Protein 4G1O (pdb70)

Structure (mmCIF, N/CA/C/O backbone):
data_4G1O
#
_entry.id   4G1O
#
_cell.length_a   163.311
_cell.length_b   46.987
_cell.length_c   117.410
_cell.angle_alpha   90.00
_cell.angle_beta   132.05
_cell.angle_gamma   90.00
#
_symmetry.space_group_name_H-M   'C 1 2 1'
#
loop_
_entity.id
_entity.type
_entity.pdbx_description
1 polymer 'Matrix protein'
2 water water
#
loop_
_atom_site.group_PDB
_atom_site.id
_atom_site.type_symbol
_atom_site.label_atom_id
_atom_site.label_alt_id
_atom_site.label_comp_id
_atom_site.label_asym_id
_atom_site.label_entity_id
_atom_site.label_seq_id
_atom_site.pdbx_PDB_ins_code
_atom_site.Cartn_x
_atom_site.Cartn_y
_atom_site.Cartn_z
_atom_site.occupancy
_atom_site.B_iso_or_equiv
_atom_site.auth_seq_id
_atom_site.auth_comp_id
_atom_site.auth_asym_id
_atom_site.auth_atom_id
_atom_site.pdbx_PDB_model_num
ATOM 1 N N . SER A 1 13 ? -29.517 45.299 25.643 1.00 111.96 13 SER A N 1
ATOM 2 C CA . SER A 1 13 ? -29.157 46.146 24.511 1.00 127.09 13 SER A CA 1
ATOM 3 C C . SER A 1 13 ? -30.047 45.822 23.338 1.00 131.15 13 SER A C 1
ATOM 4 O O . SER A 1 13 ? -30.334 44.652 23.086 1.00 113.14 13 SER A O 1
ATOM 7 N N . ALA A 1 14 ? -30.469 46.848 22.604 1.00 126.95 14 ALA A N 1
ATOM 8 C CA . ALA A 1 14 ? -31.455 46.629 21.567 1.00 119.55 14 ALA A CA 1
ATOM 9 C C . ALA A 1 14 ? -30.763 46.143 20.319 1.00 121.56 14 ALA A C 1
ATOM 10 O O . ALA A 1 14 ? -30.230 46.907 19.519 1.00 104.63 14 ALA A O 1
ATOM 12 N N . LEU A 1 15 ? -30.785 44.820 20.263 1.00 127.30 15 LEU A N 1
ATOM 13 C CA . LEU A 1 15 ? -30.167 43.948 19.311 1.00 130.57 15 LEU A CA 1
ATOM 14 C C . LEU A 1 15 ? -31.095 42.759 19.404 1.00 132.55 15 LEU A C 1
ATOM 15 O O . LEU A 1 15 ? -32.133 42.836 20.027 1.00 134.74 15 LEU A O 1
ATOM 20 N N . PRO A 1 16 ? -30.738 41.665 18.765 1.00 137.07 16 PRO A N 1
ATOM 21 C CA . PRO A 1 16 ? -31.592 40.490 18.747 1.00 134.25 16 PRO A CA 1
ATOM 22 C C . PRO A 1 16 ? -32.098 40.152 20.137 1.00 129.73 16 PRO A C 1
ATOM 23 O O . PRO A 1 16 ? -33.142 39.550 20.261 1.00 122.99 16 PRO A O 1
ATOM 27 N N . SER A 1 17 ? -31.359 40.471 21.178 1.00 117.70 17 SER A N 1
ATOM 28 C CA . SER A 1 17 ? -31.851 40.165 22.506 1.00 124.72 17 SER A CA 1
ATOM 29 C C . SER A 1 17 ? -31.590 38.731 22.813 1.00 121.60 17 SER A C 1
ATOM 30 O O . SER A 1 17 ? -31.675 38.286 23.943 1.00 115.78 17 SER A O 1
ATOM 33 N N . SER A 1 18 ? -31.220 38.008 21.778 1.00 128.03 18 SER A N 1
ATOM 34 C CA . SER A 1 18 ? -30.848 36.605 21.966 1.00 124.86 18 SER A CA 1
ATOM 35 C C . SER A 1 18 ? -29.356 36.668 22.278 1.00 120.74 18 SER A C 1
ATOM 36 O O . SER A 1 18 ? -28.834 35.810 22.980 1.00 92.67 18 SER A O 1
ATOM 39 N N . ASN A 1 19 ? -28.689 37.695 21.752 1.00 118.29 19 ASN A N 1
ATOM 40 C CA . ASN A 1 19 ? -27.243 37.923 21.918 1.00 121.22 19 ASN A CA 1
ATOM 41 C C . ASN A 1 19 ? -26.637 37.540 23.269 1.00 109.99 19 ASN A C 1
ATOM 42 O O . ASN A 1 19 ? -25.470 37.123 23.328 1.00 90.34 19 ASN A O 1
ATOM 47 N N . LEU A 1 20 ? -27.426 37.695 24.337 1.00 100.28 20 LEU A N 1
ATOM 48 C CA . LEU A 1 20 ? -27.028 37.279 25.684 1.00 97.59 20 LEU A CA 1
ATOM 49 C C . LEU A 1 20 ? -26.901 35.745 25.804 1.00 91.51 20 LEU A C 1
ATOM 50 O O . LEU A 1 20 ? -26.273 35.236 26.735 1.00 84.93 20 LEU A O 1
ATOM 55 N N . LEU A 1 21 ? -27.459 35.011 24.843 1.00 68.73 21 LEU A N 1
ATOM 56 C CA . LEU A 1 21 ? -27.394 33.547 24.865 1.00 85.73 21 LEU A CA 1
ATOM 57 C C . LEU A 1 21 ? -26.002 33.034 24.514 1.00 81.09 21 LEU A C 1
ATOM 58 O O . LEU A 1 21 ? -25.704 31.848 24.656 1.00 65.63 21 LEU A O 1
ATOM 63 N N . ALA A 1 22 ? -25.148 33.951 24.073 1.00 82.98 22 ALA A N 1
ATOM 64 C CA . ALA A 1 22 ? -23.772 33.635 23.776 1.00 77.07 22 ALA A CA 1
ATOM 65 C C . ALA A 1 22 ? -22.911 33.727 25.040 1.00 89.66 22 ALA A C 1
ATOM 66 O O . ALA A 1 22 ? -21.718 33.435 24.987 1.00 92.28 22 ALA A O 1
ATOM 68 N N . PHE A 1 23 ? -23.523 34.101 26.172 1.00 83.36 23 PHE A N 1
ATOM 69 C CA . PHE A 1 23 ? -22.815 34.263 27.450 1.00 90.22 23 PHE A CA 1
ATOM 70 C C . PHE A 1 23 ? -22.095 32.988 27.903 1.00 88.84 23 PHE A C 1
ATOM 71 O O . PHE A 1 23 ? -22.712 31.930 27.971 1.00 92.03 23 PHE A O 1
ATOM 79 N N . PRO A 1 24 ? -20.805 33.093 28.281 1.00 90.47 24 PRO A N 1
ATOM 80 C CA . PRO A 1 24 ? -20.032 34.317 28.480 1.00 97.26 24 PRO A CA 1
ATOM 81 C C . PRO A 1 24 ? -19.169 34.793 27.292 1.00 104.42 24 PRO A C 1
ATOM 82 O O . PRO A 1 24 ? -18.055 35.273 27.502 1.00 123.13 24 PRO A O 1
ATOM 86 N N . ILE A 1 25 ? -19.683 34.677 26.068 1.00 93.18 25 ILE A N 1
ATOM 87 C CA . ILE A 1 25 ? -19.007 35.220 24.881 1.00 103.41 25 ILE A CA 1
ATOM 88 C C . ILE A 1 25 ? -19.877 36.348 24.289 1.00 105.71 25 ILE A C 1
ATOM 89 O O . ILE A 1 25 ? -20.473 36.215 23.206 1.00 79.35 25 ILE A O 1
ATOM 94 N N . VAL A 1 26 ? -19.952 37.459 25.016 1.00 109.80 26 VAL A N 1
ATOM 95 C CA . VAL A 1 26 ? -20.853 38.555 24.655 1.00 107.96 26 VAL A CA 1
ATOM 96 C C . VAL A 1 26 ? -20.127 39.872 24.395 1.00 107.22 26 VAL A C 1
ATOM 97 O O . VAL A 1 26 ? -19.258 40.264 25.174 1.00 108.25 26 VAL A O 1
ATOM 101 N N . LEU A 1 27 ? -20.478 40.550 23.302 1.00 95.60 27 LEU A N 1
ATOM 102 C CA . LEU A 1 27 ? -20.074 41.942 23.113 1.00 99.00 27 LEU A CA 1
ATOM 103 C C . LEU A 1 27 ? -20.890 42.745 24.109 1.00 102.84 27 LEU A C 1
ATOM 104 O O . LEU A 1 27 ? -21.978 43.229 23.780 1.00 118.86 27 LEU A O 1
ATOM 109 N N . GLN A 1 28 ? -20.383 42.847 25.339 1.00 99.64 28 GLN A N 1
ATOM 110 C CA . GLN A 1 28 ? -21.100 43.560 26.412 1.00 124.35 28 GLN A CA 1
ATOM 111 C C . GLN A 1 28 ? -20.782 45.055 26.430 1.00 122.30 28 GLN A C 1
ATOM 112 O O . GLN A 1 28 ? -20.874 45.740 25.403 1.00 126.51 28 GLN A O 1
ATOM 118 N N . GLN A 1 36 ? -34.628 45.521 29.447 1.00 103.20 36 GLN A N 1
ATOM 119 C CA . GLN A 1 36 ? -34.221 44.614 30.507 1.00 127.07 36 GLN A CA 1
ATOM 120 C C . GLN A 1 36 ? -34.201 43.169 30.042 1.00 130.18 36 GLN A C 1
ATOM 121 O O . GLN A 1 36 ? -34.695 42.834 28.967 1.00 115.91 36 GLN A O 1
ATOM 127 N N . ILE A 1 37 ? -33.655 42.305 30.883 1.00 134.66 37 ILE A N 1
ATOM 128 C CA . ILE A 1 37 ? -33.602 40.902 30.576 1.00 123.58 37 ILE A CA 1
ATOM 129 C C . ILE A 1 37 ? -35.052 40.526 30.424 1.00 121.59 37 ILE A C 1
ATOM 130 O O . ILE A 1 37 ? -35.820 40.710 31.331 1.00 131.83 37 ILE A O 1
ATOM 135 N N . ALA A 1 38 ? -35.409 39.935 29.295 1.00 115.91 38 ALA A N 1
ATOM 136 C CA . ALA A 1 38 ? -36.731 40.065 28.734 1.00 109.30 38 ALA A CA 1
ATOM 137 C C . ALA A 1 38 ? -37.368 38.797 28.218 1.00 100.67 38 ALA A C 1
ATOM 138 O O . ALA A 1 38 ? -37.382 38.507 27.030 1.00 106.73 38 ALA A O 1
ATOM 140 N N . PRO A 1 39 ? -38.024 38.064 29.101 1.00 97.92 39 PRO A N 1
ATOM 141 C CA . PRO A 1 39 ? -38.367 36.740 28.633 1.00 93.07 39 PRO A CA 1
ATOM 142 C C . PRO A 1 39 ? -38.938 37.022 27.263 1.00 95.00 39 PRO A C 1
ATOM 143 O O . PRO A 1 39 ? -39.928 37.730 27.076 1.00 84.84 39 PRO A O 1
ATOM 147 N N . GLN A 1 40 ? -38.261 36.421 26.300 1.00 86.98 40 GLN A N 1
ATOM 148 C CA . GLN A 1 40 ? -38.632 36.398 24.897 1.00 92.52 40 GLN A CA 1
ATOM 149 C C . GLN A 1 40 ? -39.021 35.005 24.430 1.00 85.05 40 GLN A C 1
ATOM 150 O O . GLN A 1 40 ? -38.662 34.014 25.068 1.00 93.10 40 GLN A O 1
ATOM 156 N N . TYR A 1 41 ? -39.747 34.929 23.314 1.00 70.42 41 TYR A N 1
ATOM 157 C CA . TYR A 1 41 ? -40.155 33.632 22.750 1.00 73.57 41 TYR A CA 1
ATOM 158 C C . TYR A 1 41 ? -40.267 33.652 21.222 1.00 74.73 41 TYR A C 1
ATOM 159 O O . TYR A 1 41 ? -40.133 34.711 20.599 1.00 75.88 41 TYR A O 1
ATOM 168 N N . ARG A 1 42 ? -40.538 32.487 20.629 1.00 71.83 42 ARG A N 1
ATOM 169 C CA . ARG A 1 42 ? -40.636 32.354 19.171 1.00 73.19 42 ARG A CA 1
ATOM 170 C C . ARG A 1 42 ? -41.292 31.052 18.766 1.00 69.01 42 ARG A C 1
ATOM 171 O O . ARG A 1 42 ? -41.135 30.028 19.422 1.00 67.42 42 ARG A O 1
ATOM 179 N N . ILE A 1 43 ? -42.010 31.094 17.659 1.00 65.00 43 ILE A N 1
ATOM 180 C CA . ILE A 1 43 ? -42.728 29.931 17.192 1.00 68.83 43 ILE A CA 1
ATOM 181 C C . ILE A 1 43 ? -42.327 29.689 15.750 1.00 66.94 43 ILE A C 1
ATOM 182 O O . ILE A 1 43 ? -42.231 30.621 14.958 1.00 73.96 43 ILE A O 1
ATOM 187 N N . GLN A 1 44 ? -42.033 28.437 15.432 1.00 68.02 44 GLN A N 1
ATOM 188 C CA . GLN A 1 44 ? -41.763 28.028 14.066 1.00 68.54 44 GLN A CA 1
ATOM 189 C C .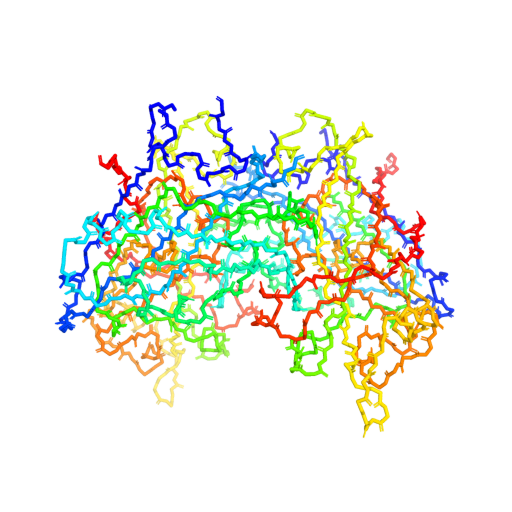 GLN A 1 44 ? -42.818 26.990 13.814 1.00 64.36 44 GLN A C 1
ATOM 190 O O . GLN A 1 44 ? -43.048 26.140 14.659 1.00 62.75 44 GLN A O 1
ATOM 196 N N . ARG A 1 45 ? -43.497 27.087 12.677 1.00 63.03 45 ARG A N 1
ATOM 197 C CA . ARG A 1 45 ? -44.478 26.070 12.295 1.00 70.39 45 ARG A CA 1
ATOM 198 C C . ARG A 1 45 ? -44.010 25.306 11.043 1.00 73.34 45 ARG A C 1
ATOM 199 O O . ARG A 1 45 ? -43.487 25.901 10.095 1.00 72.10 45 ARG A O 1
ATOM 207 N N . LEU A 1 46 ? -44.174 23.985 11.068 1.00 75.78 46 LEU A N 1
ATOM 208 C CA . LEU A 1 46 ? -43.679 23.094 10.016 1.00 66.46 46 LEU A CA 1
ATOM 209 C C . LEU A 1 46 ? -44.787 22.107 9.638 1.00 81.04 46 LEU A C 1
ATOM 210 O O . LEU A 1 46 ? -44.535 20.972 9.175 1.00 74.27 46 LEU A O 1
ATOM 215 N N . ASP A 1 47 ? -46.021 22.568 9.848 1.00 85.82 47 ASP A N 1
ATOM 216 C CA . ASP A 1 47 ? -47.224 21.807 9.544 1.00 84.62 47 ASP A CA 1
ATOM 217 C C . ASP A 1 47 ? -47.473 21.719 8.057 1.00 69.82 47 ASP A C 1
ATOM 218 O O . ASP A 1 47 ? -48.289 20.922 7.626 1.00 70.18 47 ASP A O 1
ATOM 223 N N . SER A 1 48 ? -46.784 22.542 7.274 1.00 69.60 48 SER A N 1
ATOM 224 C CA . SER A 1 48 ? -46.897 22.441 5.822 1.00 81.34 48 SER A CA 1
ATOM 225 C C . SER A 1 48 ? -45.622 21.838 5.191 1.00 75.50 48 SER A C 1
ATOM 226 O O . SER A 1 48 ? -45.536 21.702 3.973 1.00 78.47 48 SER A O 1
ATOM 229 N N . TRP A 1 49 ? -44.650 21.467 6.029 1.00 71.67 49 TRP A N 1
ATOM 230 C CA . TRP A 1 49 ? -43.407 20.788 5.593 1.00 73.43 49 TRP A CA 1
ATOM 231 C C . TRP A 1 49 ? -43.692 19.442 4.944 1.00 65.80 49 TRP A C 1
ATOM 232 O O . TRP A 1 49 ? -43.067 19.063 3.966 1.00 58.46 49 TRP A O 1
ATOM 243 N N . THR A 1 50 ? -44.685 18.734 5.467 1.00 67.16 50 THR A N 1
ATOM 244 C CA . THR A 1 50 ? -44.926 17.334 5.136 1.00 70.04 50 THR A CA 1
ATOM 245 C C . THR A 1 50 ? -46.435 17.050 5.053 1.00 71.19 50 THR A C 1
ATOM 246 O O . THR A 1 50 ? -47.246 17.901 5.412 1.00 79.83 50 THR A O 1
ATOM 250 N N . ASP A 1 51 ? -46.804 15.851 4.594 1.00 69.68 51 ASP A N 1
ATOM 251 C CA . ASP A 1 51 ? -48.187 15.364 4.653 1.00 77.40 51 ASP A CA 1
ATOM 252 C C . ASP A 1 51 ? -48.714 15.030 6.037 1.00 76.75 51 ASP A C 1
ATOM 253 O O . ASP A 1 51 ? -49.922 15.135 6.300 1.00 75.69 51 ASP A O 1
ATOM 258 N N . SER A 1 52 ? -47.841 14.572 6.921 1.00 67.67 52 SER A N 1
ATOM 259 C CA . SER A 1 52 ? -48.296 13.804 8.067 1.00 76.55 52 SER A CA 1
ATOM 260 C C . SER A 1 52 ? -49.299 14.582 8.903 1.00 82.86 52 SER A C 1
ATOM 261 O O . SER A 1 52 ? -49.121 15.774 9.156 1.00 102.37 52 SER A O 1
ATOM 264 N N . LYS A 1 53 ? -50.315 13.911 9.428 1.00 88.65 53 LYS A N 1
ATOM 265 C CA . LYS A 1 53 ? -51.230 14.631 10.296 1.00 89.99 53 LYS A CA 1
ATOM 266 C C . LYS A 1 53 ? -50.380 15.166 11.442 1.00 89.96 53 LYS A C 1
ATOM 267 O O . LYS A 1 53 ? -49.555 14.445 12.003 1.00 86.62 53 LYS A O 1
ATOM 273 N N . GLU A 1 54 ? -50.578 16.436 11.780 1.00 106.89 54 GLU A N 1
ATOM 274 C CA . GLU A 1 54 ? -49.740 17.105 12.770 1.00 101.73 54 GLU A CA 1
ATOM 275 C C . GLU A 1 54 ? -49.918 16.505 14.156 1.00 80.77 54 GLU A C 1
ATOM 276 O O . GLU A 1 54 ? -51.029 16.135 14.537 1.00 73.65 54 GLU A O 1
ATOM 282 N N . ASP A 1 55 ? -48.830 16.409 14.915 1.00 82.77 55 ASP A N 1
ATOM 283 C CA . ASP A 1 55 ? -48.938 15.888 16.267 1.00 90.04 55 ASP A CA 1
ATOM 284 C C . ASP A 1 55 ? -48.424 16.805 17.384 1.00 99.41 55 ASP A C 1
ATOM 285 O O . ASP A 1 55 ? -48.982 16.751 18.480 1.00 110.09 55 ASP A O 1
ATOM 290 N N . SER A 1 56 ? -47.332 17.527 17.218 1.00 82.79 56 SER A N 1
ATOM 291 C CA . SER A 1 56 ? -46.945 18.277 18.372 1.00 73.26 56 SER A CA 1
ATOM 292 C C . SER A 1 56 ? -46.224 19.573 18.316 1.00 69.43 56 SER A C 1
ATOM 293 O O . SER A 1 56 ? -45.836 20.060 17.293 1.00 71.13 56 SER A O 1
ATOM 296 N N . VAL A 1 57 ? -46.020 20.107 19.491 1.00 67.99 57 VAL A N 1
ATOM 297 C CA . VAL A 1 57 ? -45.179 21.228 19.657 1.00 68.27 57 VAL A CA 1
ATOM 298 C C . VAL A 1 57 ? -43.976 20.696 20.389 1.00 71.07 57 VAL A C 1
ATOM 299 O O . VAL A 1 57 ? -44.096 20.230 21.505 1.00 67.02 57 VAL A O 1
ATOM 303 N N . PHE A 1 58 ? -42.817 20.787 19.764 1.00 65.80 58 PHE A N 1
ATOM 304 C CA . PHE A 1 58 ? -41.573 20.485 20.404 1.00 57.80 58 PHE A CA 1
ATOM 305 C C . PHE A 1 58 ? -41.157 21.732 21.119 1.00 55.65 58 PHE A C 1
ATOM 306 O O . PHE A 1 58 ? -41.379 22.806 20.629 1.00 64.66 58 PHE A O 1
ATOM 314 N N . ILE A 1 59 ? -40.564 21.589 22.288 1.00 48.74 59 ILE A N 1
ATOM 315 C CA . ILE A 1 59 ? -40.135 22.750 23.090 1.00 58.63 59 ILE A CA 1
ATOM 316 C C . ILE A 1 59 ? -38.622 22.748 23.315 1.00 58.86 59 ILE A C 1
ATOM 317 O O . ILE A 1 59 ? -38.064 21.756 23.825 1.00 52.87 59 ILE A O 1
ATOM 322 N N . THR A 1 60 ? -37.987 23.878 22.983 1.00 54.01 60 THR A N 1
ATOM 323 C CA . THR A 1 60 ? -36.564 24.096 23.231 1.00 51.63 60 THR A CA 1
ATOM 324 C C . THR A 1 60 ? -36.373 25.351 24.061 1.00 54.21 60 THR A C 1
ATOM 325 O O . THR A 1 60 ? -36.744 26.430 23.637 1.00 57.15 60 THR A O 1
ATOM 329 N N . THR A 1 61 ? -35.791 25.220 25.243 1.00 54.35 61 THR A N 1
ATOM 330 C CA . THR A 1 61 ? -35.638 26.378 26.120 1.00 53.59 61 THR A CA 1
ATOM 331 C C . THR A 1 61 ? -34.183 26.780 26.173 1.00 52.71 61 THR A C 1
ATOM 332 O O . THR A 1 61 ? -33.302 25.930 26.096 1.00 62.33 61 THR A O 1
ATOM 336 N N . TYR A 1 62 ? -33.941 28.082 26.291 1.00 53.33 62 TYR A N 1
ATOM 337 C CA . TYR A 1 62 ? -32.592 28.646 26.452 1.00 57.06 62 TYR A CA 1
ATOM 338 C C . TYR A 1 62 ? -32.612 29.573 27.656 1.00 63.41 62 TYR A C 1
ATOM 339 O O . TYR A 1 62 ? -33.613 30.238 27.920 1.00 65.80 62 TYR A O 1
ATOM 348 N N . GLY A 1 63 ? -31.502 29.655 28.377 1.00 58.77 63 GLY A N 1
ATOM 349 C CA . GLY A 1 63 ? -31.471 30.523 29.532 1.00 53.85 63 GLY A CA 1
ATOM 350 C C . GLY A 1 63 ? -30.085 30.600 30.043 1.00 56.77 63 GLY A C 1
ATOM 351 O O . GLY A 1 63 ? -29.150 30.594 29.270 1.00 65.88 63 GLY A O 1
ATOM 352 N N . PHE A 1 64 ? -29.952 30.672 31.354 1.00 64.58 64 PHE A N 1
ATOM 353 C CA . PHE A 1 64 ? -28.654 30.898 31.954 1.00 65.92 64 PHE A CA 1
ATOM 354 C C . PHE A 1 64 ? -28.559 30.096 33.211 1.00 68.94 64 PHE A C 1
ATOM 355 O O . PHE A 1 64 ? -29.571 29.787 33.823 1.00 70.67 64 PHE A O 1
ATOM 363 N N . ILE A 1 65 ? -27.333 29.762 33.583 1.00 70.86 65 ILE A N 1
ATOM 364 C CA . ILE A 1 65 ? -27.082 28.985 34.787 1.00 65.92 65 ILE A CA 1
ATOM 365 C C . ILE A 1 65 ? -26.441 29.851 35.857 1.00 64.35 65 ILE A C 1
ATOM 366 O O . ILE A 1 65 ? -25.442 30.524 35.605 1.00 65.08 65 ILE A O 1
ATOM 371 N N . PHE A 1 66 ? -27.032 29.818 37.048 1.00 61.82 66 PHE A N 1
ATOM 372 C CA . PHE A 1 66 ? -26.679 30.729 38.130 1.00 66.51 66 PHE A CA 1
ATOM 373 C C . PHE A 1 66 ? -26.061 29.993 39.293 1.00 63.40 66 PHE A C 1
ATOM 374 O O . PHE A 1 66 ? -26.586 28.973 39.752 1.00 74.99 66 PHE A O 1
ATOM 382 N N . GLN A 1 67 ? -24.951 30.514 39.790 1.00 61.98 67 GLN A N 1
ATOM 383 C CA . GLN A 1 67 ? -24.504 30.084 41.093 1.00 67.40 67 GLN A CA 1
ATOM 384 C C . GLN A 1 67 ? -25.315 30.874 42.091 1.00 65.46 67 GLN A C 1
ATOM 385 O O . GLN A 1 67 ? -25.585 32.072 41.900 1.00 65.50 67 GLN A O 1
ATOM 391 N N . VAL A 1 68 ? -25.730 30.191 43.146 1.00 70.31 68 VAL A N 1
ATOM 392 C CA . VAL A 1 68 ? -26.500 30.842 44.206 1.00 82.85 68 VAL A CA 1
ATOM 393 C C . VAL A 1 68 ? -25.687 30.865 45.518 1.00 87.70 68 VAL A C 1
ATOM 394 O O . VAL A 1 68 ? -25.549 29.839 46.194 1.00 78.78 68 VAL A O 1
ATOM 398 N N . GLY A 1 69 ? -25.137 32.040 45.844 1.00 99.54 69 GLY A N 1
ATOM 399 C CA . GLY A 1 69 ? -24.242 32.236 47.001 1.00 95.68 69 GLY A CA 1
ATOM 400 C C . GLY A 1 69 ? -23.420 33.522 46.921 1.00 100.76 69 GLY A C 1
ATOM 401 O O . GLY A 1 69 ? -22.374 33.665 47.569 1.00 97.10 69 GLY A O 1
ATOM 402 N N . HIS A 1 84 ? -27.561 35.290 43.109 1.00 72.77 84 HIS A N 1
ATOM 403 C CA . HIS A 1 84 ? -27.692 35.197 41.655 1.00 92.01 84 HIS A CA 1
ATOM 404 C C . HIS A 1 84 ? -26.421 35.631 40.960 1.00 92.21 84 HIS A C 1
ATOM 405 O O . HIS A 1 84 ? -26.272 36.804 40.619 1.00 115.99 84 HIS A O 1
ATOM 412 N N . GLU A 1 85 ? -25.491 34.690 40.761 1.00 89.75 85 GLU A N 1
ATOM 413 C CA . GLU A 1 85 ? -24.261 34.920 39.977 1.00 80.24 85 GLU A CA 1
ATOM 414 C C . GLU A 1 85 ? -24.248 34.160 38.633 1.00 75.70 85 GLU A C 1
ATOM 415 O O . GLU A 1 85 ? -24.221 32.920 38.598 1.00 67.53 85 GLU A O 1
ATOM 421 N N . LEU A 1 86 ? -24.273 34.915 37.533 1.00 68.20 86 LEU A N 1
ATOM 422 C CA . LEU A 1 86 ? -24.362 34.332 36.186 1.00 68.31 86 LEU A CA 1
ATOM 423 C C . LEU A 1 86 ? -23.051 33.687 35.772 1.00 70.67 86 LEU A C 1
ATOM 424 O O . LEU A 1 86 ? -22.005 34.327 35.789 1.00 72.15 86 LEU A O 1
ATOM 429 N N . LEU A 1 87 ? -23.123 32.418 35.387 1.00 81.98 87 LEU A N 1
ATOM 430 C CA . LEU A 1 87 ? -21.934 31.659 35.011 1.00 71.14 87 LEU A CA 1
ATOM 431 C C . LEU A 1 87 ? -21.858 31.473 33.499 1.00 66.74 87 LEU A C 1
ATOM 432 O O . LEU A 1 87 ? -20.840 31.804 32.871 1.00 69.81 87 LEU A O 1
ATOM 437 N N . SER A 1 88 ? -22.936 30.965 32.911 1.00 61.33 88 SER A N 1
ATOM 438 C CA . SER A 1 88 ? -22.975 30.730 31.474 1.00 57.41 88 SER A CA 1
ATOM 439 C C . SER A 1 88 ? -24.393 30.606 30.978 1.00 48.27 88 SER A C 1
ATOM 440 O O . SER A 1 88 ? -25.294 30.380 31.763 1.00 61.24 88 SER A O 1
ATOM 443 N N . ALA A 1 89 ? -24.594 30.732 29.669 1.00 46.41 89 ALA A N 1
ATOM 444 C CA . ALA A 1 89 ? -25.879 30.337 29.051 1.00 48.78 89 ALA A CA 1
ATOM 445 C C . ALA A 1 89 ? -25.960 28.821 28.872 1.00 47.86 89 ALA A C 1
ATOM 446 O O . ALA A 1 89 ? -24.937 28.123 28.931 1.00 48.64 89 ALA A O 1
ATOM 448 N N . ALA A 1 90 ? -27.168 28.316 28.634 1.00 42.11 90 ALA A N 1
ATOM 449 C CA . ALA A 1 90 ? -27.380 26.871 28.430 1.00 43.07 90 ALA A CA 1
ATOM 450 C C . ALA A 1 90 ? -28.598 26.698 27.589 1.00 46.81 90 ALA A C 1
ATOM 451 O O . ALA A 1 90 ? -29.328 27.659 27.384 1.00 55.98 90 ALA A O 1
ATOM 453 N N . MET A 1 91 ? -28.818 25.479 27.096 1.00 53.77 91 MET A N 1
ATOM 454 C CA . MET A 1 91 ? -30.059 25.151 26.405 1.00 52.32 91 MET A CA 1
ATOM 455 C C . MET A 1 91 ? -30.635 23.858 26.942 1.00 50.30 91 MET A C 1
ATOM 456 O O . MET A 1 91 ? -29.887 22.951 27.303 1.00 45.60 91 MET A O 1
ATOM 461 N N . LEU A 1 92 ? -31.961 23.758 26.970 1.00 51.21 92 LEU A N 1
ATOM 462 C CA . LEU A 1 92 ? -32.599 22.501 27.340 1.00 47.55 92 LEU A CA 1
ATOM 463 C C . LEU A 1 92 ? -33.853 22.176 26.508 1.00 53.22 92 LEU A C 1
ATOM 464 O O . LEU A 1 92 ? -34.822 22.962 26.426 1.00 57.11 92 LEU A O 1
ATOM 469 N N . CYS A 1 93 ? -33.799 21.010 25.876 1.00 46.69 93 CYS A N 1
ATOM 470 C CA . CYS A 1 93 ? -34.925 20.484 25.123 1.00 57.53 93 CYS A CA 1
ATOM 471 C C . CYS A 1 93 ? -35.807 19.678 26.059 1.00 65.88 93 CYS A C 1
ATOM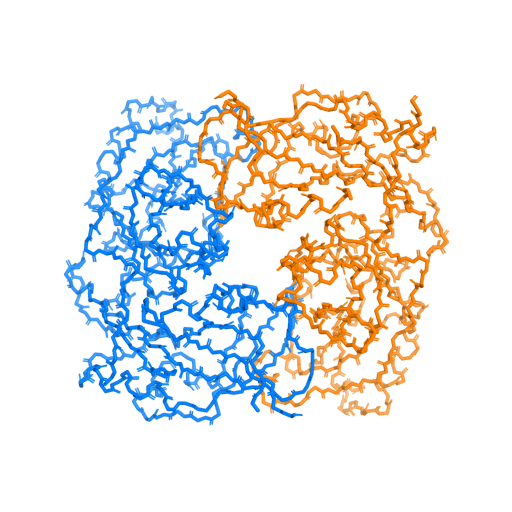 472 O O . CYS A 1 93 ? -35.309 18.782 26.739 1.00 54.72 93 CYS A O 1
ATOM 475 N N . LEU A 1 94 ? -37.102 20.011 26.091 1.00 61.52 94 LEU A N 1
ATOM 476 C CA . LEU A 1 94 ? -38.047 19.346 26.972 1.00 54.81 94 LEU A CA 1
ATOM 477 C C . LEU A 1 94 ? -38.706 18.178 26.298 1.00 54.81 94 LEU A C 1
ATOM 478 O O . LEU A 1 94 ? -39.375 17.390 26.959 1.00 58.83 94 LEU A O 1
ATOM 483 N N . GLY A 1 95 ? -38.530 18.051 24.990 1.00 53.47 95 GLY A N 1
ATOM 484 C CA . GLY A 1 95 ? -39.310 17.067 24.225 1.00 50.40 95 GLY A CA 1
ATOM 485 C C . GLY A 1 95 ? -40.545 17.736 23.621 1.00 62.95 95 GLY A C 1
ATOM 486 O O . GLY A 1 95 ? -40.484 18.904 23.228 1.00 60.83 95 GLY A O 1
ATOM 487 N N . SER A 1 96 ? -41.672 17.026 23.561 1.00 63.03 96 SER A N 1
ATOM 488 C CA . SER A 1 96 ? -42.845 17.594 22.890 1.00 62.32 96 SER A CA 1
ATOM 489 C C . SER A 1 96 ? -44.147 17.407 23.648 1.00 70.97 96 SER A C 1
ATOM 490 O O . SER A 1 96 ? -44.260 16.507 24.476 1.00 66.65 96 SER A O 1
ATOM 493 N N . VAL A 1 97 ? -45.115 18.272 23.393 1.00 71.10 97 VAL A N 1
ATOM 494 C CA . VAL A 1 97 ? -46.454 18.126 23.941 1.00 73.68 97 VAL A CA 1
ATOM 495 C C . VAL A 1 97 ? -47.508 18.350 22.873 1.00 87.59 97 VAL A C 1
ATOM 496 O O . VAL A 1 97 ? -47.267 19.003 21.879 1.00 86.74 97 VAL A O 1
ATOM 500 N N . PRO A 1 98 ? -48.689 17.817 23.118 1.00 87.79 98 PRO A N 1
ATOM 501 C CA . PRO A 1 98 ? -49.777 17.803 22.164 1.00 86.34 98 PRO A CA 1
ATOM 502 C C . PRO A 1 98 ? -50.249 19.181 21.812 1.00 95.92 98 PRO A C 1
ATOM 503 O O . PRO A 1 98 ? -50.135 20.109 22.575 1.00 89.10 98 PRO A O 1
ATOM 507 N N . ASN A 1 99 ? -50.751 19.304 20.608 1.00 87.85 99 ASN A N 1
ATOM 508 C CA . ASN A 1 99 ? -51.067 20.594 20.052 1.00 99.80 99 ASN A CA 1
ATOM 509 C C . ASN A 1 99 ? -52.474 21.093 20.440 1.00 104.02 99 ASN A C 1
ATOM 510 O O . ASN A 1 99 ? -53.427 20.779 19.737 1.00 97.21 99 ASN A O 1
ATOM 515 N N . VAL A 1 100 ? -52.621 21.862 21.531 1.00 96.11 100 VAL A N 1
ATOM 516 C CA . VAL A 1 100 ? -53.927 22.414 21.791 1.00 93.85 100 VAL A CA 1
ATOM 517 C C . VAL A 1 100 ? -53.595 23.694 22.555 1.00 90.45 100 VAL A C 1
ATOM 518 O O . VAL A 1 100 ? -52.439 23.917 22.932 1.00 100.13 100 VAL A O 1
ATOM 522 N N . GLY A 1 101 ? -54.588 24.545 22.768 1.00 88.53 101 GLY A N 1
ATOM 523 C CA . GLY A 1 101 ? -54.393 25.753 23.544 1.00 87.38 101 GLY A CA 1
ATOM 524 C C . GLY A 1 101 ? -53.636 26.850 22.827 1.00 89.82 101 GLY A C 1
ATOM 525 O O . GLY A 1 101 ? -53.161 26.685 21.703 1.00 95.26 101 GLY A O 1
ATOM 526 N N . ASP A 1 102 ? -53.546 27.982 23.508 1.00 100.76 102 ASP A N 1
ATOM 527 C CA . ASP A 1 102 ? -52.833 29.150 23.045 1.00 89.26 102 ASP A CA 1
ATOM 528 C C . ASP A 1 102 ? -51.348 28.875 23.170 1.00 88.95 102 ASP A C 1
ATOM 529 O O . ASP A 1 102 ? -50.774 29.110 24.224 1.00 83.79 102 ASP A O 1
ATOM 534 N N . LEU A 1 103 ? -50.710 28.380 22.112 1.00 93.82 103 LEU A N 1
ATOM 535 C CA . LEU A 1 103 ? -49.273 28.045 22.212 1.00 84.65 103 LEU A CA 1
ATOM 536 C C . LEU A 1 103 ? -48.416 29.224 22.715 1.00 84.28 103 LEU A C 1
ATOM 537 O O . LEU A 1 103 ? -47.305 29.016 23.186 1.00 91.92 103 LEU A O 1
ATOM 542 N N . VAL A 1 104 ? -48.951 30.445 22.665 1.00 71.49 104 VAL A N 1
ATOM 543 C CA . VAL A 1 104 ? -48.237 31.606 23.196 1.00 79.91 104 VAL A CA 1
ATOM 544 C C . VAL A 1 104 ? -48.260 31.620 24.725 1.00 93.81 104 VAL A C 1
ATOM 545 O O . VAL A 1 104 ? -47.390 32.227 25.365 1.00 101.50 104 VAL A O 1
ATOM 549 N N . GLU A 1 105 ? -49.255 30.948 25.304 1.00 97.69 105 GLU A N 1
ATOM 550 C CA . GLU A 1 105 ? -49.283 30.697 26.754 1.00 105.95 105 GLU A CA 1
ATOM 551 C C . GLU A 1 105 ? -48.524 29.420 27.159 1.00 101.87 105 GLU A C 1
ATOM 552 O O . GLU A 1 105 ? -47.812 29.426 28.169 1.00 107.74 105 GLU A O 1
ATOM 558 N N . LEU A 1 106 ? -48.672 28.340 26.377 1.00 85.57 106 LEU A N 1
ATOM 559 C CA . LEU A 1 106 ? -47.859 27.123 26.547 1.00 84.52 106 LEU A CA 1
ATOM 560 C C . LEU A 1 106 ? -46.392 27.504 26.586 1.00 75.69 106 LEU A C 1
ATOM 561 O O . LEU A 1 106 ? -45.575 26.786 27.154 1.00 74.10 106 LEU A O 1
ATOM 566 N N . ALA A 1 107 ? -46.081 28.644 25.970 1.00 67.15 107 ALA A N 1
ATOM 567 C CA . ALA A 1 107 ? -44.743 29.217 26.005 1.00 71.35 107 ALA A CA 1
ATOM 568 C C . ALA A 1 107 ? -44.481 30.007 27.290 1.00 78.87 107 ALA A C 1
ATOM 569 O O . ALA A 1 107 ? -43.454 29.805 27.948 1.00 76.82 107 ALA A O 1
ATOM 571 N N . ARG A 1 108 ? -45.399 30.911 27.640 1.00 87.38 108 ARG A N 1
ATOM 572 C CA . ARG A 1 108 ? -45.330 31.640 28.919 1.00 94.54 108 ARG A CA 1
ATOM 573 C C . ARG A 1 108 ? -45.157 30.648 30.077 1.00 83.93 108 ARG A C 1
ATOM 574 O O . ARG A 1 108 ? -44.421 30.916 31.035 1.00 75.57 108 ARG A O 1
ATOM 582 N N . ALA A 1 109 ? -45.829 29.500 29.961 1.00 84.67 109 ALA A N 1
ATOM 583 C CA . ALA A 1 109 ? -45.768 28.413 30.945 1.00 85.89 109 ALA A CA 1
ATOM 584 C C . ALA A 1 109 ? -44.350 27.873 31.141 1.00 85.22 109 ALA A C 1
ATOM 585 O O . ALA A 1 109 ? -43.930 27.515 32.267 1.00 75.30 109 ALA A O 1
ATOM 587 N N . CYS A 1 110 ? -43.621 27.814 30.029 1.00 84.19 110 CYS A N 1
ATOM 588 C CA . CYS A 1 110 ? -42.264 27.322 30.036 1.00 78.66 110 CYS A CA 1
ATOM 589 C C . CYS A 1 110 ? -41.346 28.222 30.871 1.00 80.07 110 CYS A C 1
ATOM 590 O O . CYS A 1 110 ? -40.440 27.736 31.568 1.00 75.62 110 CYS A O 1
ATOM 593 N N . LEU A 1 111 ? -41.620 29.522 30.832 1.00 75.65 111 LEU A N 1
ATOM 594 C CA . LEU A 1 111 ? -40.925 30.488 31.674 1.00 70.18 111 LEU A CA 1
ATOM 595 C C . LEU A 1 111 ? -41.014 30.198 33.170 1.00 70.24 111 LEU A C 1
ATOM 596 O O . LEU A 1 111 ? -40.173 30.653 33.938 1.00 72.79 111 LEU A O 1
ATOM 601 N N . THR A 1 112 ? -42.039 29.473 33.600 1.00 71.78 112 THR A N 1
ATOM 602 C CA . THR A 1 112 ? -42.279 29.332 35.043 1.00 81.52 112 THR A CA 1
ATOM 603 C C . THR A 1 112 ? -41.927 27.944 35.604 1.00 78.97 112 THR A C 1
ATOM 604 O O . THR A 1 112 ? -42.675 27.370 36.394 1.00 85.47 112 THR A O 1
ATOM 608 N N . MET A 1 113 ? -40.790 27.402 35.196 1.00 76.32 113 MET A N 1
ATOM 609 C CA . MET A 1 113 ? -40.315 26.146 35.780 1.00 70.84 113 MET A CA 1
ATOM 610 C C . MET A 1 113 ? -39.303 26.430 36.877 1.00 60.64 113 MET A C 1
ATOM 611 O O . MET A 1 113 ? -38.659 27.470 36.871 1.00 63.19 113 MET A O 1
ATOM 616 N N . VAL A 1 114 ? -39.181 25.513 37.827 1.00 66.82 114 VAL A N 1
ATOM 617 C CA . VAL A 1 114 ? -38.085 25.558 38.797 1.00 67.90 114 VAL A CA 1
ATOM 618 C C . VAL A 1 114 ? -37.136 24.432 38.418 1.00 68.82 114 VAL A C 1
ATOM 619 O O . VAL A 1 114 ? -37.492 23.243 38.489 1.00 69.29 114 VAL A O 1
ATOM 623 N N . VAL A 1 115 ? -35.943 24.811 37.970 1.00 61.36 115 VAL A N 1
ATOM 624 C CA . VAL A 1 115 ? -34.969 23.836 37.483 1.00 60.79 115 VAL A CA 1
ATOM 625 C C . VAL A 1 115 ? -33.626 23.990 38.179 1.00 57.35 115 VAL A C 1
ATOM 626 O O . VAL A 1 115 ? -33.006 25.024 38.064 1.00 67.03 115 VAL A O 1
ATOM 630 N N . THR A 1 116 ? -33.170 22.967 38.893 1.00 61.40 116 THR A N 1
ATOM 631 C CA . THR A 1 116 ? -31.807 22.968 39.465 1.00 60.11 116 THR A CA 1
ATOM 632 C C . THR A 1 116 ? -30.858 22.206 38.518 1.00 63.34 116 THR A C 1
ATOM 633 O O . THR A 1 116 ? -31.321 21.390 37.706 1.00 59.24 116 THR A O 1
ATOM 637 N N . CYS A 1 117 ? -29.552 22.473 38.591 1.00 60.02 117 CYS A N 1
ATOM 638 C CA . CYS A 1 117 ? -28.603 21.694 37.784 1.00 57.09 117 CYS A CA 1
ATOM 639 C C . CYS A 1 117 ? -27.227 21.468 38.425 1.00 60.22 117 CYS A C 1
ATOM 640 O O . CYS A 1 117 ? -26.747 22.291 39.191 1.00 54.70 117 CYS A O 1
ATOM 643 N N . LYS A 1 118 ? -26.611 20.337 38.104 1.00 54.72 118 LYS A N 1
ATOM 644 C CA . LYS A 1 118 ? -25.304 19.963 38.648 1.00 58.60 118 LYS A CA 1
ATOM 645 C C . LYS A 1 118 ? -24.466 19.322 37.545 1.00 65.18 118 LYS A C 1
ATOM 646 O O . LYS A 1 118 ? -25.016 18.921 36.518 1.00 58.02 118 LYS A O 1
ATOM 652 N N . LYS A 1 119 ? -23.146 19.240 37.742 1.00 59.27 119 LYS A N 1
ATOM 653 C CA . LYS A 1 119 ? -22.281 18.494 36.828 1.00 47.16 119 LYS A CA 1
ATOM 654 C C . LYS A 1 119 ? -22.343 17.038 37.222 1.00 42.65 119 LYS A C 1
ATOM 655 O O . LYS A 1 119 ? -22.546 16.705 38.378 1.00 46.94 119 LYS A O 1
ATOM 661 N N . SER A 1 120 ? -22.159 16.168 36.250 1.00 44.49 120 SER A N 1
ATOM 662 C CA . SER A 1 120 ? -21.881 14.768 36.490 1.00 44.86 120 SER A CA 1
ATOM 663 C C . SER A 1 120 ? -21.009 14.350 35.305 1.00 43.31 120 SER A C 1
ATOM 664 O O . SER A 1 120 ? -20.569 15.214 34.545 1.00 37.07 120 SER A O 1
ATOM 667 N N . ALA A 1 121 ? -20.678 13.062 35.222 1.00 43.08 121 ALA A N 1
ATOM 668 C CA . ALA A 1 121 ? -19.975 12.510 34.064 1.00 42.20 121 ALA A CA 1
ATOM 669 C C . ALA A 1 121 ? -20.121 10.988 33.957 1.00 41.18 121 ALA A C 1
ATOM 670 O O . ALA A 1 121 ? -20.355 10.310 34.957 1.00 43.67 121 ALA A O 1
ATOM 672 N N . THR A 1 122 ? -19.963 10.458 32.746 1.00 45.33 122 THR A N 1
ATOM 673 C CA . THR A 1 122 ? -19.830 9.018 32.532 1.00 45.68 122 THR A CA 1
ATOM 674 C C . THR A 1 122 ? -18.613 8.754 31.648 1.00 46.38 122 THR A C 1
ATOM 675 O O . THR A 1 122 ? -17.526 8.435 32.131 1.00 43.36 122 THR A O 1
ATOM 679 N N . ASP A 1 123 ? -18.819 8.913 30.344 1.00 44.21 123 ASP A N 1
ATOM 680 C CA . ASP A 1 123 ? -17.753 9.030 29.358 1.00 46.07 123 ASP A CA 1
ATOM 681 C C . ASP A 1 123 ? -17.269 10.478 29.215 1.00 40.04 123 ASP A C 1
ATOM 682 O O . ASP A 1 123 ? -16.069 10.728 29.108 1.00 43.97 123 ASP A O 1
ATOM 687 N N . THR A 1 124 ? -18.208 11.425 29.212 1.00 37.84 124 THR A N 1
ATOM 688 C CA . THR A 1 124 ? -17.863 12.870 29.075 1.00 44.15 124 THR A CA 1
ATOM 689 C C . THR A 1 124 ? -18.554 13.592 30.213 1.00 44.60 124 THR A C 1
ATOM 690 O O . THR A 1 124 ? -19.418 12.978 30.854 1.00 38.90 124 THR A O 1
ATOM 692 N N . GLU A 1 125 ? -18.202 14.874 30.438 1.00 37.56 125 GLU A N 1
ATOM 693 C CA . GLU A 1 125 ? -18.950 15.758 31.342 1.00 43.58 125 GLU A CA 1
ATOM 694 C C . GLU A 1 125 ? -20.427 15.817 30.971 1.00 47.34 125 GLU A C 1
ATOM 695 O O . GLU A 1 125 ? -20.764 16.015 29.795 1.00 44.14 125 GLU A O 1
ATOM 701 N N . ARG A 1 126 ? -21.296 15.688 31.982 1.00 46.75 126 ARG A N 1
ATOM 702 C CA . ARG A 1 126 ? -22.746 15.849 31.807 1.00 53.41 126 ARG A CA 1
ATOM 703 C C . ARG A 1 126 ? -23.287 17.026 32.617 1.00 56.88 126 ARG A C 1
ATOM 704 O O . ARG A 1 126 ? -22.736 17.362 33.683 1.00 57.35 126 ARG A O 1
ATOM 712 N N . MET A 1 127 ? -24.348 17.657 32.105 1.00 45.47 127 MET A N 1
ATOM 713 C CA . MET A 1 127 ? -25.096 18.608 32.888 1.00 44.96 127 MET A CA 1
ATOM 714 C C . MET A 1 127 ? -26.425 17.928 33.195 1.00 54.63 127 MET A C 1
ATOM 715 O O . MET A 1 127 ? -27.139 17.422 32.290 1.00 42.81 127 MET A O 1
ATOM 720 N N . VAL A 1 128 ? -26.713 17.855 34.493 1.00 59.98 128 VAL A N 1
ATOM 721 C CA . VAL A 1 128 ? -27.930 17.226 34.986 1.00 59.48 128 VAL A CA 1
ATOM 722 C C . VAL A 1 128 ? -28.893 18.316 35.447 1.00 54.88 128 VAL A C 1
ATOM 723 O O . VAL A 1 128 ? -28.561 19.081 36.359 1.00 44.54 128 VAL A O 1
ATOM 727 N N . PHE A 1 129 ? -30.049 18.397 34.776 1.00 48.11 129 PHE A N 1
ATOM 728 C CA . PHE A 1 129 ? -31.124 19.315 35.137 1.00 50.12 129 PHE A CA 1
ATOM 729 C C . PHE A 1 129 ? -32.216 18.623 35.931 1.00 50.74 129 PHE A C 1
ATOM 730 O O . PHE A 1 129 ? -32.686 17.555 35.561 1.00 51.66 129 PHE A O 1
ATOM 738 N N . SER A 1 130 ? -32.614 19.245 37.029 1.00 55.78 130 SER A N 1
ATOM 739 C CA . SER A 1 130 ? -33.716 18.754 37.826 1.00 64.17 130 SER A CA 1
ATOM 740 C C . SER A 1 130 ? -34.927 19.649 37.654 1.00 58.76 130 SER A C 1
ATOM 741 O O . SER A 1 130 ? -34.870 20.855 37.933 1.00 59.83 130 SER A O 1
ATOM 744 N N . VAL A 1 131 ? -36.015 19.054 37.171 1.00 54.05 131 VAL A N 1
ATOM 745 C CA . VAL A 1 131 ? -37.291 19.717 37.101 1.00 61.44 131 VAL A CA 1
ATOM 746 C C . VAL A 1 131 ? -37.874 19.561 38.485 1.00 67.20 131 VAL A C 1
ATOM 747 O O . VAL A 1 131 ? -38.379 18.492 38.861 1.00 72.91 131 VAL A O 1
ATOM 751 N N . VAL A 1 132 ? -37.763 20.635 39.250 1.00 61.00 132 VAL A N 1
ATOM 752 C CA . VAL A 1 132 ? -38.218 20.644 40.615 1.00 64.68 132 VAL A CA 1
ATOM 753 C C . VAL A 1 132 ? -39.724 20.948 40.602 1.00 69.99 132 VAL A C 1
ATOM 754 O O . VAL A 1 132 ? -40.499 20.307 41.317 1.00 71.60 132 VAL A O 1
ATOM 758 N N . GLN A 1 133 ? -40.154 21.885 39.756 1.00 71.00 133 GLN A N 1
ATOM 759 C CA . GLN A 1 133 ? -41.582 21.985 39.457 1.00 70.20 133 GLN A CA 1
ATOM 760 C C . GLN A 1 133 ? -41.917 22.639 38.114 1.00 70.70 133 GLN A C 1
ATOM 761 O O . GLN A 1 133 ? -41.140 23.430 37.552 1.00 57.41 133 GLN A O 1
ATOM 767 N N . ALA A 1 134 ? -43.090 22.288 37.606 1.00 72.67 134 ALA A N 1
ATOM 768 C CA . ALA A 1 134 ? -43.455 22.636 36.249 1.00 75.45 134 ALA A CA 1
ATOM 769 C C . ALA A 1 134 ? -44.960 22.678 36.132 1.00 73.20 134 ALA A C 1
ATOM 770 O O . ALA A 1 134 ? -45.652 21.831 36.699 1.00 67.42 134 ALA A O 1
ATOM 772 N N . PRO A 1 135 ? -45.475 23.673 35.401 1.00 68.12 135 PRO A N 1
ATOM 773 C CA . PRO A 1 135 ? -46.910 23.758 35.156 1.00 67.46 135 PRO A CA 1
ATOM 774 C C . PRO A 1 135 ? -47.470 22.453 34.625 1.00 71.74 135 PRO A C 1
ATOM 775 O O . PRO A 1 135 ? -46.738 21.626 34.078 1.00 78.16 135 PRO A O 1
ATOM 779 N N . GLN A 1 136 ? -48.771 22.294 34.805 1.00 67.95 136 GLN A N 1
ATOM 780 C CA . GLN A 1 136 ? -49.530 21.109 34.392 1.00 78.92 136 GLN A CA 1
ATOM 781 C C . GLN A 1 136 ? -49.560 20.834 32.877 1.00 79.06 136 GLN A C 1
ATOM 782 O O . GLN A 1 136 ? -49.650 19.665 32.449 1.00 75.27 136 GLN A O 1
ATOM 788 N N . VAL A 1 137 ? -49.502 21.908 32.084 1.00 73.03 137 VAL A N 1
ATOM 789 C CA . VAL A 1 137 ? -49.494 21.804 30.629 1.00 75.37 137 VAL A CA 1
ATOM 790 C C . VAL A 1 137 ? -48.220 21.114 30.114 1.00 76.17 137 VAL A C 1
ATOM 791 O O . VAL A 1 137 ? -48.210 20.579 29.014 1.00 73.40 137 VAL A O 1
ATOM 795 N N . LEU A 1 138 ? -47.161 21.113 30.923 1.00 74.94 138 LEU A N 1
ATOM 796 C CA . LEU A 1 138 ? -45.882 20.512 30.540 1.00 68.80 138 LEU A CA 1
ATOM 797 C C . LEU A 1 138 ? -45.701 19.040 30.952 1.00 69.09 138 LEU A C 1
ATOM 798 O O . LEU A 1 138 ? -44.851 18.341 30.405 1.00 73.91 138 LEU A O 1
ATOM 803 N N . GLN A 1 139 ? -46.501 18.565 31.901 1.00 68.52 139 GLN A N 1
ATOM 804 C CA . GLN A 1 139 ? -46.308 17.235 32.497 1.00 68.73 139 GLN A CA 1
ATOM 805 C C . GLN A 1 139 ? -46.264 16.081 31.471 1.00 65.41 139 GLN A C 1
ATOM 806 O O . GLN A 1 139 ? -45.681 15.026 31.721 1.00 74.21 139 GLN A O 1
ATOM 812 N N . SER A 1 140 ? -46.859 16.312 30.314 1.00 65.62 140 SER A N 1
ATOM 813 C CA . SER A 1 140 ? -46.813 15.410 29.163 1.00 70.63 140 SER A CA 1
ATOM 814 C C . SER A 1 140 ? -45.388 15.046 28.647 1.00 69.74 140 SER A C 1
ATOM 815 O O . SER A 1 140 ? -45.072 13.862 28.468 1.00 73.42 140 SER A O 1
ATOM 818 N N . CYS A 1 141 ? -44.525 16.035 28.442 1.00 62.27 141 CYS A N 1
ATOM 819 C CA . CYS A 1 141 ? -43.273 15.811 27.691 1.00 67.47 141 CYS A CA 1
ATOM 820 C C . CYS A 1 141 ? -42.233 14.953 28.407 1.00 69.54 141 CYS A C 1
ATOM 821 O O . CYS A 1 141 ? -42.219 14.898 29.643 1.00 70.13 141 CYS A O 1
ATOM 824 N N . ARG A 1 142 ? -41.356 14.325 27.607 1.00 70.78 142 ARG A N 1
ATOM 825 C CA . ARG A 1 142 ? -40.262 13.454 28.070 1.00 67.46 142 ARG A CA 1
ATOM 826 C C . ARG A 1 142 ? -39.555 13.953 29.331 1.00 63.66 142 ARG A C 1
ATOM 827 O O . ARG A 1 142 ? -39.392 13.192 30.258 1.00 65.44 142 ARG A O 1
ATOM 835 N N . VAL A 1 143 ? -39.169 15.229 29.367 1.00 52.24 143 VAL A N 1
ATOM 836 C CA . VAL A 1 143 ? -38.312 15.729 30.426 1.00 52.69 143 VAL A CA 1
ATOM 837 C C . VAL A 1 143 ? -39.066 15.952 31.745 1.00 56.92 143 VAL A C 1
ATOM 838 O O . VAL A 1 143 ? -38.584 15.561 32.795 1.00 45.89 143 VAL A O 1
ATOM 842 N N . VAL A 1 144 ? -40.249 16.555 31.700 1.00 61.17 144 VAL A N 1
ATOM 843 C CA . VAL A 1 144 ? -40.979 16.800 32.935 1.00 59.76 144 VAL A CA 1
ATOM 844 C C . VAL A 1 144 ? -41.555 15.522 33.506 1.00 56.56 144 VAL A C 1
ATOM 845 O O . VAL A 1 144 ? -41.442 15.305 34.695 1.00 63.30 144 VAL A O 1
ATOM 849 N N . ALA A 1 145 ? -42.132 14.663 32.662 1.00 57.95 145 ALA A N 1
ATOM 850 C CA . ALA A 1 145 ? -42.520 13.303 33.089 1.00 58.19 145 ALA A CA 1
ATOM 851 C C . ALA A 1 145 ? -41.381 12.676 33.864 1.00 55.97 145 ALA A C 1
ATOM 852 O O . ALA A 1 145 ? -41.555 12.273 35.000 1.00 58.66 145 ALA A O 1
ATOM 854 N N . ASN A 1 146 ? -40.206 12.616 33.266 1.00 54.20 146 ASN A N 1
ATOM 855 C CA . ASN A 1 146 ? -39.067 12.028 33.959 1.00 57.37 146 ASN A CA 1
ATOM 856 C C . ASN A 1 146 ? -38.515 12.864 35.102 1.00 53.18 146 ASN A C 1
ATOM 857 O O . ASN A 1 146 ? -37.890 12.309 35.990 1.00 60.79 146 ASN A O 1
ATOM 862 N N . LYS A 1 147 ? -38.740 14.186 35.069 1.00 50.52 147 LYS A N 1
ATOM 863 C CA . LYS A 1 147 ? -38.407 15.129 36.177 1.00 61.89 147 LYS A CA 1
ATOM 864 C C . LYS A 1 147 ? -36.944 15.569 36.141 1.00 60.98 147 LYS A C 1
ATOM 865 O O . LYS A 1 147 ? -36.489 16.325 37.029 1.00 49.51 147 LYS A O 1
ATOM 871 N N . TYR A 1 148 ? -36.216 15.074 35.137 1.00 55.51 148 TYR A N 1
ATOM 872 C CA . TYR A 1 148 ? -34.786 15.293 35.030 1.00 57.77 148 TYR A CA 1
ATOM 873 C C . TYR A 1 148 ? -34.321 15.156 33.578 1.00 55.77 148 TYR A C 1
ATOM 874 O O . TYR A 1 148 ? -34.990 14.534 32.767 1.00 51.04 148 TYR A O 1
ATOM 883 N N . SER A 1 149 ? -33.188 15.747 33.239 1.00 53.15 149 SER A N 1
ATOM 884 C CA . SER A 1 149 ? -32.530 15.369 31.986 1.00 55.20 149 SER A CA 1
ATOM 885 C C . SER A 1 149 ? -31.025 15.428 32.206 1.00 51.00 149 SER A C 1
ATOM 886 O O . SER A 1 149 ? -30.508 16.397 32.780 1.00 47.50 149 SER A O 1
ATOM 889 N N . SER A 1 150 ? -30.331 14.379 31.787 1.00 48.69 150 SER A N 1
ATOM 890 C CA . SER A 1 150 ? -28.866 14.361 31.833 1.00 49.11 150 SER A CA 1
ATOM 891 C C . SER A 1 150 ? -28.319 14.489 30.448 1.00 46.00 150 SER A C 1
ATOM 892 O O . SER A 1 150 ? -28.533 13.610 29.630 1.00 39.78 150 SER A O 1
ATOM 895 N N . VAL A 1 151 ? -27.564 15.543 30.189 1.00 43.00 151 VAL A N 1
ATOM 896 C CA . VAL A 1 151 ? -27.149 15.805 28.826 1.00 45.11 151 VAL A CA 1
ATOM 897 C C . VAL A 1 151 ? -25.675 16.104 28.727 1.00 43.40 151 VAL A C 1
ATOM 898 O O . VAL A 1 151 ? -25.027 16.520 29.706 1.00 42.52 151 VAL A O 1
ATOM 902 N N . ASN A 1 152 ? -25.167 15.912 27.513 1.00 42.67 152 ASN A N 1
ATOM 903 C CA . ASN A 1 152 ? -23.789 16.150 27.216 1.00 41.22 152 ASN A CA 1
ATOM 904 C C . ASN A 1 152 ? -23.561 17.617 27.443 1.00 39.28 152 ASN A C 1
ATOM 905 O O . ASN A 1 152 ? -24.207 18.443 26.815 1.00 39.88 152 ASN A O 1
ATOM 910 N N . ALA A 1 153 ? -22.636 17.914 28.337 1.00 39.55 153 ALA A N 1
ATOM 911 C CA . ALA A 1 153 ? -22.427 19.245 28.874 1.00 43.52 153 ALA A CA 1
ATOM 912 C C . ALA A 1 153 ? -21.970 20.236 27.819 1.00 41.29 153 ALA A C 1
ATOM 913 O O . ALA A 1 153 ? -22.525 21.332 27.722 1.00 42.00 153 ALA A O 1
ATOM 915 N N . VAL A 1 154 ? -20.944 19.877 27.046 1.00 39.28 154 VAL A N 1
ATOM 916 C CA . VAL A 1 154 ? -20.374 20.850 26.113 1.00 45.24 154 VAL A CA 1
ATOM 917 C C . VAL A 1 154 ? -21.404 21.257 25.050 1.00 47.71 154 VAL A C 1
ATOM 918 O O . VAL A 1 154 ? -21.367 22.375 24.538 1.00 57.67 154 VAL A O 1
ATOM 922 N N . LYS A 1 155 ? -22.340 20.355 24.766 1.00 40.64 155 LYS A N 1
ATOM 923 C CA . LYS A 1 155 ? -23.460 20.636 23.856 1.00 43.97 155 LYS A CA 1
ATOM 924 C C . LYS A 1 155 ? -24.592 21.487 24.445 1.00 46.12 155 LYS A C 1
ATOM 925 O O . LYS A 1 155 ? -25.380 22.059 23.696 1.00 47.63 155 LYS A O 1
ATOM 931 N N . HIS A 1 156 ? -24.709 21.547 25.766 1.00 44.11 156 HIS A N 1
ATOM 932 C CA . HIS A 1 156 ? -25.839 22.259 26.382 1.00 47.80 156 HIS A CA 1
ATOM 933 C C . HIS A 1 156 ? -25.476 23.436 27.254 1.00 49.39 156 HIS A C 1
ATOM 934 O O . HIS A 1 156 ? -26.354 24.110 27.764 1.00 48.74 156 HIS A O 1
ATOM 941 N N . VAL A 1 157 ? -24.182 23.682 27.434 1.00 44.91 157 VAL A N 1
ATOM 942 C CA . VAL A 1 157 ? -23.701 24.775 28.281 1.00 46.34 157 VAL A CA 1
ATOM 943 C C . VAL A 1 157 ? -22.627 25.485 27.480 1.00 49.07 157 VAL A C 1
ATOM 944 O O . VAL A 1 157 ? -21.785 24.823 26.884 1.00 45.78 157 VAL A O 1
ATOM 948 N N . LYS A 1 158 ? -22.646 26.818 27.458 1.00 53.63 158 LYS A N 1
ATOM 949 C CA . LYS A 1 158 ? -21.699 27.565 26.639 1.00 51.68 158 LYS A CA 1
ATOM 950 C C . LYS A 1 158 ? -20.247 27.452 27.114 1.00 51.99 158 LYS A C 1
ATOM 951 O O . LYS A 1 158 ? -19.338 27.142 26.321 1.00 53.92 158 LYS A O 1
ATOM 957 N N . ALA A 1 159 ? -20.032 27.707 28.406 1.00 56.03 159 ALA A N 1
ATOM 958 C CA . ALA A 1 159 ? -18.723 27.512 29.020 1.00 48.38 159 ALA A CA 1
ATOM 959 C C . ALA A 1 159 ? -18.775 26.510 30.199 1.00 52.57 159 ALA A C 1
ATOM 960 O O . ALA A 1 159 ? -18.702 26.915 31.370 1.00 49.48 159 ALA A O 1
ATOM 962 N N . PRO A 1 160 ? -18.884 25.196 29.899 1.00 50.20 160 PRO A N 1
ATOM 963 C CA . PRO A 1 160 ? -18.848 24.243 31.007 1.00 51.06 160 PRO A CA 1
ATOM 964 C C . PRO A 1 160 ? -17.577 24.381 31.895 1.00 51.51 160 PRO A C 1
ATOM 965 O O . PRO A 1 160 ? -17.636 24.109 33.103 1.00 51.65 160 PRO A O 1
ATOM 969 N N . GLU A 1 161 ? -16.455 24.829 31.321 1.00 45.56 161 GLU A N 1
ATOM 970 C CA . GLU A 1 161 ? -15.222 25.093 32.109 1.00 53.96 161 GLU A CA 1
ATOM 971 C C . GLU A 1 161 ? -15.402 26.143 33.223 1.00 61.79 161 GLU A C 1
ATOM 972 O O . GLU A 1 161 ? -14.537 26.287 34.109 1.00 68.36 161 GLU A O 1
ATOM 978 N N . LYS A 1 162 ? -16.540 26.845 33.174 1.00 58.39 162 LYS A N 1
ATOM 979 C CA . LYS A 1 162 ? -16.901 27.890 34.127 1.00 53.38 162 LYS A CA 1
ATOM 980 C C . LYS A 1 162 ? -17.872 27.361 35.211 1.00 52.72 162 LYS A C 1
ATOM 981 O O . LYS A 1 162 ? -18.217 28.079 36.138 1.00 58.35 162 LYS A O 1
ATOM 987 N N . ILE A 1 163 ? -18.299 26.108 35.128 1.00 53.54 163 ILE A N 1
ATOM 988 C CA . ILE A 1 163 ? -19.279 25.608 36.097 1.00 52.20 163 ILE A CA 1
ATOM 989 C C . ILE A 1 163 ? -18.660 24.750 37.195 1.00 56.62 163 ILE A C 1
ATOM 990 O O . ILE A 1 163 ? -18.083 23.691 36.912 1.00 61.90 163 ILE A O 1
ATOM 995 N N . PRO A 1 164 ? -18.801 25.190 38.461 1.00 57.19 164 PRO A N 1
ATOM 996 C CA . PRO A 1 164 ? -18.200 24.478 39.580 1.00 54.94 164 PRO A CA 1
ATOM 997 C C . PRO A 1 164 ? -18.704 23.046 39.627 1.00 56.35 164 PRO A C 1
ATOM 998 O O . PRO A 1 164 ? -19.863 22.805 39.272 1.00 56.38 164 PRO A O 1
ATOM 1002 N N . GLY A 1 165 ? -17.843 22.119 40.062 1.00 49.15 165 GLY A N 1
ATOM 1003 C CA . GLY A 1 165 ? -18.242 20.730 40.315 1.00 51.78 165 GLY A CA 1
ATOM 1004 C C . GLY A 1 165 ? -19.120 20.494 41.552 1.00 57.97 165 GLY A C 1
ATOM 1005 O O . GLY A 1 165 ? -19.538 19.359 41.825 1.00 58.27 165 GLY A O 1
ATOM 1006 N N . SER A 1 166 ? -19.408 21.541 42.318 1.00 56.13 166 SER A N 1
ATOM 1007 C CA . SER A 1 166 ? -20.375 21.400 43.421 1.00 64.20 166 SER A CA 1
ATOM 1008 C C . SER A 1 166 ? -20.862 22.737 43.977 1.00 66.20 166 SER A C 1
ATOM 1009 O O . SER A 1 166 ? -20.245 23.778 43.755 1.00 78.33 166 SER A O 1
ATOM 1012 N N . GLY A 1 167 ? -21.948 22.699 44.737 1.00 59.32 167 GLY A N 1
ATOM 1013 C CA . GLY A 1 167 ? -22.636 23.924 45.084 1.00 63.28 167 GLY A CA 1
ATOM 1014 C C . GLY A 1 167 ? -24.044 23.804 44.553 1.00 67.22 167 GLY A C 1
ATOM 1015 O O . GLY A 1 167 ? -24.413 22.782 44.006 1.00 71.03 167 GLY A O 1
ATOM 1016 N N . THR A 1 168 ? -24.834 24.846 44.737 1.00 76.54 168 THR A N 1
ATOM 1017 C CA . THR A 1 168 ? -26.219 24.845 44.309 1.00 63.97 168 THR A CA 1
ATOM 1018 C C . THR A 1 168 ? -26.315 25.767 43.106 1.00 65.52 168 THR A C 1
ATOM 1019 O O . THR A 1 168 ? -26.030 26.970 43.196 1.00 78.26 168 THR A O 1
ATOM 1023 N N . LEU A 1 169 ? -26.680 25.184 41.971 1.00 63.41 169 LEU A N 1
ATOM 1024 C CA . LEU A 1 169 ? -26.792 25.912 40.704 1.00 64.02 169 LEU A CA 1
ATOM 1025 C C . LEU A 1 169 ? -28.231 25.883 40.249 1.00 58.79 169 LEU A C 1
ATOM 1026 O O . LEU A 1 169 ? -28.920 24.859 40.394 1.00 54.75 169 LEU A O 1
ATOM 1031 N N . GLU A 1 170 ? -28.673 27.007 39.691 1.00 57.05 170 GLU A N 1
ATOM 1032 C CA . GLU A 1 170 ? -30.021 27.125 39.102 1.00 68.39 170 GLU A CA 1
ATOM 1033 C C . GLU A 1 170 ? -29.972 27.417 37.591 1.00 57.75 170 GLU A C 1
ATOM 1034 O O . GLU A 1 170 ? -29.064 28.080 37.109 1.00 51.60 170 GLU A O 1
ATOM 1040 N N . TYR A 1 171 ? -30.936 26.881 36.849 1.00 53.48 171 TYR A N 1
ATOM 1041 C CA . TYR A 1 171 ? -31.094 27.198 35.441 1.00 53.94 171 TYR A CA 1
ATOM 1042 C C . TYR A 1 171 ? -32.393 27.952 35.242 1.00 55.25 171 TYR A C 1
ATOM 1043 O O . TYR A 1 171 ? -33.448 27.384 35.443 1.00 53.31 171 TYR A O 1
ATOM 1052 N N . LYS A 1 172 ? -32.300 29.218 34.827 1.00 60.29 172 LYS A N 1
ATOM 1053 C CA . LYS A 1 172 ? -33.454 30.066 34.568 1.00 64.56 172 LYS A CA 1
ATOM 1054 C C . LYS A 1 172 ? -33.791 30.078 33.069 1.00 66.27 172 LYS A C 1
ATOM 1055 O O . LYS A 1 172 ? -32.997 30.560 32.265 1.00 71.70 172 LYS A O 1
ATOM 1061 N N . VAL A 1 173 ? -34.955 29.536 32.699 1.00 60.33 173 VAL A N 1
ATOM 1062 C CA . VAL A 1 173 ? -35.461 29.631 31.323 1.00 61.66 173 VAL A CA 1
ATOM 1063 C C . VAL A 1 173 ? -35.866 31.073 31.025 1.00 69.08 173 VAL A C 1
ATOM 1064 O O . VAL A 1 173 ? -36.652 31.677 31.766 1.00 70.53 173 VAL A O 1
ATOM 1068 N N . ASN A 1 174 ? -35.333 31.612 29.929 1.00 76.16 174 ASN A N 1
ATOM 1069 C CA . ASN A 1 174 ? -35.485 33.031 29.591 1.00 84.65 174 ASN A CA 1
ATOM 1070 C C . ASN A 1 174 ? -35.880 33.237 28.128 1.00 80.99 174 ASN A C 1
ATOM 1071 O O . ASN A 1 174 ? -36.029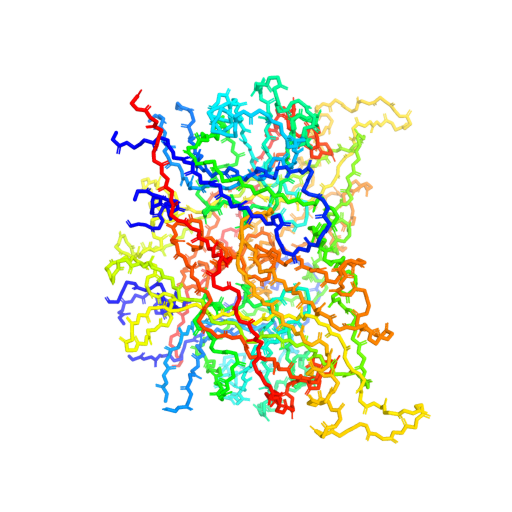 34.373 27.671 1.00 82.18 174 ASN A O 1
ATOM 1076 N N . PHE A 1 175 ? -36.033 32.127 27.406 1.00 77.27 175 PHE A N 1
ATOM 1077 C CA . PHE A 1 175 ? -36.276 32.102 25.953 1.00 66.36 175 PHE A CA 1
ATOM 1078 C C . PHE A 1 175 ? -36.958 30.792 25.628 1.00 64.44 175 PHE A C 1
ATOM 1079 O O . PHE A 1 175 ? -36.497 29.717 26.050 1.00 67.33 175 PHE A O 1
ATOM 1087 N N . VAL A 1 176 ? -38.040 30.855 24.869 1.00 56.85 176 VAL A N 1
ATOM 1088 C CA . VAL A 1 176 ? -38.771 29.632 24.577 1.00 61.40 176 VAL A CA 1
ATOM 1089 C C . VAL A 1 176 ? -38.983 29.564 23.100 1.00 66.67 176 VAL A C 1
ATOM 1090 O O . VAL A 1 176 ? -39.441 30.519 22.483 1.00 72.47 176 VAL A O 1
ATOM 1094 N N . SER A 1 177 ? -38.617 28.432 22.531 1.00 61.73 177 SER A N 1
ATOM 1095 C CA . SER A 1 177 ? -38.658 28.286 21.108 1.00 62.02 177 SER A CA 1
ATOM 1096 C C . SER A 1 177 ? -39.514 27.077 20.843 1.00 59.50 177 SER A C 1
ATOM 1097 O O . SER A 1 177 ? -39.208 25.974 21.294 1.00 63.60 177 SER A O 1
ATOM 1100 N N . LEU A 1 178 ? -40.628 27.300 20.165 1.00 59.60 178 LEU A N 1
ATOM 1101 C CA . LEU A 1 178 ? -41.554 26.218 19.887 1.00 58.58 178 LEU A CA 1
ATOM 1102 C C . LEU A 1 178 ? -41.461 25.823 18.443 1.00 53.30 178 LEU A C 1
ATOM 1103 O O . LEU A 1 178 ? -41.114 26.635 17.590 1.00 66.15 178 LEU A O 1
ATOM 1108 N N . THR A 1 179 ? -41.758 24.555 18.181 1.00 57.82 179 THR A N 1
ATOM 1109 C CA . THR A 1 179 ? -41.814 24.060 16.826 1.00 58.52 179 THR A CA 1
ATOM 1110 C C . THR A 1 179 ? -42.975 23.141 16.678 1.00 56.70 179 THR A C 1
ATOM 1111 O O . THR A 1 179 ? -43.023 22.069 17.297 1.00 66.90 179 THR A O 1
ATOM 1115 N N . VAL A 1 180 ? -43.918 23.591 15.865 1.00 57.76 180 VAL A N 1
ATOM 1116 C CA . VAL A 1 180 ? -45.124 22.866 15.588 1.00 65.37 180 VAL A CA 1
ATOM 1117 C C . VAL A 1 180 ? -44.779 21.979 14.401 1.00 64.11 180 VAL A C 1
ATOM 1118 O O . VAL A 1 180 ? -44.418 22.497 13.348 1.00 71.64 180 VAL A O 1
ATOM 1122 N N . VAL A 1 181 ? -44.862 20.655 14.572 1.00 60.60 181 VAL A N 1
ATOM 1123 C CA . VAL A 1 181 ? -44.448 19.678 13.529 1.00 64.35 181 VAL A CA 1
ATOM 1124 C C . VAL A 1 181 ? -44.881 18.266 13.930 1.00 58.86 181 VAL A C 1
ATOM 1125 O O . VAL A 1 181 ? -44.928 17.975 15.113 1.00 69.37 181 VAL A O 1
ATOM 1129 N N . PRO A 1 182 ? -45.227 17.397 12.958 1.00 65.94 182 PRO A N 1
ATOM 1130 C CA . PRO A 1 182 ? -45.476 15.982 13.307 1.00 65.48 182 PRO A CA 1
ATOM 1131 C C . PRO A 1 182 ? -44.237 15.277 13.877 1.00 70.50 182 PRO A C 1
ATOM 1132 O O . PRO A 1 182 ? -43.130 15.402 13.296 1.00 64.09 182 PRO A O 1
ATOM 1136 N N . ARG A 1 183 ? -44.427 14.560 15.000 1.00 66.43 183 ARG A N 1
ATOM 1137 C CA . ARG A 1 183 ? -43.365 13.748 15.619 1.00 68.05 183 ARG A CA 1
ATOM 1138 C C . ARG A 1 183 ? -42.792 12.718 14.629 1.00 66.14 183 ARG A C 1
ATOM 1139 O O . ARG A 1 183 ? -41.573 12.482 14.615 1.00 66.23 183 ARG A O 1
ATOM 1147 N N . LYS A 1 184 ? -43.676 12.141 13.805 1.00 64.87 184 LYS A N 1
ATOM 1148 C CA . LYS A 1 184 ? -43.313 11.200 12.726 1.00 61.79 184 LYS A CA 1
ATOM 1149 C C . LYS A 1 184 ? -42.233 11.800 11.840 1.00 57.70 184 LYS A C 1
ATOM 1150 O O . LYS A 1 184 ? -41.378 11.082 11.335 1.00 66.91 184 LYS A O 1
ATOM 1156 N N . ASP A 1 185 ? -42.267 13.116 11.664 1.00 54.30 185 ASP A N 1
ATOM 1157 C CA . ASP A 1 185 ? -41.363 13.759 10.712 1.00 62.88 185 ASP A CA 1
ATOM 1158 C C . ASP A 1 185 ? -39.983 14.069 11.255 1.00 65.30 185 ASP A C 1
ATOM 1159 O O . ASP A 1 185 ? -39.015 14.071 10.494 1.00 67.29 185 ASP A O 1
ATOM 1164 N N . VAL A 1 186 ? -39.895 14.344 12.553 1.00 57.29 186 VAL A N 1
ATOM 1165 C CA . VAL A 1 186 ? -38.610 14.652 13.177 1.00 57.27 186 VAL A CA 1
ATOM 1166 C C . VAL A 1 186 ? -37.861 13.352 13.450 1.00 57.39 186 VAL A C 1
ATOM 1167 O O . VAL A 1 186 ? -37.859 12.872 14.578 1.00 55.56 186 VAL A O 1
ATOM 1171 N N . TYR A 1 187 ? -37.238 12.789 12.420 1.00 53.45 187 TYR A N 1
ATOM 1172 C CA . TYR A 1 187 ? -36.477 11.544 12.558 1.00 56.12 187 TYR A CA 1
ATOM 1173 C C . TYR A 1 187 ? -34.981 11.815 12.649 1.00 55.69 187 TYR A C 1
ATOM 1174 O O . TYR A 1 187 ? -34.402 12.259 11.670 1.00 50.85 187 TYR A O 1
ATOM 1183 N N . LYS A 1 188 ? -34.374 11.574 13.821 1.00 52.12 188 LYS A N 1
ATOM 1184 C CA . LYS A 1 188 ? -32.924 11.450 13.979 1.00 46.53 188 LYS A CA 1
ATOM 1185 C C . LYS A 1 188 ? -32.491 10.130 13.376 1.00 45.53 188 LYS A C 1
ATOM 1186 O O . LYS A 1 188 ? -33.003 9.081 13.762 1.00 47.17 188 LYS A O 1
ATOM 1192 N N . ILE A 1 189 ? -31.545 10.165 12.451 1.00 42.47 189 ILE A N 1
ATOM 1193 C CA . ILE A 1 189 ? -30.915 8.930 12.006 1.00 46.64 189 ILE A CA 1
ATOM 1194 C C . ILE A 1 189 ? -30.155 8.348 13.200 1.00 44.71 189 ILE A C 1
ATOM 1195 O O . ILE A 1 189 ? -29.462 9.073 13.877 1.00 47.09 189 ILE A O 1
ATOM 1200 N N . PRO A 1 190 ? -30.288 7.036 13.462 1.00 49.84 190 PRO A N 1
ATOM 1201 C CA . PRO A 1 190 ? -29.593 6.428 14.611 1.00 50.08 190 PRO A CA 1
ATOM 1202 C C . PRO A 1 190 ? -28.086 6.506 14.458 1.00 45.80 190 PRO A C 1
ATOM 1203 O O . PRO A 1 190 ? -27.580 6.461 13.347 1.00 46.54 190 PRO A O 1
ATOM 1207 N N . THR A 1 191 ? -27.370 6.584 15.564 1.00 46.13 191 THR A N 1
ATOM 1208 C CA . THR A 1 191 ? -25.935 6.820 15.508 1.00 53.58 191 THR A CA 1
ATOM 1209 C C . THR A 1 191 ? -25.175 5.754 14.733 1.00 50.17 191 THR A C 1
ATOM 1210 O O . THR A 1 191 ? -24.302 6.085 13.928 1.00 51.92 191 THR A O 1
ATOM 1214 N N . ALA A 1 192 ? -25.517 4.492 14.951 1.00 45.93 192 ALA A N 1
ATOM 1215 C CA . ALA A 1 192 ? -24.792 3.407 14.305 1.00 50.48 192 ALA A CA 1
ATOM 1216 C C . ALA A 1 192 ? -24.955 3.459 12.784 1.00 47.65 192 ALA A C 1
ATOM 1217 O O . ALA A 1 192 ? -24.043 3.108 12.047 1.00 56.18 192 ALA A O 1
ATOM 1219 N N . ALA A 1 193 ? -26.114 3.897 12.308 1.00 50.32 193 ALA A N 1
ATOM 1220 C CA . ALA A 1 193 ? -26.342 3.906 10.871 1.00 52.29 193 ALA A CA 1
ATOM 1221 C C . ALA A 1 193 ? -25.528 5.040 10.214 1.00 44.44 193 ALA A C 1
ATOM 1222 O O . ALA A 1 193 ? -24.987 4.873 9.115 1.00 41.91 193 ALA A O 1
ATOM 1224 N N . LEU A 1 194 ? -25.409 6.170 10.913 1.00 39.72 194 LEU A N 1
ATOM 1225 C CA . LEU A 1 194 ? -24.520 7.254 10.488 1.00 38.96 194 LEU A CA 1
ATOM 1226 C C . LEU A 1 194 ? -23.039 6.858 10.463 1.00 37.56 194 LEU A C 1
ATOM 1227 O O . LEU A 1 194 ? -22.191 7.613 9.983 1.00 36.13 194 LEU A O 1
ATOM 1232 N N . LYS A 1 195 ? -22.699 5.701 11.009 1.00 36.38 195 LYS A N 1
ATOM 1233 C CA . LYS A 1 195 ? -21.276 5.350 11.072 1.00 40.98 195 LYS A CA 1
ATOM 1234 C C . LYS A 1 195 ? -20.928 4.224 10.141 1.00 42.89 195 LYS A C 1
ATOM 1235 O O . LYS A 1 195 ? -19.766 3.967 9.936 1.00 42.22 195 LYS A O 1
ATOM 1241 N N . VAL A 1 196 ? -21.934 3.515 9.634 1.00 43.21 196 VAL A N 1
ATOM 1242 C CA . VAL A 1 196 ? -21.717 2.523 8.595 1.00 42.32 196 VAL A CA 1
ATOM 1243 C C . VAL A 1 196 ? -20.825 3.165 7.546 1.00 45.87 196 VAL A C 1
ATOM 1244 O O . VAL A 1 196 ? -21.024 4.352 7.171 1.00 48.98 196 VAL A O 1
ATOM 1248 N N . SER A 1 197 ? -19.799 2.421 7.142 1.00 39.26 197 SER A N 1
ATOM 1249 C CA . SER A 1 197 ? -18.907 2.834 6.077 1.00 42.77 197 SER A CA 1
ATOM 1250 C C . SER A 1 197 ? -18.428 1.563 5.435 1.00 46.82 197 SER A C 1
ATOM 1251 O O . SER A 1 197 ? -18.570 0.497 6.022 1.00 53.67 197 SER A O 1
ATOM 1254 N N . GLY A 1 198 ? -17.858 1.670 4.237 1.00 44.17 198 GLY A N 1
ATOM 1255 C CA . GLY A 1 198 ? -17.297 0.510 3.561 1.00 40.39 198 GLY A CA 1
ATOM 1256 C C . GLY A 1 198 ? -16.655 0.902 2.234 1.00 40.92 198 GLY A C 1
ATOM 1257 O O . GLY A 1 198 ? -17.023 1.914 1.620 1.00 38.74 198 GLY A O 1
ATOM 1258 N N . SER A 1 199 ? -15.704 0.095 1.779 1.00 37.28 199 SER A N 1
ATOM 1259 C CA . SER A 1 199 ? -14.997 0.406 0.546 1.00 37.89 199 SER A CA 1
ATOM 1260 C C . SER A 1 199 ? -15.867 0.354 -0.735 1.00 44.93 199 SER A C 1
ATOM 1261 O O . SER A 1 199 ? -15.481 0.941 -1.748 1.00 45.00 199 SER A O 1
ATOM 1264 N N . SER A 1 200 ? -17.032 -0.311 -0.713 1.00 39.86 200 SER A N 1
ATOM 1265 C CA . SER A 1 200 ? -17.917 -0.183 -1.871 1.00 51.32 200 SER A CA 1
ATOM 1266 C C . SER A 1 200 ? -19.160 0.739 -1.641 1.00 56.50 200 SER A C 1
ATOM 1267 O O . SER A 1 200 ? -20.249 0.552 -2.211 1.00 58.11 200 SER A O 1
ATOM 1270 N N . LEU A 1 201 ? -18.952 1.767 -0.824 1.00 50.51 201 LEU A N 1
ATOM 1271 C CA . LEU A 1 201 ? -19.965 2.767 -0.565 1.00 45.43 201 LEU A CA 1
ATOM 1272 C C . LEU A 1 201 ? -19.383 4.144 -0.891 1.00 46.39 201 LEU A C 1
ATOM 1273 O O . LEU A 1 201 ? -18.161 4.323 -0.935 1.00 40.90 201 LEU A O 1
ATOM 1278 N N . TYR A 1 202 ? -20.265 5.101 -1.150 1.00 42.74 202 TYR A N 1
ATOM 1279 C CA . TYR A 1 202 ? -19.875 6.494 -1.212 1.00 39.22 202 TYR A CA 1
ATOM 1280 C C . TYR A 1 202 ? -20.531 7.108 -0.034 1.00 35.25 202 TYR A C 1
ATOM 1281 O O . TYR A 1 202 ? -21.648 6.702 0.294 1.00 41.63 202 TYR A O 1
ATOM 1290 N N . ASN A 1 203 ? -19.828 8.046 0.602 1.00 30.44 203 ASN A N 1
ATOM 1291 C CA . ASN A 1 203 ? -20.347 8.864 1.689 1.00 37.34 203 ASN A CA 1
ATOM 1292 C C . ASN A 1 203 ? -21.080 10.051 1.037 1.00 34.40 203 ASN A C 1
ATOM 1293 O O . ASN A 1 203 ? -20.486 10.825 0.311 1.00 36.48 203 ASN A O 1
ATOM 1298 N N . LEU A 1 204 ? -22.389 10.152 1.250 1.00 35.68 204 LEU A N 1
ATOM 1299 C CA . LEU A 1 204 ? -23.123 11.277 0.706 1.00 34.22 204 LEU A CA 1
ATOM 1300 C C . LEU A 1 204 ? -23.127 12.322 1.780 1.00 36.28 204 LEU A C 1
ATOM 1301 O O . LEU A 1 204 ? -23.489 12.027 2.933 1.00 38.83 204 LEU A O 1
ATOM 1306 N N . ALA A 1 205 ? -22.723 13.544 1.425 1.00 35.74 205 ALA A N 1
ATOM 1307 C CA . ALA A 1 205 ? -22.581 14.573 2.422 1.00 35.03 205 ALA A CA 1
ATOM 1308 C C . ALA A 1 205 ? -23.040 15.899 1.880 1.00 36.60 205 ALA A C 1
ATOM 1309 O O . ALA A 1 205 ? -23.183 16.060 0.679 1.00 44.14 205 ALA A O 1
ATOM 1311 N N . LEU A 1 206 ? -23.264 16.842 2.779 1.00 37.44 206 LEU A N 1
ATOM 1312 C CA . LEU A 1 206 ? -23.628 18.201 2.437 1.00 39.36 206 LEU A CA 1
ATOM 1313 C C . LEU A 1 206 ? -22.599 19.222 2.966 1.00 39.26 206 LEU A C 1
ATOM 1314 O O . LEU A 1 206 ? -22.349 19.307 4.176 1.00 42.72 206 LEU A O 1
ATOM 1319 N N . ASN A 1 207 ? -22.015 19.988 2.044 1.00 38.56 207 ASN A N 1
ATOM 1320 C CA . ASN A 1 207 ? -21.197 21.149 2.337 1.00 37.75 207 ASN A CA 1
ATOM 1321 C C . ASN A 1 207 ? -22.172 22.290 2.616 1.00 40.65 207 ASN A C 1
ATOM 1322 O O . ASN A 1 207 ? -22.687 22.894 1.691 1.00 43.91 207 ASN A O 1
ATOM 1327 N N . VAL A 1 208 ? -22.436 22.570 3.886 1.00 41.01 208 VAL A N 1
ATOM 1328 C CA . VAL A 1 208 ? -23.445 23.549 4.244 1.00 44.78 208 VAL A CA 1
ATOM 1329 C C . VAL A 1 208 ? -22.742 24.823 4.704 1.00 47.13 208 VAL A C 1
ATOM 1330 O O . VAL A 1 208 ? -21.789 24.765 5.484 1.00 46.92 208 VAL A O 1
ATOM 1334 N N . THR A 1 209 ? -23.172 25.981 4.215 1.00 46.83 209 THR A N 1
ATOM 1335 C CA . THR A 1 209 ? -22.650 27.241 4.786 1.00 49.08 209 THR A CA 1
ATOM 1336 C C . THR A 1 209 ? -23.819 28.019 5.358 1.00 50.84 209 THR A C 1
ATOM 1337 O O . THR A 1 209 ? -24.907 27.977 4.801 1.00 41.57 209 THR A O 1
ATOM 1341 N N . ILE A 1 210 ? -23.608 28.712 6.479 1.00 51.42 210 ILE A N 1
ATOM 1342 C CA . ILE A 1 210 ? -24.722 29.307 7.214 1.00 45.99 210 ILE A CA 1
ATOM 1343 C C . ILE A 1 210 ? -24.466 30.738 7.566 1.00 53.23 210 ILE A C 1
ATOM 1344 O O . ILE A 1 210 ? -23.494 31.033 8.274 1.00 55.33 210 ILE A O 1
ATOM 1349 N N . ASP A 1 211 ? -25.354 31.607 7.070 1.00 53.61 211 ASP A N 1
ATOM 1350 C CA . ASP A 1 211 ? -25.301 33.053 7.288 1.00 54.37 211 ASP A CA 1
ATOM 1351 C C . ASP A 1 211 ? -25.795 33.363 8.661 1.00 49.37 211 ASP A C 1
ATOM 1352 O O . ASP A 1 211 ? -26.946 33.086 8.961 1.00 56.42 211 ASP A O 1
ATOM 1357 N N . VAL A 1 212 ? -24.928 33.920 9.501 1.00 49.87 212 VAL A N 1
ATOM 1358 C CA . VAL A 1 212 ? -25.343 34.307 10.843 1.00 52.88 212 VAL A CA 1
ATOM 1359 C C . VAL A 1 212 ? -25.309 35.823 11.018 1.00 60.13 212 VAL A C 1
ATOM 1360 O O . VAL A 1 212 ? -24.276 36.468 10.813 1.00 57.25 212 VAL A O 1
ATOM 1364 N N . GLU A 1 213 ? -26.462 36.393 11.366 1.00 65.10 213 GLU A N 1
ATOM 1365 C CA . GLU A 1 213 ? -26.538 37.812 11.649 1.00 65.73 213 GLU A CA 1
ATOM 1366 C C . GLU A 1 213 ? -25.818 38.109 12.962 1.00 65.85 213 GLU A C 1
ATOM 1367 O O . GLU A 1 213 ? -26.162 37.568 14.018 1.00 70.65 213 GLU A O 1
ATOM 1373 N N . VAL A 1 214 ? -24.807 38.962 12.897 1.00 54.83 214 VAL A N 1
ATOM 1374 C CA . VAL A 1 214 ? -23.956 39.167 14.039 1.00 58.31 214 VAL A CA 1
ATOM 1375 C C . VAL A 1 214 ? -23.322 40.551 14.059 1.00 58.47 214 VAL A C 1
ATOM 1376 O O . VAL A 1 214 ? -22.764 41.013 13.079 1.00 57.53 214 VAL A O 1
ATOM 1380 N N . ASP A 1 215 ? -23.400 41.206 15.199 1.00 59.13 215 ASP A N 1
ATOM 1381 C CA . ASP A 1 215 ? -22.739 42.488 15.342 1.00 69.13 215 ASP A CA 1
ATOM 1382 C C . ASP A 1 215 ? -21.277 42.371 14.889 1.00 67.03 215 ASP A C 1
ATOM 1383 O O . ASP A 1 215 ? -20.533 41.513 15.388 1.00 67.68 215 ASP A O 1
ATOM 1388 N N . PRO A 1 216 ? -20.870 43.218 13.929 1.00 71.76 216 PRO A N 1
ATOM 1389 C CA . PRO A 1 216 ? -19.489 43.276 13.436 1.00 79.19 216 PRO A CA 1
ATOM 1390 C C . PRO A 1 216 ? -18.404 43.465 14.522 1.00 85.41 216 PRO A C 1
ATOM 1391 O O . PRO A 1 216 ? -17.217 43.264 14.225 1.00 86.78 216 PRO A O 1
ATOM 1395 N N . LYS A 1 217 ? -18.794 43.872 15.740 1.00 79.82 217 LYS A N 1
ATOM 1396 C CA . LYS A 1 217 ? -17.869 43.913 16.898 1.00 88.62 217 LYS A CA 1
ATOM 1397 C C . LYS A 1 217 ? -18.139 42.831 17.951 1.00 86.38 217 LYS A C 1
ATOM 1398 O O . LYS A 1 217 ? -17.393 42.728 18.923 1.00 88.56 217 LYS A O 1
ATOM 1404 N N . SER A 1 218 ? -19.199 42.039 17.772 1.00 86.81 218 SER A N 1
ATOM 1405 C CA . SER A 1 218 ? -19.447 40.882 18.644 1.00 86.17 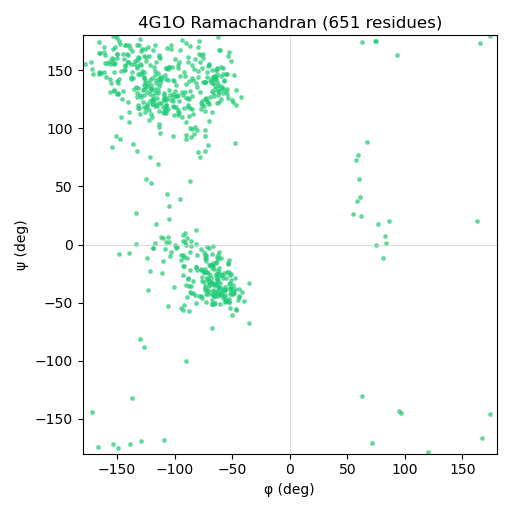218 SER A CA 1
ATOM 1406 C C . SER A 1 218 ? -18.328 39.840 18.467 1.00 83.92 218 SER A C 1
ATOM 1407 O O . SER A 1 218 ? -17.920 39.564 17.329 1.00 85.03 218 SER A O 1
ATOM 1410 N N . PRO A 1 219 ? -17.824 39.268 19.590 1.00 78.93 219 PRO A N 1
ATOM 1411 C CA . PRO A 1 219 ? -16.619 38.415 19.558 1.00 74.03 219 PRO A CA 1
ATOM 1412 C C . PRO A 1 219 ? -16.751 37.187 18.654 1.00 70.42 219 PRO A C 1
ATOM 1413 O O . PRO A 1 219 ? -15.751 36.694 18.128 1.00 73.46 219 PRO A O 1
ATOM 1417 N N . LEU A 1 220 ? -17.989 36.742 18.460 1.00 67.94 220 LEU A N 1
ATOM 1418 C CA . LEU A 1 220 ? -18.308 35.536 17.718 1.00 62.79 220 LEU A CA 1
ATOM 1419 C C . LEU A 1 220 ? -17.661 35.555 16.362 1.00 64.35 220 LEU A C 1
ATOM 1420 O O . LEU A 1 220 ? -17.400 34.506 15.779 1.00 70.93 220 LEU A O 1
ATOM 1425 N N . VAL A 1 221 ? -17.374 36.772 15.903 1.00 69.11 221 VAL A N 1
ATOM 1426 C CA . VAL A 1 221 ? -16.904 37.049 14.560 1.00 69.02 221 VAL A CA 1
ATOM 1427 C C . VAL A 1 221 ? -15.532 36.464 14.310 1.00 55.64 221 VAL A C 1
ATOM 1428 O O . VAL A 1 221 ? -15.265 36.035 13.203 1.00 53.76 221 VAL A O 1
ATOM 1432 N N . LYS A 1 222 ? -14.674 36.452 15.329 1.00 53.60 222 LYS A N 1
ATOM 1433 C CA . LYS A 1 222 ? -13.324 35.954 15.170 1.00 57.60 222 LYS A CA 1
ATOM 1434 C C . LYS A 1 222 ? -13.395 34.515 14.680 1.00 59.83 222 LYS A C 1
ATOM 1435 O O . LYS A 1 222 ? -12.495 34.024 13.976 1.00 62.15 222 LYS A O 1
ATOM 1441 N N . SER A 1 223 ? -14.472 33.836 15.048 1.00 63.48 223 SER A N 1
ATOM 1442 C CA . SER A 1 223 ? -14.554 32.415 14.753 1.00 61.79 223 SER A CA 1
ATOM 1443 C C . SER A 1 223 ? -15.256 32.105 13.425 1.00 55.46 223 SER A C 1
ATOM 1444 O O . SER A 1 223 ? -15.216 30.974 12.967 1.00 51.67 223 SER A O 1
ATOM 1447 N N . LEU A 1 224 ? -15.857 33.101 12.783 1.00 52.04 224 LEU A N 1
ATOM 1448 C CA . LEU A 1 224 ? -16.626 32.811 11.591 1.00 43.08 224 LEU A CA 1
ATOM 1449 C C . LEU A 1 224 ? -15.825 33.201 10.369 1.00 50.06 224 LEU A C 1
ATOM 1450 O O . LEU A 1 224 ? -14.751 33.819 10.497 1.00 53.57 224 LEU A O 1
ATOM 1455 N N . SER A 1 225 ? -16.335 32.826 9.193 1.00 47.18 225 SER A N 1
ATOM 1456 C CA . SER A 1 225 ? -15.758 33.232 7.919 1.00 53.54 225 SER A CA 1
ATOM 1457 C C . SER A 1 225 ? -16.423 34.527 7.446 1.00 61.44 225 SER A C 1
ATOM 1458 O O . SER A 1 225 ? -17.609 34.751 7.711 1.00 67.66 225 SER A O 1
ATOM 1461 N N . LYS A 1 226 ? -15.657 35.351 6.728 1.00 67.90 226 LYS A N 1
ATOM 1462 C CA . LYS A 1 226 ? -16.061 36.720 6.343 1.00 69.72 226 LYS A CA 1
ATOM 1463 C C . LYS A 1 226 ? -16.393 36.804 4.856 1.00 70.91 226 LYS A C 1
ATOM 1464 O O . LYS A 1 226 ? -15.699 36.210 4.024 1.00 64.12 226 LYS A O 1
ATOM 1470 N N . SER A 1 227 ? -17.408 37.594 4.553 1.00 75.92 227 SER A N 1
ATOM 1471 C CA . SER A 1 227 ? -17.857 37.839 3.200 1.00 73.09 227 SER A CA 1
ATOM 1472 C C . SER A 1 227 ? -18.397 39.248 3.086 1.00 79.90 227 SER A C 1
ATOM 1473 O O . SER A 1 227 ? -18.511 39.953 4.064 1.00 84.55 227 SER A O 1
ATOM 1476 N N . ASP A 1 228 ? -18.712 39.668 1.877 1.00 88.27 228 ASP A N 1
ATOM 1477 C CA . ASP A 1 228 ? -19.301 40.979 1.658 1.00 91.92 228 ASP A CA 1
ATOM 1478 C C . ASP A 1 228 ? -20.614 41.025 2.414 1.00 86.54 228 ASP A C 1
ATOM 1479 O O . ASP A 1 228 ? -20.944 41.978 3.098 1.00 89.94 228 ASP A O 1
ATOM 1481 N N . SER A 1 229 ? -21.350 39.950 2.326 1.00 96.23 229 SER A N 1
ATOM 1482 C CA . SER A 1 229 ? -22.565 39.829 3.080 1.00 94.65 229 SER A CA 1
ATOM 1483 C C . SER A 1 229 ? -22.397 39.270 4.509 1.00 91.09 229 SER A C 1
ATOM 1484 O O . SER A 1 229 ? -23.028 38.271 4.837 1.00 93.58 229 SER A O 1
ATOM 1487 N N . GLY A 1 230 ? -21.529 39.901 5.294 1.00 86.93 230 GLY A N 1
ATOM 1488 C CA . GLY A 1 230 ? -21.148 39.443 6.619 1.00 74.00 230 GLY A CA 1
ATOM 1489 C C . GLY A 1 230 ? -20.447 38.106 6.784 1.00 79.64 230 GLY A C 1
ATOM 1490 O O . GLY A 1 230 ? -19.462 37.850 6.119 1.00 74.71 230 GLY A O 1
ATOM 1491 N N . TYR A 1 231 ? -21.054 37.426 7.708 1.00 75.44 231 TYR A N 1
ATOM 1492 C CA . TYR A 1 231 ? -20.158 36.362 8.146 1.00 74.96 231 TYR A CA 1
ATOM 1493 C C . TYR A 1 231 ? -20.992 35.108 8.162 1.00 70.76 231 TYR A C 1
ATOM 1494 O O . TYR A 1 231 ? -22.176 35.261 8.224 1.00 99.50 231 TYR A O 1
ATOM 1503 N N . TYR A 1 232 ? -20.347 33.984 7.956 1.00 77.48 232 TYR A N 1
ATOM 1504 C CA . TYR A 1 232 ? -20.996 32.734 7.821 1.00 61.17 232 TYR A CA 1
ATOM 1505 C C . TYR A 1 232 ? -20.168 31.666 8.473 1.00 56.55 232 TYR A C 1
ATOM 1506 O O . TYR A 1 232 ? -18.973 31.761 8.592 1.00 45.12 232 TYR A O 1
ATOM 1515 N N . ALA A 1 233 ? -20.860 30.637 8.883 1.00 53.70 233 ALA A N 1
ATOM 1516 C CA . ALA A 1 233 ? -20.260 29.424 9.466 1.00 50.02 233 ALA A CA 1
ATOM 1517 C C . ALA A 1 233 ? -20.309 28.188 8.540 1.00 47.57 233 ALA A C 1
ATOM 1518 O O . ALA A 1 233 ? -21.189 28.045 7.690 1.00 41.39 233 ALA A O 1
ATOM 1520 N N . ASN A 1 234 ? -19.350 27.291 8.716 1.00 41.88 234 ASN A N 1
ATOM 1521 C CA . ASN A 1 234 ? -19.256 26.124 7.859 1.00 45.13 234 ASN A CA 1
ATOM 1522 C C . ASN A 1 234 ? -19.522 24.842 8.602 1.00 44.24 234 ASN A C 1
ATOM 1523 O O . ASN A 1 234 ? -19.077 24.674 9.734 1.00 38.98 234 ASN A O 1
ATOM 1528 N N . LEU A 1 235 ? -20.193 23.930 7.906 1.00 38.23 235 LEU A N 1
ATOM 1529 C CA . LEU A 1 235 ? -20.678 22.696 8.486 1.00 41.55 235 LEU A CA 1
ATOM 1530 C C . LEU A 1 235 ? -20.698 21.666 7.385 1.00 42.56 235 LEU A C 1
ATOM 1531 O O . LEU A 1 235 ? -21.212 21.955 6.296 1.00 36.47 235 LEU A O 1
ATOM 1536 N N . PHE A 1 236 ? -20.099 20.503 7.667 1.00 34.20 236 PHE A N 1
ATOM 1537 C CA . PHE A 1 236 ? -19.992 19.418 6.717 1.00 34.68 236 PHE A CA 1
ATOM 1538 C C . PHE A 1 236 ? -20.765 18.248 7.288 1.00 34.83 236 PHE A C 1
ATOM 1539 O O . PHE A 1 236 ? -20.447 17.747 8.355 1.00 36.61 236 PHE A O 1
ATOM 1547 N N . LEU A 1 237 ? -21.785 17.796 6.585 1.00 34.69 237 LEU A N 1
ATOM 1548 C CA . LEU A 1 237 ? -22.783 16.968 7.259 1.00 36.05 237 LEU A CA 1
ATOM 1549 C C . LEU A 1 237 ? -22.977 15.682 6.495 1.00 35.77 237 LEU A C 1
ATOM 1550 O O . LEU A 1 237 ? -23.338 15.718 5.309 1.00 35.42 237 LEU A O 1
ATOM 1555 N N . HIS A 1 238 ? -22.763 14.543 7.153 1.00 35.81 238 HIS A N 1
ATOM 1556 C CA . HIS A 1 238 ? -22.985 13.216 6.511 1.00 35.59 238 HIS A CA 1
ATOM 1557 C C . HIS A 1 238 ? -24.432 12.873 6.543 1.00 38.71 238 HIS A C 1
ATOM 1558 O O . HIS A 1 238 ? -25.034 12.944 7.601 1.00 33.24 238 HIS A O 1
ATOM 1565 N N . ILE A 1 239 ? -24.960 12.378 5.418 1.00 38.65 239 ILE A N 1
ATOM 1566 C CA . ILE A 1 239 ? -26.374 12.457 5.104 1.00 38.25 239 ILE A CA 1
ATOM 1567 C C . ILE A 1 239 ? -26.930 11.167 4.453 1.00 44.16 239 ILE A C 1
ATOM 1568 O O . ILE A 1 239 ? -28.126 11.003 4.281 1.00 44.05 239 ILE A O 1
ATOM 1573 N N . GLY A 1 240 ? -26.062 10.222 4.119 1.00 40.96 240 GLY A N 1
ATOM 1574 C CA . GLY A 1 240 ? -26.518 9.047 3.409 1.00 44.49 240 GLY A CA 1
ATOM 1575 C C . GLY A 1 240 ? -25.372 8.275 2.814 1.00 42.80 240 GLY A C 1
ATOM 1576 O O . GLY A 1 240 ? -24.215 8.718 2.881 1.00 36.43 240 GLY A O 1
ATOM 1577 N N . LEU A 1 241 ? -25.718 7.108 2.262 1.00 44.96 241 LEU A N 1
ATOM 1578 C CA . LEU A 1 241 ? -24.773 6.191 1.617 1.00 46.84 241 LEU A CA 1
ATOM 1579 C C . LEU A 1 241 ? -25.282 5.888 0.241 1.00 45.78 241 LEU A C 1
ATOM 1580 O O . LEU A 1 241 ? -26.481 5.857 0.018 1.00 45.12 241 LEU A O 1
ATOM 1585 N N . MET A 1 242 ? -24.374 5.663 -0.691 1.00 47.39 242 MET A N 1
ATOM 1586 C CA . MET A 1 242 ? -24.780 5.187 -2.003 1.00 51.57 242 MET A CA 1
ATOM 1587 C C . MET A 1 242 ? -23.798 4.129 -2.403 1.00 53.00 242 MET A C 1
ATOM 1588 O O . MET A 1 242 ? -22.660 4.131 -1.945 1.00 51.79 242 MET A O 1
ATOM 1593 N N . SER A 1 243 ? -24.228 3.230 -3.273 1.00 54.96 243 SER A N 1
ATOM 1594 C CA . SER A 1 243 ? -23.380 2.126 -3.715 1.00 53.60 243 SER A CA 1
ATOM 1595 C C . SER A 1 243 ? -22.354 2.549 -4.800 1.00 57.10 243 SER A C 1
ATOM 1596 O O . SER A 1 243 ? -22.663 3.341 -5.699 1.00 57.83 243 SER A O 1
ATOM 1599 N N . THR A 1 244 ? -21.166 1.984 -4.775 1.00 58.14 244 THR A N 1
ATOM 1600 C CA . THR A 1 244 ? -20.199 2.229 -5.830 1.00 57.69 244 THR A CA 1
ATOM 1601 C C . THR A 1 244 ? -20.487 1.384 -7.054 1.00 59.29 244 THR A C 1
ATOM 1602 O O . THR A 1 244 ? -20.067 1.717 -8.136 1.00 66.00 244 THR A O 1
ATOM 1606 N N . VAL A 1 245 ? -21.209 0.281 -6.873 1.00 30.00 245 VAL A N 1
ATOM 1607 C CA . VAL A 1 245 ? -21.491 -0.632 -7.980 1.00 30.00 245 VAL A CA 1
ATOM 1608 C C . VAL A 1 245 ? -22.982 -0.911 -8.164 1.00 30.00 245 VAL A C 1
ATOM 1609 O O . VAL A 1 245 ? -23.815 -0.421 -7.401 1.00 30.00 245 VAL A O 1
ATOM 1613 N N . ASP A 1 246 ? -23.343 -1.534 -9.280 1.00 30.00 246 ASP A N 1
ATOM 1614 C CA . ASP A 1 246 ? -24.701 -2.037 -9.455 1.00 30.00 246 ASP A CA 1
ATOM 1615 C C . ASP A 1 246 ? -24.808 -3.009 -10.622 1.00 30.00 246 ASP A C 1
ATOM 1616 O O . ASP A 1 246 ? -24.171 -2.803 -11.654 1.00 30.00 246 ASP A O 1
ATOM 1621 N N . LYS A 1 247 ? -25.703 -3.986 -10.528 1.00 71.34 247 LYS A N 1
ATOM 1622 C CA . LYS A 1 247 ? -26.178 -4.539 -9.272 1.00 61.38 247 LYS A CA 1
ATOM 1623 C C . LYS A 1 247 ? -25.657 -5.959 -9.363 1.00 67.90 247 LYS A C 1
ATOM 1624 O O . LYS A 1 247 ? -25.895 -6.637 -10.363 1.00 57.11 247 LYS A O 1
ATOM 1630 N N . LYS A 1 248 ? -24.918 -6.415 -8.358 1.00 76.85 248 LYS A N 1
ATOM 1631 C CA . LYS A 1 248 ? -24.075 -7.573 -8.584 1.00 82.81 248 LYS A CA 1
ATOM 1632 C C . LYS A 1 248 ? -23.143 -7.076 -9.692 1.00 77.87 248 LYS A C 1
ATOM 1633 O O . LYS A 1 248 ? -22.824 -7.790 -10.642 1.00 84.30 248 LYS A O 1
ATOM 1639 N N . GLY A 1 249 ? -22.732 -5.819 -9.536 1.00 82.97 249 GLY A N 1
ATOM 1640 C CA . GLY A 1 249 ? -22.149 -4.972 -10.559 1.00 88.56 249 GLY A CA 1
ATOM 1641 C C . GLY A 1 249 ? -20.692 -4.541 -10.602 1.00 91.66 249 GLY A C 1
ATOM 1642 O O . GLY A 1 249 ? -19.792 -5.224 -10.194 1.00 82.98 249 GLY A O 1
ATOM 1643 N N . LYS A 1 250 ? -20.624 -3.611 -11.502 1.00 92.27 250 LYS A N 1
ATOM 1644 C CA . LYS A 1 250 ? -19.547 -2.784 -11.769 1.00 68.18 250 LYS A CA 1
ATOM 1645 C C . LYS A 1 250 ? -20.349 -1.578 -11.483 1.00 74.03 250 LYS A C 1
ATOM 1646 O O . LYS A 1 250 ? -21.497 -1.508 -11.791 1.00 75.81 250 LYS A O 1
ATOM 1652 N N . LYS A 1 251 ? -19.729 -0.710 -10.736 1.00 69.76 251 LYS A N 1
ATOM 1653 C CA . LYS A 1 251 ? -19.151 0.518 -11.114 1.00 77.31 251 LYS A CA 1
ATOM 1654 C C . LYS A 1 251 ? -20.169 1.374 -11.736 1.00 79.01 251 LYS A C 1
ATOM 1655 O O . LYS A 1 251 ? -20.216 1.541 -12.920 1.00 84.21 251 LYS A O 1
ATOM 1661 N N . VAL A 1 252 ? -21.045 1.859 -10.883 1.00 75.42 252 VAL A N 1
ATOM 1662 C CA . VAL A 1 252 ? -21.963 2.874 -11.259 1.00 72.51 252 VAL A CA 1
ATOM 1663 C C . VAL A 1 252 ? -21.086 4.000 -11.729 1.00 67.03 252 VAL A C 1
ATOM 1664 O O . VAL A 1 252 ? -20.094 4.295 -11.121 1.00 69.97 252 VAL A O 1
ATOM 1668 N N . THR A 1 253 ? -21.428 4.589 -12.853 1.00 66.47 253 THR A N 1
ATOM 1669 C CA . THR A 1 253 ? -20.700 5.704 -13.374 1.00 68.31 253 THR A CA 1
ATOM 1670 C C . THR A 1 253 ? -21.214 6.897 -12.652 1.00 66.15 253 THR A C 1
ATOM 1671 O O . THR A 1 253 ? -22.266 6.849 -12.093 1.00 66.72 253 THR A O 1
ATOM 1675 N N . PHE A 1 254 ? -20.461 7.968 -12.630 1.00 57.37 254 PHE A N 1
ATOM 1676 C CA . PHE A 1 254 ? -20.956 9.174 -11.979 1.00 63.06 254 PHE A CA 1
ATOM 1677 C C . PHE A 1 254 ? -22.302 9.659 -12.553 1.00 67.42 254 PHE A C 1
ATOM 1678 O O . PHE A 1 254 ? -23.216 10.006 -11.780 1.00 68.25 254 PHE A O 1
ATOM 1686 N N . ASP A 1 255 ? -22.501 9.524 -13.856 1.00 58.87 255 ASP A N 1
ATOM 1687 C CA . ASP A 1 255 ? -23.727 10.026 -14.456 1.00 67.10 255 ASP A CA 1
ATOM 1688 C C . ASP A 1 255 ? -24.922 9.352 -13.786 1.00 61.88 255 ASP A C 1
ATOM 1689 O O . ASP A 1 255 ? -25.943 9.994 -13.538 1.00 65.51 255 ASP A O 1
ATOM 1694 N N . LYS A 1 256 ? -24.794 8.064 -13.486 1.00 66.13 256 LYS A N 1
ATOM 1695 C CA . LYS A 1 256 ? -25.833 7.346 -12.752 1.00 68.16 256 LYS A CA 1
ATOM 1696 C C . LYS A 1 256 ? -26.041 7.912 -11.341 1.00 66.21 256 LYS A C 1
ATOM 1697 O O . LYS A 1 256 ? -27.174 8.040 -10.877 1.00 70.25 256 LYS A O 1
ATOM 1703 N N . LEU A 1 257 ? -24.943 8.249 -10.668 1.00 57.26 257 LEU A N 1
ATOM 1704 C CA . LEU A 1 257 ? -24.992 8.818 -9.306 1.00 59.65 257 LEU A CA 1
ATOM 1705 C C . LEU A 1 257 ? -25.500 10.257 -9.286 1.00 57.31 257 LEU A C 1
ATOM 1706 O O . LEU A 1 257 ? -26.256 10.638 -8.385 1.00 55.15 257 LEU A O 1
ATOM 1711 N N . GLU A 1 258 ? -25.095 11.058 -10.270 1.00 59.89 258 GLU A N 1
ATOM 1712 C CA . GLU A 1 258 ? -25.673 12.409 -10.415 1.00 67.36 258 GLU A CA 1
ATOM 1713 C C . GLU A 1 258 ? -27.187 12.435 -10.701 1.00 71.15 258 GLU A C 1
ATOM 1714 O O . GLU A 1 258 ? -27.890 13.344 -10.213 1.00 66.47 258 GLU A O 1
ATOM 1720 N N . ARG A 1 259 ? -27.666 11.467 -11.500 1.00 58.50 259 ARG A N 1
ATOM 1721 C CA . ARG A 1 259 ? -29.096 11.270 -11.749 1.00 65.45 259 ARG A CA 1
ATOM 1722 C C . ARG A 1 259 ? -29.884 10.877 -10.467 1.00 58.82 259 ARG A C 1
ATOM 1723 O O . ARG A 1 259 ? -30.985 11.385 -10.252 1.00 62.71 259 ARG A O 1
ATOM 1731 N N . LYS A 1 260 ? -29.335 10.005 -9.619 1.00 50.02 260 LYS A N 1
ATOM 1732 C CA . LYS A 1 260 ? -30.080 9.494 -8.450 1.00 53.69 260 LYS A CA 1
ATOM 1733 C C . LYS A 1 260 ? -30.230 10.568 -7.398 1.00 53.98 260 LYS A C 1
ATOM 1734 O O . LYS A 1 260 ? -31.176 10.583 -6.627 1.00 53.84 260 LYS A O 1
ATOM 1740 N N . ILE A 1 261 ? -29.255 11.458 -7.364 1.00 55.44 261 ILE A N 1
ATOM 1741 C CA . ILE A 1 261 ? -29.245 12.555 -6.427 1.00 56.10 261 ILE A CA 1
ATOM 1742 C C . ILE A 1 261 ? -30.181 13.649 -6.911 1.00 60.01 261 ILE A C 1
ATOM 1743 O O . ILE A 1 261 ? -30.972 14.188 -6.119 1.00 53.89 261 ILE A O 1
ATOM 1748 N N . ARG A 1 262 ? -30.113 13.955 -8.210 1.00 56.98 262 ARG A N 1
ATOM 1749 C CA . ARG A 1 262 ? -31.052 14.892 -8.802 1.00 59.18 262 ARG A CA 1
ATOM 1750 C C . ARG A 1 262 ? -32.475 14.447 -8.461 1.00 60.48 262 ARG A C 1
ATOM 1751 O O . ARG A 1 262 ? -33.283 15.241 -7.955 1.00 58.78 262 ARG A O 1
ATOM 1759 N N . ARG A 1 263 ? -32.750 13.165 -8.700 1.00 56.44 263 ARG A N 1
ATOM 1760 C CA . ARG A 1 263 ? -34.007 12.498 -8.282 1.00 61.97 263 ARG A CA 1
ATOM 1761 C C . ARG A 1 263 ? -34.386 12.665 -6.792 1.00 63.83 263 ARG A C 1
ATOM 1762 O O . ARG A 1 263 ? -35.488 13.101 -6.464 1.00 62.47 263 ARG A O 1
ATOM 1770 N N . LEU A 1 264 ? -33.481 12.305 -5.890 1.00 57.40 264 LEU A N 1
ATOM 1771 C CA . LEU A 1 264 ? -33.730 12.452 -4.470 1.00 54.65 264 LEU A CA 1
ATOM 1772 C C . LEU A 1 264 ? -34.371 13.812 -4.180 1.00 59.55 264 LEU A C 1
ATOM 1773 O O . LEU A 1 264 ? -35.266 13.925 -3.339 1.00 53.80 264 LEU A O 1
ATOM 1778 N N . ASP A 1 265 ? -33.921 14.837 -4.900 1.00 53.26 265 ASP A N 1
ATOM 1779 C CA . ASP A 1 265 ? -34.593 16.135 -4.916 1.00 56.52 265 ASP A CA 1
ATOM 1780 C C . ASP A 1 265 ? -34.640 16.733 -3.514 1.00 59.41 265 ASP A C 1
ATOM 1781 O O . ASP A 1 265 ? -35.714 17.069 -2.985 1.00 53.52 265 ASP A O 1
ATOM 1786 N N . LEU A 1 266 ? -33.456 16.861 -2.928 1.00 55.92 266 LEU A N 1
ATOM 1787 C CA . LEU A 1 266 ? -33.319 17.307 -1.563 1.00 56.74 266 LEU A CA 1
ATOM 1788 C C . LEU A 1 266 ? -33.710 18.764 -1.332 1.00 56.67 266 LEU A C 1
ATOM 1789 O O . LEU A 1 266 ? -33.391 19.653 -2.137 1.00 55.24 266 LEU A O 1
ATOM 1794 N N . SER A 1 267 ? -34.403 19.003 -0.226 1.00 55.94 267 SER A N 1
ATOM 1795 C CA . SER A 1 267 ? -34.617 20.369 0.214 1.00 52.57 267 SER A CA 1
ATOM 1796 C C . SER A 1 267 ? -34.202 20.500 1.640 1.00 52.11 267 SER A C 1
ATOM 1797 O O . SER A 1 267 ? -34.579 19.680 2.454 1.00 53.72 267 SER A O 1
ATOM 1800 N N . VAL A 1 268 ? -33.441 21.540 1.953 1.00 50.87 268 VAL A N 1
ATOM 1801 C CA . VAL A 1 268 ? -32.808 21.638 3.265 1.00 49.74 268 VAL A CA 1
ATOM 1802 C C . VAL A 1 268 ? -33.213 22.931 3.992 1.00 54.64 268 VAL A C 1
ATOM 1803 O O . VAL A 1 268 ? -33.317 23.982 3.362 1.00 52.45 268 VAL A O 1
ATOM 1807 N N . GLY A 1 269 ? -33.469 22.851 5.304 1.00 53.25 269 GLY A N 1
ATOM 1808 C CA . GLY A 1 269 ? -33.873 24.036 6.111 1.00 47.87 269 GLY A CA 1
ATOM 1809 C C . GLY A 1 269 ? -33.233 24.093 7.500 1.00 54.40 269 GLY A C 1
ATOM 1810 O O . GLY A 1 269 ? -32.568 23.142 7.904 1.00 52.63 269 GLY A O 1
ATOM 1811 N N . LEU A 1 270 ? -33.411 25.208 8.223 1.00 58.22 270 LEU A N 1
ATOM 1812 C CA . LEU A 1 270 ? -33.019 25.285 9.649 1.00 56.15 270 LEU A CA 1
ATOM 1813 C C . LEU A 1 270 ? -34.214 25.279 10.581 1.00 60.34 270 LEU A C 1
ATOM 1814 O O . LEU A 1 270 ? -35.315 25.713 10.225 1.00 56.32 270 LEU A O 1
ATOM 1819 N N . SER A 1 271 ? -33.975 24.777 11.784 1.00 63.59 271 SER A N 1
ATOM 1820 C CA . SER A 1 271 ? -34.990 24.674 12.823 1.00 52.56 271 SER A CA 1
ATOM 1821 C C . SER A 1 271 ? -34.329 24.414 14.156 1.00 58.11 271 SER A C 1
ATOM 1822 O O . SER A 1 271 ? -33.146 24.029 14.226 1.00 51.66 271 SER A O 1
ATOM 1825 N N . ASP A 1 272 ? -35.131 24.616 15.203 1.00 53.09 272 ASP A N 1
ATOM 1826 C CA . ASP A 1 272 ? -34.762 24.457 16.592 1.00 55.36 272 ASP A CA 1
ATOM 1827 C C . ASP A 1 272 ? -35.365 23.205 17.162 1.00 52.00 272 ASP A C 1
ATOM 1828 O O . ASP A 1 272 ? -35.285 23.004 18.351 1.00 57.68 272 ASP A O 1
ATOM 1833 N N . VAL A 1 273 ? -36.007 22.385 16.341 1.00 48.78 273 VAL A N 1
ATOM 1834 C CA . VAL A 1 273 ? -36.808 21.292 16.880 1.00 51.51 273 VAL A CA 1
ATOM 1835 C C . VAL A 1 273 ? -36.072 20.578 17.987 1.00 57.41 273 VAL A C 1
ATOM 1836 O O . VAL A 1 273 ? -36.670 20.261 19.014 1.00 60.59 273 VAL A O 1
ATOM 1840 N N . LEU A 1 274 ? -34.788 20.293 17.753 1.00 51.87 274 LEU A N 1
ATOM 1841 C CA . LEU A 1 274 ? -33.995 19.529 18.702 1.00 46.90 274 LEU A CA 1
ATOM 1842 C C . LEU A 1 274 ? -32.764 20.314 19.052 1.00 45.56 274 LEU A C 1
ATOM 1843 O O . LEU A 1 274 ? -31.658 19.817 18.889 1.00 53.11 274 LEU A O 1
ATOM 1848 N N . GLY A 1 275 ? -32.947 21.537 19.546 1.00 39.83 275 GLY A N 1
ATOM 1849 C CA . GLY A 1 275 ? -31.858 22.511 19.495 1.00 39.27 275 GLY A CA 1
ATOM 1850 C C . GLY A 1 275 ? -31.551 22.761 18.024 1.00 39.77 275 GLY A C 1
ATOM 1851 O O . GLY A 1 275 ? -32.141 22.110 17.146 1.00 44.60 275 GLY A O 1
ATOM 1852 N N . PRO A 1 276 ? -30.658 23.713 17.724 1.00 40.37 276 PRO A N 1
ATOM 1853 C CA . PRO A 1 276 ? -30.484 23.988 16.293 1.00 43.81 276 PRO A CA 1
ATOM 1854 C C . PRO A 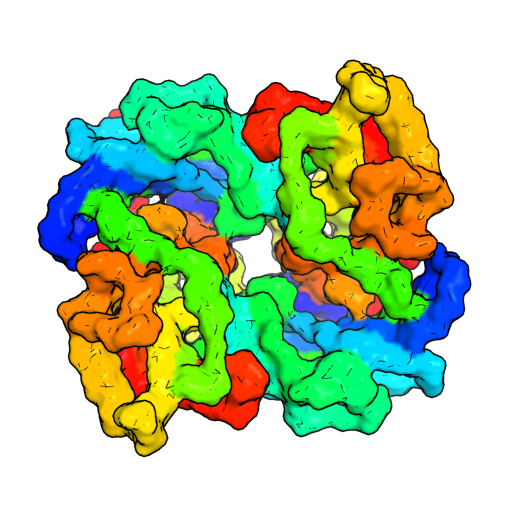1 276 ? -30.262 22.728 15.476 1.00 48.98 276 PRO A C 1
ATOM 1855 O O . PRO A 1 276 ? -29.347 21.955 15.765 1.00 57.15 276 PRO A O 1
ATOM 1859 N N . SER A 1 277 ? -31.126 22.516 14.487 1.00 43.97 277 SER A N 1
ATOM 1860 C CA . SER A 1 277 ? -30.974 21.404 13.579 1.00 46.40 277 SER A CA 1
ATOM 1861 C C . SER A 1 277 ? -30.986 21.828 12.099 1.00 47.47 277 SER A C 1
ATOM 1862 O O . SER A 1 277 ? -31.399 22.948 11.721 1.00 41.37 277 SER A O 1
ATOM 1865 N N . VAL A 1 278 ? -30.492 20.912 11.275 1.00 41.04 278 VAL A N 1
ATOM 1866 C CA . VAL A 1 278 ? -30.585 20.996 9.849 1.00 40.63 278 VAL A CA 1
ATOM 1867 C C . VAL A 1 278 ? -31.692 20.020 9.500 1.00 40.72 278 VAL A C 1
ATOM 1868 O O . VAL A 1 278 ? -31.643 18.853 9.891 1.00 42.46 278 VAL A O 1
ATOM 1872 N N . LEU A 1 279 ? -32.705 20.515 8.800 1.00 42.84 279 LEU A N 1
ATOM 1873 C CA . LEU A 1 279 ? -33.812 19.681 8.341 1.00 50.61 279 LEU A CA 1
ATOM 1874 C C . LEU A 1 279 ? -33.575 19.303 6.900 1.00 48.43 279 LEU A C 1
ATOM 1875 O O . LEU A 1 279 ? -33.335 20.163 6.068 1.00 43.05 279 LEU A O 1
ATOM 1880 N N . VAL A 1 280 ? -33.633 18.019 6.601 1.00 45.17 280 VAL A N 1
ATOM 1881 C CA . VAL A 1 280 ? -33.411 17.567 5.244 1.00 44.97 280 VAL A CA 1
ATOM 1882 C C . VAL A 1 280 ? -34.630 16.822 4.765 1.00 49.08 280 VAL A C 1
ATOM 1883 O O . VAL A 1 280 ? -35.107 15.926 5.437 1.00 52.40 280 VAL A O 1
ATOM 1887 N N . LYS A 1 281 ? -35.137 17.187 3.592 1.00 50.32 281 LYS A N 1
ATOM 1888 C CA . LYS A 1 281 ? -36.250 16.462 2.999 1.00 51.36 281 LYS A CA 1
ATOM 1889 C C . LYS A 1 281 ? -35.870 15.971 1.592 1.00 50.44 281 LYS A C 1
ATOM 1890 O O . LYS A 1 281 ? -35.310 16.739 0.796 1.00 53.63 281 LYS A O 1
ATOM 1896 N N . ALA A 1 282 ? -36.124 14.686 1.324 1.00 46.27 282 ALA A N 1
ATOM 1897 C CA . ALA A 1 282 ? -36.066 14.100 -0.028 1.00 56.70 282 ALA A CA 1
ATOM 1898 C C . ALA A 1 282 ? -37.477 13.994 -0.628 1.00 61.87 282 ALA A C 1
ATOM 1899 O O . ALA A 1 282 ? -38.336 13.295 -0.088 1.00 63.24 282 ALA A O 1
ATOM 1901 N N . ARG A 1 283 ? -37.707 14.679 -1.744 1.00 61.71 283 ARG A N 1
ATOM 1902 C CA . ARG A 1 283 ? -39.007 14.678 -2.393 1.00 64.85 283 ARG A CA 1
ATOM 1903 C C . ARG A 1 283 ? -39.105 13.515 -3.367 1.00 66.07 283 ARG A C 1
ATOM 1904 O O . ARG A 1 283 ? -40.180 12.979 -3.608 1.00 76.83 283 ARG A O 1
ATOM 1912 N N . GLY A 1 284 ? -37.972 13.124 -3.928 1.00 64.96 284 GLY A N 1
ATOM 1913 C CA . GLY A 1 284 ? -37.926 11.993 -4.843 1.00 64.37 284 GLY A CA 1
ATOM 1914 C C . GLY A 1 284 ? -37.595 10.704 -4.131 1.00 58.89 284 GLY A C 1
ATOM 1915 O O . GLY A 1 284 ? -37.320 10.705 -2.935 1.00 58.38 284 GLY A O 1
ATOM 1916 N N . ALA A 1 285 ? -37.607 9.609 -4.882 1.00 61.81 285 ALA A N 1
ATOM 1917 C CA . ALA A 1 285 ? -37.414 8.253 -4.354 1.00 61.58 285 ALA A CA 1
ATOM 1918 C C . ALA A 1 285 ? -36.037 8.059 -3.774 1.00 66.34 285 ALA A C 1
ATOM 1919 O O . ALA A 1 285 ? -35.049 8.606 -4.292 1.00 70.10 285 ALA A O 1
ATOM 1921 N N . ARG A 1 286 ? -35.982 7.276 -2.696 1.00 69.59 286 ARG A N 1
ATOM 1922 C CA . ARG A 1 286 ? -34.719 6.784 -2.151 1.00 70.85 286 ARG A CA 1
ATOM 1923 C C . ARG A 1 286 ? -34.365 5.449 -2.774 1.00 67.62 286 ARG A C 1
ATOM 1924 O O . ARG A 1 286 ? -35.242 4.637 -3.064 1.00 69.14 286 ARG A O 1
ATOM 1932 N N . THR A 1 287 ? -33.070 5.232 -2.972 1.00 59.51 287 THR A N 1
ATOM 1933 C CA . THR A 1 287 ? -32.539 3.937 -3.366 1.00 57.75 287 THR A CA 1
ATOM 1934 C C . THR A 1 287 ? -32.494 3.096 -2.105 1.00 59.35 287 THR A C 1
ATOM 1935 O O . THR A 1 287 ? -32.782 3.591 -1.007 1.00 62.99 287 THR A O 1
ATOM 1939 N N . ARG A 1 288 ? -32.133 1.830 -2.255 1.00 59.93 288 ARG A N 1
ATOM 1940 C CA . ARG A 1 288 ? -31.976 0.929 -1.127 1.00 63.43 288 ARG A CA 1
ATOM 1941 C C . ARG A 1 288 ? -31.102 1.522 -0.004 1.00 60.03 288 ARG A C 1
ATOM 1942 O O . ARG A 1 288 ? -31.584 1.711 1.095 1.00 59.17 288 ARG A O 1
ATOM 1950 N N . LEU A 1 289 ? -29.838 1.842 -0.270 1.00 56.98 289 LEU A N 1
ATOM 1951 C CA . LEU A 1 289 ? -28.945 2.366 0.791 1.00 53.51 289 LEU A CA 1
ATOM 1952 C C . LEU A 1 289 ? -29.381 3.685 1.398 1.00 50.44 289 LEU A C 1
ATOM 1953 O O . LEU A 1 289 ? -29.121 3.954 2.557 1.00 52.58 289 LEU A O 1
ATOM 1958 N N . LEU A 1 290 ? -30.033 4.521 0.609 1.00 50.01 290 LEU A N 1
ATOM 1959 C CA . LEU A 1 290 ? -30.388 5.825 1.102 1.00 49.90 290 LEU A CA 1
ATOM 1960 C C . LEU A 1 290 ? -31.549 5.806 2.057 1.00 53.37 290 LEU A C 1
ATOM 1961 O O . LEU A 1 290 ? -31.681 6.715 2.875 1.00 52.49 290 LEU A O 1
ATOM 1966 N N . ALA A 1 291 ? -32.364 4.755 1.953 1.00 61.73 291 ALA A N 1
ATOM 1967 C CA . ALA A 1 291 ? -33.634 4.617 2.688 1.00 62.45 291 ALA A CA 1
ATOM 1968 C C . ALA A 1 291 ? -33.606 4.792 4.212 1.00 55.23 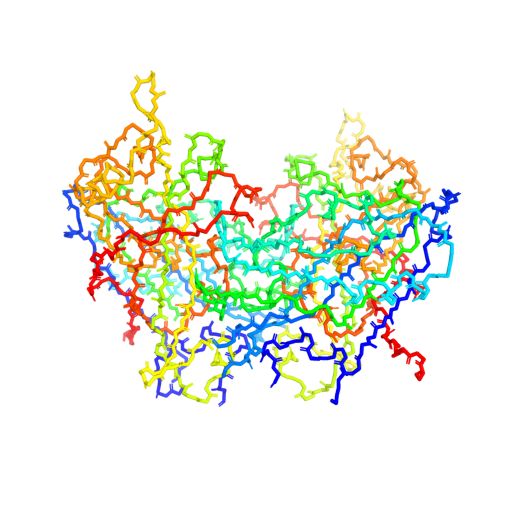291 ALA A C 1
ATOM 1969 O O . ALA A 1 291 ? -34.441 5.521 4.740 1.00 53.50 291 ALA A O 1
ATOM 1971 N N . PRO A 1 292 ? -32.680 4.117 4.926 1.00 56.25 292 PRO A N 1
ATOM 1972 C CA . PRO A 1 292 ? -32.598 4.351 6.376 1.00 55.41 292 PRO A CA 1
ATOM 1973 C C . PRO A 1 292 ? -32.237 5.807 6.743 1.00 54.93 292 PRO A C 1
ATOM 1974 O O . PRO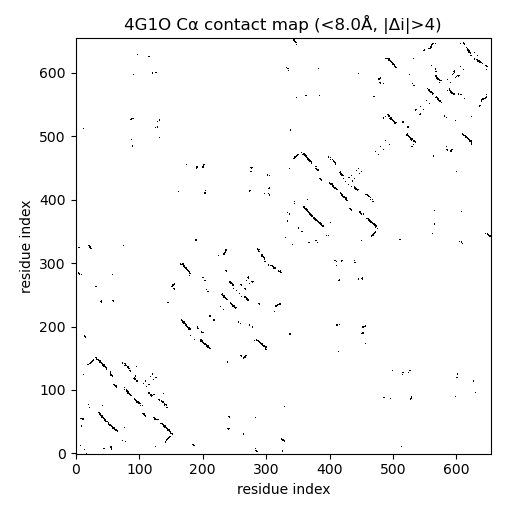 A 1 292 ? -32.290 6.180 7.923 1.00 54.21 292 PRO A O 1
ATOM 1978 N N . PHE A 1 293 ? -31.859 6.622 5.766 1.00 48.48 293 PHE A N 1
ATOM 1979 C CA . PHE A 1 293 ? -31.451 7.977 6.098 1.00 48.92 293 PHE A CA 1
ATOM 1980 C C . PHE A 1 293 ? -32.619 8.975 6.048 1.00 55.08 293 PHE A C 1
ATOM 1981 O O . PHE A 1 293 ? -32.430 10.167 6.295 1.00 48.15 293 PHE A O 1
ATOM 1989 N N . PHE A 1 294 ? -33.823 8.480 5.753 1.00 49.69 294 PHE A N 1
ATOM 1990 C CA . PHE A 1 294 ? -35.054 9.305 5.731 1.00 55.29 294 PHE A CA 1
ATOM 1991 C C . PHE A 1 294 ? -36.216 8.591 6.418 1.00 58.98 294 PHE A C 1
ATOM 1992 O O . PHE A 1 294 ? -36.317 7.372 6.307 1.00 48.90 294 PHE A O 1
ATOM 2000 N N . SER A 1 295 ? -37.070 9.341 7.133 1.00 64.96 295 SER A N 1
ATOM 2001 C CA . SER A 1 295 ? -38.374 8.863 7.639 1.00 55.19 295 SER A CA 1
ATOM 2002 C C . SER A 1 295 ? -39.248 8.445 6.471 1.00 58.13 295 SER A C 1
ATOM 2003 O O . SER A 1 295 ? -38.939 8.754 5.326 1.00 67.55 295 SER A O 1
ATOM 2006 N N . SER A 1 296 ? -40.355 7.763 6.721 1.00 58.69 296 SER A N 1
ATOM 2007 C CA . SER A 1 296 ? -41.186 7.354 5.589 1.00 62.15 296 SER A CA 1
ATOM 2008 C C . SER A 1 296 ? -42.021 8.506 5.013 1.00 68.39 296 SER A C 1
ATOM 2009 O O . SER A 1 296 ? -42.711 8.317 3.998 1.00 74.64 296 SER A O 1
ATOM 2012 N N . SER A 1 297 ? -41.949 9.688 5.646 1.00 57.50 297 SER A N 1
ATOM 2013 C CA . SER A 1 297 ? -42.359 10.934 4.974 1.00 65.03 297 SER A CA 1
ATOM 2014 C C . SER A 1 297 ? -41.177 11.638 4.284 1.00 68.35 297 SER A C 1
ATOM 2015 O O . SER A 1 297 ? -41.348 12.726 3.730 1.00 66.41 297 SER A O 1
ATOM 2018 N N . GLY A 1 298 ? -39.988 11.025 4.331 1.00 59.67 298 GLY A N 1
ATOM 2019 C CA . GLY A 1 298 ? -38.859 11.467 3.521 1.00 55.21 298 GLY A CA 1
ATOM 2020 C C . GLY A 1 298 ? -38.030 12.567 4.159 1.00 55.67 298 GLY A C 1
ATOM 2021 O O . GLY A 1 298 ? -37.290 13.263 3.459 1.00 51.03 298 GLY A O 1
ATOM 2022 N N . THR A 1 299 ? -38.145 12.701 5.485 1.00 47.10 299 THR A N 1
ATOM 2023 C CA . THR A 1 299 ? -37.580 13.815 6.217 1.00 49.18 299 THR A CA 1
ATOM 2024 C C . THR A 1 299 ? -36.509 13.222 7.079 1.00 52.22 299 THR A C 1
ATOM 2025 O O . THR A 1 299 ? -36.505 12.002 7.287 1.00 53.02 299 THR A O 1
ATOM 2029 N N . ALA A 1 300 ? -35.616 14.079 7.574 1.00 46.50 300 ALA A N 1
ATOM 2030 C CA . ALA A 1 300 ? -34.594 13.681 8.533 1.00 46.98 300 ALA A CA 1
ATOM 2031 C C . ALA A 1 300 ? -34.096 14.925 9.245 1.00 42.73 300 ALA A C 1
ATOM 2032 O O . ALA A 1 300 ? -33.983 15.987 8.641 1.00 44.31 300 ALA A O 1
ATOM 2034 N N . CYS A 1 301 ? -33.787 14.764 10.522 1.00 42.99 301 CYS A N 1
ATOM 2035 C CA . CYS A 1 301 ? -33.426 15.880 11.363 1.00 43.77 301 CYS A CA 1
ATOM 2036 C C . CYS A 1 301 ? -32.053 15.643 11.986 1.00 47.91 301 CYS A C 1
ATOM 2037 O O . CYS A 1 301 ? -31.864 14.646 12.679 1.00 49.66 301 CYS A O 1
ATOM 2040 N N . TYR A 1 302 ? -31.102 16.545 11.725 1.00 41.31 302 TYR A N 1
ATOM 2041 C CA . TYR A 1 302 ? -29.711 16.435 12.201 1.00 37.33 302 TYR A CA 1
ATOM 2042 C C . TYR A 1 302 ? -29.480 17.542 13.207 1.00 34.35 302 TYR A C 1
ATOM 2043 O O . TYR A 1 302 ? -29.190 18.686 12.809 1.00 38.88 302 TYR A O 1
ATOM 2052 N N . PRO A 1 303 ? -29.625 17.237 14.518 1.00 37.26 303 PRO A N 1
ATOM 2053 C CA . PRO A 1 303 ? -29.243 18.239 15.512 1.00 40.72 303 PRO A CA 1
ATOM 2054 C C . PRO A 1 303 ? -27.808 18.670 15.249 1.00 44.11 303 PRO A C 1
ATOM 2055 O O . PRO A 1 303 ? -26.929 17.831 15.104 1.00 45.89 303 PRO A O 1
ATOM 2059 N N . ILE A 1 304 ? -27.573 19.968 15.170 1.00 43.79 304 ILE A N 1
ATOM 2060 C CA . ILE A 1 304 ? -26.246 20.451 14.853 1.00 44.80 304 ILE A CA 1
ATOM 2061 C C . ILE A 1 304 ? -25.279 20.250 16.037 1.00 43.38 304 ILE A C 1
ATOM 2062 O O . ILE A 1 304 ? -24.048 20.185 15.859 1.00 43.10 304 ILE A O 1
ATOM 2067 N N . SER A 1 305 ? -25.865 20.164 17.233 1.00 42.29 305 SER A N 1
ATOM 2068 C CA . SER A 1 305 ? -25.203 19.845 18.482 1.00 40.07 305 SER A CA 1
ATOM 2069 C C . SER A 1 305 ? -24.313 18.590 18.315 1.00 40.23 305 SER A C 1
ATOM 2070 O O . SER A 1 305 ? -23.193 18.527 18.871 1.00 39.53 305 SER A O 1
ATOM 2072 N N . ASN A 1 306 ? -24.822 17.600 17.570 1.00 36.31 306 ASN A N 1
ATOM 2073 C CA . ASN A 1 306 ? -24.060 16.391 17.296 1.00 35.18 306 ASN A CA 1
ATOM 2074 C C . ASN A 1 306 ? -23.100 16.616 16.128 1.00 42.53 306 ASN A C 1
ATOM 2075 O O . ASN A 1 306 ? -21.931 16.249 16.212 1.00 35.51 306 ASN A O 1
ATOM 2080 N N . ALA A 1 307 ? -23.580 17.265 15.067 1.00 44.04 307 ALA A N 1
ATOM 2081 C CA . ALA A 1 307 ? -22.755 17.489 13.877 1.00 42.07 307 ALA A CA 1
ATOM 2082 C C . ALA A 1 307 ? -21.608 18.445 14.125 1.00 45.85 307 ALA A C 1
ATOM 2083 O O . ALA A 1 307 ? -20.478 18.115 13.810 1.00 48.97 307 ALA A O 1
ATOM 2085 N N . SER A 1 308 ? -21.884 19.622 14.694 1.00 44.78 308 SER A N 1
ATOM 2086 C CA . SER A 1 308 ? -20.820 20.572 15.006 1.00 41.33 308 SER A CA 1
ATOM 2087 C C . SER A 1 308 ? -21.163 21.391 16.272 1.00 41.57 308 SER A C 1
ATOM 2088 O O . SER A 1 308 ? -21.776 22.425 16.188 1.00 42.39 308 SER A O 1
ATOM 2091 N N . PRO A 1 309 ? -20.763 20.926 17.464 1.00 41.22 309 PRO A N 1
ATOM 2092 C CA . PRO A 1 309 ? -21.204 21.615 18.676 1.00 42.05 309 PRO A CA 1
ATOM 2093 C C . PRO A 1 309 ? -20.967 23.152 18.706 1.00 42.84 309 PRO A C 1
ATOM 2094 O O . PRO A 1 309 ? -21.754 23.865 19.332 1.00 43.43 309 PRO A O 1
ATOM 2098 N N . GLN A 1 310 ? -19.923 23.660 18.051 1.00 39.77 310 GLN A N 1
ATOM 2099 C CA . GLN A 1 310 ? -19.601 25.093 18.151 1.00 44.65 310 GLN A CA 1
ATOM 2100 C C . GLN A 1 310 ? -20.540 25.955 17.316 1.00 47.86 310 GLN A C 1
ATOM 2101 O O . GLN A 1 310 ? -20.765 27.124 17.620 1.00 58.71 310 GLN A O 1
ATOM 2107 N N . VAL A 1 311 ? -21.054 25.358 16.250 1.00 41.76 311 VAL A N 1
ATOM 2108 C CA . VAL A 1 311 ? -21.981 25.994 15.349 1.00 44.85 311 VAL A CA 1
ATOM 2109 C C . VAL A 1 311 ? -23.347 26.020 16.039 1.00 50.05 311 VAL A C 1
ATOM 2110 O O . VAL A 1 311 ? -24.036 27.041 16.039 1.00 53.81 311 VAL A O 1
ATOM 2114 N N . ALA A 1 312 ? -23.747 24.895 16.625 1.00 42.55 312 ALA A N 1
ATOM 2115 C CA . ALA A 1 312 ? -25.020 24.845 17.285 1.00 42.94 312 ALA A CA 1
ATOM 2116 C C . ALA A 1 312 ? -25.067 25.936 18.342 1.00 44.44 312 ALA A C 1
ATOM 2117 O O . ALA A 1 312 ? -26.050 26.650 18.427 1.00 51.36 312 ALA A O 1
ATOM 2119 N N . LYS A 1 313 ? -23.991 26.106 19.106 1.00 47.83 313 LYS A N 1
ATOM 2120 C CA . LYS A 1 313 ? -23.970 27.130 20.176 1.00 52.58 313 LYS A CA 1
ATOM 2121 C C . LYS A 1 313 ? -24.005 28.592 19.682 1.00 57.78 313 LYS A C 1
ATOM 2122 O O . LYS A 1 313 ? -24.596 29.473 20.337 1.00 56.89 313 LYS A O 1
ATOM 2128 N N . ILE A 1 314 ? -23.402 28.850 18.516 1.00 62.83 314 ILE A N 1
ATOM 2129 C CA . ILE A 1 314 ? -23.532 30.153 17.863 1.00 53.67 314 ILE A CA 1
ATOM 2130 C C . ILE A 1 314 ? -24.993 30.412 17.506 1.00 51.89 314 ILE A C 1
ATOM 2131 O O . ILE A 1 314 ? -25.497 31.488 17.772 1.00 51.91 314 ILE A O 1
ATOM 2136 N N . LEU A 1 315 ? -25.692 29.421 16.958 1.00 52.85 315 LEU A N 1
ATOM 2137 C CA . LEU A 1 315 ? -27.107 29.609 16.661 1.00 56.11 315 LEU A CA 1
ATOM 2138 C C . LEU A 1 315 ? -28.045 29.698 17.911 1.00 57.23 315 LEU A C 1
ATOM 2139 O O . LEU A 1 315 ? -29.244 29.920 17.781 1.00 52.52 315 LEU A O 1
ATOM 2144 N N . TRP A 1 316 ? -27.513 29.546 19.117 1.00 51.85 316 TRP A N 1
ATOM 2145 C CA . TRP A 1 316 ? -28.319 29.911 20.305 1.00 56.96 316 TRP A CA 1
ATOM 2146 C C . TRP A 1 316 ? -28.737 31.374 20.345 1.00 66.53 316 TRP A C 1
ATOM 2147 O O . TRP A 1 316 ? -29.876 31.707 20.735 1.00 61.77 316 TRP A O 1
ATOM 2158 N N . SER A 1 317 ? -27.801 32.250 19.977 1.00 62.39 317 SER A N 1
ATOM 2159 C CA . SER A 1 317 ? -27.913 33.692 20.233 1.00 66.08 317 SER A CA 1
ATOM 2160 C C . SER A 1 317 ? -28.113 34.505 18.955 1.00 60.83 317 SER A C 1
ATOM 2161 O O . SER A 1 317 ? -28.655 35.600 18.971 1.00 75.80 317 SER A O 1
ATOM 2164 N N . GLN A 1 318 ? -27.673 33.970 17.839 1.00 62.25 318 GLN A N 1
ATOM 2165 C CA . GLN A 1 318 ? -27.802 34.708 16.606 1.00 59.82 318 GLN A CA 1
ATOM 2166 C C . GLN A 1 318 ? -28.927 34.078 15.823 1.00 60.64 318 GLN A C 1
ATOM 2167 O O . GLN A 1 318 ? -29.263 32.911 16.010 1.00 63.70 318 GLN A O 1
ATOM 2173 N N . THR A 1 319 ? -29.549 34.890 14.991 1.00 56.87 319 THR A N 1
ATOM 2174 C CA . THR A 1 319 ? -30.466 34.415 13.992 1.00 57.10 319 THR A CA 1
ATOM 2175 C C . THR A 1 319 ? -29.613 34.105 12.773 1.00 53.16 319 THR A C 1
ATOM 2176 O O . THR A 1 319 ? -28.477 34.572 12.646 1.00 49.83 319 THR A O 1
ATOM 2180 N N . ALA A 1 320 ? -30.151 33.309 11.872 1.00 48.51 320 ALA A N 1
ATOM 2181 C CA . ALA A 1 320 ? -29.314 32.706 10.870 1.00 52.74 320 ALA A CA 1
ATOM 2182 C C . ALA A 1 320 ? -30.208 32.013 9.905 1.00 53.55 320 ALA A C 1
ATOM 2183 O O . ALA A 1 320 ? -31.308 31.609 10.267 1.00 49.41 320 ALA A O 1
ATOM 2185 N N . ARG A 1 321 ? -29.675 31.822 8.705 1.00 56.57 321 ARG A N 1
ATOM 2186 C CA . ARG A 1 321 ? -30.363 31.181 7.596 1.00 54.09 321 ARG A CA 1
ATOM 2187 C C . ARG A 1 321 ? -29.317 30.560 6.696 1.00 51.03 321 ARG A C 1
ATOM 2188 O O . ARG A 1 321 ? -28.134 30.948 6.728 1.00 47.50 321 ARG A O 1
ATOM 2196 N N . LEU A 1 322 ? -29.761 29.600 5.896 1.00 47.38 322 LEU A N 1
ATOM 2197 C CA . LEU A 1 322 ? -28.865 28.842 5.039 1.00 50.13 322 LEU A CA 1
ATOM 2198 C C . LEU A 1 322 ? -28.291 29.746 3.987 1.00 51.55 322 LEU A C 1
ATOM 2199 O O . LEU A 1 322 ? -29.019 30.485 3.343 1.00 58.85 322 LEU A O 1
ATOM 2204 N N . ARG A 1 323 ? -26.981 29.723 3.816 1.00 47.98 323 ARG A N 1
ATOM 2205 C CA . ARG A 1 323 ? -26.401 30.467 2.713 1.00 54.06 323 ARG A CA 1
ATOM 2206 C C . ARG A 1 323 ? -26.258 29.597 1.448 1.00 53.37 323 ARG A C 1
ATOM 2207 O O . ARG A 1 323 ? -26.709 29.984 0.391 1.00 55.24 323 ARG A O 1
ATOM 2215 N N . SER A 1 324 ? -25.631 28.428 1.556 1.00 56.36 324 SER A N 1
ATOM 2216 C CA . SER A 1 324 ? -25.568 27.486 0.436 1.00 55.43 324 SER A CA 1
ATOM 2217 C C . SER A 1 324 ? -25.428 26.075 0.974 1.00 47.30 324 SER A C 1
ATOM 2218 O O . SER A 1 324 ? -24.847 25.849 2.044 1.00 49.33 324 SER A O 1
ATOM 2221 N N . VAL A 1 325 ? -25.983 25.136 0.231 1.00 41.44 325 VAL A N 1
ATOM 2222 C CA . VAL A 1 325 ? -25.915 23.731 0.599 1.00 45.02 325 VAL A CA 1
ATOM 2223 C C . VAL A 1 325 ? -25.466 23.002 -0.647 1.00 44.93 325 VAL A C 1
ATOM 2224 O O . VAL A 1 325 ? -26.178 23.052 -1.649 1.00 45.88 325 VAL A O 1
ATOM 2228 N N . LYS A 1 326 ? -24.299 22.351 -0.615 1.00 41.17 326 LYS A N 1
ATOM 2229 C CA . LYS A 1 326 ? -23.843 21.581 -1.784 1.00 46.03 326 LYS A CA 1
ATOM 2230 C C . LYS A 1 326 ? -23.729 20.080 -1.460 1.00 45.01 326 LYS A C 1
ATOM 2231 O O . LYS A 1 326 ? -23.247 19.693 -0.379 1.00 37.59 326 LYS A O 1
ATOM 2237 N N . VAL A 1 327 ? -24.161 19.254 -2.411 1.00 43.21 327 VAL A N 1
ATOM 2238 C CA . VAL A 1 327 ? -24.169 17.792 -2.267 1.00 43.69 327 VAL A CA 1
ATOM 2239 C C . VAL A 1 327 ? -22.880 17.214 -2.809 1.00 45.39 327 VAL A C 1
ATOM 2240 O O . VAL A 1 327 ? -22.610 17.325 -3.996 1.00 41.73 327 VAL A O 1
ATOM 2244 N N . ILE A 1 328 ? -22.119 16.581 -1.915 1.00 46.84 328 ILE A N 1
ATOM 2245 C CA . ILE A 1 328 ? -20.755 16.121 -2.149 1.00 43.61 328 ILE A CA 1
ATOM 2246 C C . ILE A 1 328 ? -20.723 14.606 -2.024 1.00 43.41 328 ILE A C 1
ATOM 2247 O O . ILE A 1 328 ? -21.266 14.068 -1.049 1.00 39.86 328 ILE A O 1
ATOM 2252 N N . ILE A 1 329 ? -20.126 13.914 -3.005 1.00 36.58 329 ILE A N 1
ATOM 2253 C CA . ILE A 1 329 ? -19.815 12.486 -2.831 1.00 40.36 329 ILE A CA 1
ATOM 2254 C C . ILE A 1 329 ? -18.377 12.368 -2.377 1.00 41.35 329 ILE A C 1
ATOM 2255 O O . ILE A 1 329 ? -17.490 12.908 -3.034 1.00 39.11 329 ILE A O 1
ATOM 2260 N N . GLN A 1 330 ? -18.166 11.709 -1.235 1.00 35.51 330 GLN A N 1
ATOM 2261 C CA . GLN A 1 330 ? -16.825 11.434 -0.734 1.00 34.09 330 GLN A CA 1
ATOM 2262 C C . GLN A 1 330 ? -16.704 9.919 -0.811 1.00 38.21 330 GLN A C 1
ATOM 2263 O O . GLN A 1 330 ? -17.736 9.199 -0.888 1.00 40.85 330 GLN A O 1
ATOM 2269 N N . ALA A 1 331 ? -15.462 9.443 -0.784 1.00 30.59 331 ALA A N 1
ATOM 2270 C CA . ALA A 1 331 ? -15.158 8.009 -0.780 1.00 34.90 331 ALA A CA 1
ATOM 2271 C C . ALA A 1 331 ? -15.773 7.431 0.487 1.00 34.95 331 ALA A C 1
ATOM 2272 O O . ALA A 1 331 ? -16.154 8.182 1.386 1.00 33.57 331 ALA A O 1
ATOM 2274 N N . GLY A 1 332 ? -15.853 6.109 0.573 1.00 35.70 332 GLY A N 1
ATOM 2275 C CA . GLY A 1 332 ? -16.764 5.460 1.520 1.00 38.52 332 GLY A CA 1
ATOM 2276 C C . GLY A 1 332 ? -16.129 5.083 2.841 1.00 39.96 332 GLY A C 1
ATOM 2277 O O . GLY A 1 332 ? -16.831 4.693 3.765 1.00 46.49 332 GLY A O 1
ATOM 2278 N N . THR A 1 333 ? -14.805 5.202 2.939 1.00 41.24 333 THR A N 1
ATOM 2279 C CA . THR A 1 333 ? -14.124 5.097 4.210 1.00 39.09 333 THR A CA 1
ATOM 2280 C C . THR A 1 333 ? -13.218 6.298 4.378 1.00 37.98 333 THR A C 1
ATOM 2281 O O . THR A 1 333 ? -12.679 6.822 3.411 1.00 36.97 333 THR A O 1
ATOM 2285 N N . GLN A 1 334 ? -13.038 6.693 5.631 1.00 38.50 334 GLN A N 1
ATOM 2286 C CA . GLN A 1 334 ? -12.117 7.745 6.043 1.00 36.98 334 GLN A CA 1
ATOM 2287 C C . GLN A 1 334 ? -10.700 7.568 5.451 1.00 34.84 334 GLN A C 1
ATOM 2288 O O . GLN A 1 334 ? -10.108 8.531 4.971 1.00 33.04 334 GLN A O 1
ATOM 2294 N N . ARG A 1 335 ? -10.174 6.344 5.431 1.00 35.95 335 ARG A N 1
ATOM 2295 C CA . ARG A 1 335 ? -8.881 6.102 4.804 1.00 36.78 335 ARG A CA 1
ATOM 2296 C C . ARG A 1 335 ? -8.864 6.517 3.331 1.00 37.60 335 ARG A C 1
ATOM 2297 O O . ARG A 1 335 ? -7.911 7.138 2.857 1.00 38.26 335 ARG A O 1
ATOM 2305 N N . ALA A 1 336 ? -9.895 6.133 2.586 1.00 35.73 336 ALA A N 1
ATOM 2306 C CA . ALA A 1 336 ? -9.933 6.463 1.170 1.00 32.91 336 ALA A CA 1
ATOM 2307 C C . ALA A 1 336 ? -10.309 7.959 1.026 1.00 32.49 336 ALA A C 1
ATOM 2308 O O . ALA A 1 336 ? -9.818 8.619 0.125 1.00 32.68 336 ALA A O 1
ATOM 2310 N N . VAL A 1 337 ? -11.102 8.523 1.928 1.00 30.98 337 VAL A N 1
ATOM 2311 C CA . VAL A 1 337 ? -11.319 9.991 1.842 1.00 34.15 337 VAL A CA 1
ATOM 2312 C C . VAL A 1 337 ? -9.994 10.767 1.779 1.00 33.97 337 VAL A C 1
ATOM 2313 O O . VAL A 1 337 ? -9.902 11.728 1.011 1.00 34.22 337 VAL A O 1
ATOM 2317 N N . ALA A 1 338 ? -8.980 10.304 2.525 1.00 33.06 338 ALA A N 1
ATOM 2318 C CA . ALA A 1 338 ? -7.666 10.957 2.593 1.00 33.32 338 ALA A CA 1
ATOM 2319 C C . ALA A 1 338 ? -6.956 11.006 1.254 1.00 32.81 338 ALA A C 1
ATOM 2320 O O . ALA A 1 338 ? -6.086 11.825 1.074 1.00 34.83 338 ALA A O 1
ATOM 2322 N N . VAL A 1 339 ? -7.276 10.096 0.340 1.00 34.98 339 VAL A N 1
ATOM 2323 C CA . VAL A 1 339 ? -6.553 9.998 -0.940 1.00 35.68 339 VAL A CA 1
ATOM 2324 C C . VAL A 1 339 ? -7.504 10.252 -2.117 1.00 39.46 339 VAL A C 1
ATOM 2325 O O . VAL A 1 339 ? -7.106 10.246 -3.302 1.00 36.46 339 VAL A O 1
ATOM 2329 N N . THR A 1 340 ? -8.786 10.452 -1.828 1.00 42.00 340 THR A N 1
ATOM 2330 C CA . THR A 1 340 ? -9.699 10.628 -2.957 1.00 42.89 340 THR A CA 1
ATOM 2331 C C . THR A 1 340 ? -10.421 11.982 -2.959 1.00 36.26 340 THR A C 1
ATOM 2332 O O . THR A 1 340 ? -10.984 12.394 -1.948 1.00 39.26 340 THR A O 1
ATOM 2336 N N . ALA A 1 341 ? -10.273 12.707 -4.073 1.00 34.73 341 ALA A N 1
ATOM 2337 C CA . ALA A 1 341 ? -10.824 14.083 -4.255 1.00 39.25 341 ALA A CA 1
ATOM 2338 C C . ALA A 1 341 ? -12.338 14.071 -4.143 1.00 38.81 341 ALA A C 1
ATOM 2339 O O . ALA A 1 341 ? -12.989 13.239 -4.747 1.00 41.34 341 ALA A O 1
ATOM 2341 N N . ASP A 1 342 ? -12.891 14.965 -3.351 1.00 40.63 342 ASP A N 1
ATOM 2342 C CA . ASP A 1 342 ? -14.357 15.087 -3.245 1.00 44.44 342 ASP A CA 1
ATOM 2343 C C . ASP A 1 342 ? -14.955 15.415 -4.590 1.00 45.51 342 ASP A C 1
ATOM 2344 O O . ASP A 1 342 ? -14.311 16.038 -5.448 1.00 40.36 342 ASP A O 1
ATOM 2349 N N . HIS A 1 343 ? -16.201 15.002 -4.760 1.00 42.26 343 HIS A N 1
ATOM 2350 C CA . HIS A 1 343 ? -16.924 15.290 -5.971 1.00 45.22 343 HIS A CA 1
ATOM 2351 C C . HIS A 1 343 ? -18.205 16.054 -5.669 1.00 42.91 343 HIS A C 1
ATOM 2352 O O . HIS A 1 343 ? -19.175 15.479 -5.131 1.00 43.17 343 HIS A O 1
ATOM 2359 N N . GLU A 1 344 ? -18.231 17.345 -6.001 1.00 38.75 344 GLU A N 1
ATOM 2360 C CA . GLU A 1 344 ? -19.467 18.143 -5.831 1.00 51.74 344 GLU A CA 1
ATOM 2361 C C . GLU A 1 344 ? -20.524 17.735 -6.882 1.00 54.41 344 GLU A C 1
ATOM 2362 O O . GLU A 1 344 ? -20.263 17.786 -8.076 1.00 51.16 344 GLU A O 1
ATOM 2368 N N . VAL A 1 345 ? -21.710 17.322 -6.453 1.00 47.57 345 VAL A N 1
ATOM 2369 C CA . VAL A 1 345 ? -22.666 16.852 -7.446 1.00 51.44 345 VAL A CA 1
ATOM 2370 C C . VAL A 1 345 ? -23.582 18.007 -7.855 1.00 52.38 345 VAL A C 1
ATOM 2371 O O . VAL A 1 345 ? -23.699 18.332 -9.037 1.00 48.50 345 VAL A O 1
ATOM 2375 N N . THR A 1 346 ? -24.219 18.643 -6.877 1.00 51.96 346 THR A N 1
ATOM 2376 C CA . THR A 1 346 ? -25.190 19.673 -7.182 1.00 51.56 346 THR A CA 1
ATOM 2377 C C . THR A 1 346 ? -25.495 20.464 -5.921 1.00 50.39 346 THR A C 1
ATOM 2378 O O . THR A 1 346 ? -24.979 20.139 -4.850 1.00 53.63 346 THR A O 1
ATOM 2382 N N . SER A 1 347 ? -26.289 21.521 -6.091 1.00 44.82 347 SER A N 1
ATOM 2383 C CA . SER A 1 347 ? -26.888 22.303 -5.019 1.00 54.02 347 SER A CA 1
ATOM 2384 C C . SER A 1 347 ? -28.164 21.625 -4.595 1.00 56.18 347 SER A C 1
ATOM 2385 O O . SER A 1 347 ? -28.782 20.932 -5.402 1.00 61.78 347 SER A O 1
ATOM 2388 N N . THR A 1 348 ? -28.579 21.837 -3.346 1.00 54.18 348 THR A N 1
ATOM 2389 C CA . THR A 1 348 ? -29.959 21.501 -2.935 1.00 57.70 348 THR A CA 1
ATOM 2390 C C . THR A 1 348 ? -30.860 22.761 -3.026 1.00 62.99 348 THR A C 1
ATOM 2391 O O . THR A 1 348 ? -30.353 23.873 -3.197 1.00 54.04 348 THR A O 1
ATOM 2395 N N . LYS A 1 349 ? -32.184 22.602 -2.947 1.00 61.44 349 LYS A N 1
ATOM 2396 C CA . LYS A 1 349 ? -33.042 23.752 -2.627 1.00 59.50 349 LYS A CA 1
ATOM 2397 C C . LYS A 1 349 ? -32.813 24.180 -1.170 1.00 62.00 349 LYS A C 1
ATOM 2398 O O . LYS A 1 349 ? -32.606 23.340 -0.306 1.00 59.30 349 LYS A O 1
ATOM 2404 N N . ILE A 1 350 ? -32.798 25.486 -0.921 1.00 58.81 350 ILE A N 1
ATOM 2405 C CA . ILE A 1 350 ? -32.775 26.027 0.426 1.00 56.70 350 ILE A CA 1
ATOM 2406 C C . ILE A 1 350 ? -34.184 26.473 0.793 1.00 58.96 350 ILE A C 1
ATOM 2407 O O . ILE A 1 350 ? -34.767 27.334 0.151 1.00 62.72 350 ILE A O 1
ATOM 2412 N N . GLU A 1 351 ? -34.728 25.848 1.825 1.00 60.41 351 GLU A N 1
ATOM 2413 C CA . GLU A 1 351 ? -36.071 26.099 2.298 1.00 68.80 351 GLU A CA 1
ATOM 2414 C C . GLU A 1 351 ? -36.068 27.451 3.020 1.00 67.20 351 GLU A C 1
ATOM 2415 O O . GLU A 1 351 ? -36.006 27.478 4.243 1.00 77.61 351 GLU A O 1
ATOM 2421 N N . LYS A 1 352 ? -36.126 28.567 2.279 1.00 63.89 352 LYS A N 1
ATOM 2422 C CA . LYS A 1 352 ? -35.858 29.911 2.858 1.00 69.73 352 LYS A CA 1
ATOM 2423 C C . LYS A 1 352 ? -36.809 30.408 3.983 1.00 64.60 352 LYS A C 1
ATOM 2424 O O . LYS A 1 352 ? -36.497 31.375 4.671 1.00 63.95 352 LYS A O 1
ATOM 2430 N N . ARG A 1 353 ? -37.936 29.725 4.188 1.00 65.94 353 ARG A N 1
ATOM 2431 C CA . ARG A 1 353 ? -38.802 29.997 5.345 1.00 67.68 353 ARG A CA 1
ATOM 2432 C C . ARG A 1 353 ? -38.294 29.299 6.627 1.00 63.56 353 ARG A C 1
ATOM 2433 O O . ARG A 1 353 ? -38.674 29.676 7.733 1.00 61.19 353 ARG A O 1
ATOM 2441 N N . HIS A 1 354 ? -37.447 28.279 6.473 1.00 62.42 354 HIS A N 1
ATOM 2442 C CA . HIS A 1 354 ? -36.885 27.521 7.618 1.00 55.70 354 HIS A CA 1
ATOM 2443 C C . HIS A 1 354 ? -35.585 28.095 8.125 1.00 54.59 354 HIS A C 1
ATOM 2444 O O . HIS A 1 354 ? -34.496 27.764 7.619 1.00 53.86 354 HIS A O 1
ATOM 2451 N N . THR A 1 355 ? -35.667 28.952 9.140 1.00 55.96 355 THR A N 1
ATOM 2452 C CA . THR A 1 355 ? -34.470 29.656 9.644 1.00 57.74 355 THR A CA 1
ATOM 2453 C C . THR A 1 355 ? -34.369 29.547 11.187 1.00 48.77 355 THR A C 1
ATOM 2454 O O . THR A 1 355 ? -35.284 29.038 11.816 1.00 52.18 355 THR A O 1
ATOM 2458 N N . ILE A 1 356 ? -33.257 29.992 11.778 1.00 51.58 356 ILE A N 1
ATOM 2459 C CA . ILE A 1 356 ? -33.188 30.219 13.232 1.00 52.11 356 ILE A CA 1
ATOM 2460 C C . ILE A 1 356 ? -33.711 31.641 13.410 1.00 58.24 356 ILE A C 1
ATOM 2461 O O . ILE A 1 356 ? -32.991 32.604 13.178 1.00 48.58 356 ILE A O 1
ATOM 2466 N N . ALA A 1 357 ? -34.982 31.751 13.806 1.00 65.41 357 ALA A N 1
ATOM 2467 C CA . ALA A 1 357 ? -35.732 32.999 13.665 1.00 66.37 357 ALA A CA 1
ATOM 2468 C C . ALA A 1 357 ? -35.701 33.847 14.919 1.00 71.63 357 ALA A C 1
ATOM 2469 O O . ALA A 1 357 ? -35.717 33.305 16.032 1.00 69.96 357 ALA A O 1
ATOM 2471 N N . LYS A 1 358 ? -35.676 35.172 14.728 1.00 72.99 358 LYS A N 1
ATOM 2472 C CA . LYS A 1 358 ? -35.590 36.134 15.837 1.00 74.21 358 LYS A CA 1
ATOM 2473 C C . LYS A 1 358 ? -36.701 35.922 16.876 1.00 78.30 358 LYS A C 1
ATOM 2474 O O . LYS A 1 358 ? -37.816 35.495 16.522 1.00 84.59 358 LYS A O 1
ATOM 2480 N N . TYR A 1 359 ? -36.377 36.190 18.150 1.00 74.40 359 TYR A N 1
ATOM 2481 C CA . TYR A 1 359 ? -37.347 36.105 19.268 1.00 79.88 359 TYR A CA 1
ATOM 2482 C C . TYR A 1 359 ? -38.227 37.357 19.327 1.00 80.49 359 TYR A C 1
ATOM 2483 O O . TYR A 1 359 ? -37.953 38.323 18.624 1.00 75.09 359 TYR A O 1
ATOM 2492 N N . ASN A 1 360 ? -39.274 37.325 20.161 1.00 92.16 360 ASN A N 1
ATOM 2493 C CA . ASN A 1 360 ? -40.116 38.505 20.468 1.00 95.07 360 ASN A CA 1
ATOM 2494 C C . ASN A 1 360 ? -40.362 38.692 21.965 1.00 102.66 360 ASN A C 1
ATOM 2495 O O . ASN A 1 360 ? -40.346 37.712 22.715 1.00 98.63 360 ASN A O 1
ATOM 2500 N N . PRO A 1 361 ? -40.611 39.951 22.399 1.00 98.62 361 PRO A N 1
ATOM 2501 C CA . PRO A 1 361 ? -41.150 40.216 23.732 1.00 93.99 361 PRO A CA 1
ATOM 2502 C C . PRO A 1 361 ? -42.449 39.435 24.020 1.00 99.66 361 PRO A C 1
ATOM 2503 O O . PRO A 1 361 ? -43.108 38.944 23.088 1.00 90.73 361 PRO A O 1
ATOM 2507 N N . PHE A 1 362 ? -42.797 39.320 25.303 1.00 96.82 362 PHE A N 1
ATOM 2508 C CA . PHE A 1 362 ? -44.005 38.600 25.733 1.00 100.43 362 PHE A CA 1
ATOM 2509 C C . PHE A 1 362 ? -45.215 39.502 26.028 1.00 97.55 362 PHE A C 1
ATOM 2510 O O . PHE A 1 362 ? -45.114 40.732 26.061 1.00 101.37 362 PHE A O 1
ATOM 2518 N N . SER B 1 17 ? 3.631 32.899 23.317 1.00 58.92 17 SER B N 1
ATOM 2519 C CA . SER B 1 17 ? 3.916 32.455 21.899 1.00 73.19 17 SER B CA 1
ATOM 2520 C C . SER B 1 17 ? 3.139 31.182 21.533 1.00 76.79 17 SER B C 1
ATOM 2521 O O . SER B 1 17 ? 2.455 31.135 20.493 1.00 73.38 17 SER B O 1
ATOM 2524 N N . SER B 1 18 ? 3.250 30.151 22.378 1.00 74.60 18 SER B N 1
ATOM 2525 C CA . SER B 1 18 ? 2.304 29.030 22.331 1.00 61.91 18 SER B CA 1
ATOM 2526 C C . SER B 1 18 ? 0.880 29.522 22.613 1.00 66.09 18 SER B C 1
ATOM 2527 O O . SER B 1 18 ? -0.066 28.740 22.521 1.00 60.41 18 SER B O 1
ATOM 2530 N N . ASN B 1 19 ? 0.737 30.803 22.971 1.00 64.81 19 ASN B N 1
ATOM 2531 C CA . ASN B 1 19 ? -0.582 31.407 23.176 1.00 69.23 19 ASN B CA 1
ATOM 2532 C C . ASN B 1 19 ? -1.376 31.582 21.869 1.00 66.12 19 ASN B C 1
ATOM 2533 O O . ASN B 1 19 ? -2.605 31.758 21.881 1.00 58.12 19 ASN B O 1
ATOM 2538 N N . LEU B 1 20 ? -0.686 31.520 20.739 1.00 64.91 20 LEU B N 1
ATOM 2539 C CA . LEU B 1 20 ? -1.379 31.646 19.459 1.00 74.41 20 LEU B CA 1
ATOM 2540 C C . LEU B 1 20 ? -2.192 30.380 19.104 1.00 67.57 20 LEU B C 1
ATOM 2541 O O . LEU B 1 20 ? -3.002 30.405 18.175 1.00 61.45 20 LEU B O 1
ATOM 2546 N N . LEU B 1 21 ? -1.985 29.288 19.850 1.00 67.38 21 LEU B N 1
ATOM 2547 C CA . LEU B 1 21 ? -2.779 28.058 19.672 1.00 57.00 21 LEU B CA 1
ATOM 2548 C C . LEU B 1 21 ? -4.243 28.279 20.080 1.00 59.86 21 LEU B C 1
ATOM 2549 O O . LEU B 1 21 ? -5.084 27.378 19.987 1.00 52.18 21 LEU B O 1
ATOM 2554 N N . ALA B 1 22 ? -4.537 29.494 20.534 1.00 63.21 22 ALA B N 1
ATOM 2555 C CA . ALA B 1 22 ? -5.903 29.917 20.790 1.00 56.52 22 ALA B CA 1
ATOM 2556 C C . ALA B 1 22 ? -6.561 30.487 19.518 1.00 51.24 22 ALA B C 1
ATOM 2557 O O . ALA B 1 22 ? -7.753 30.770 19.523 1.00 49.29 22 ALA B O 1
ATOM 2559 N N . PHE B 1 23 ? -5.791 30.644 18.439 1.00 48.77 23 PHE B N 1
ATOM 2560 C CA . PHE B 1 23 ? -6.326 31.231 17.205 1.00 54.09 23 PHE B CA 1
ATOM 2561 C C . PHE B 1 23 ? -7.462 30.391 16.642 1.00 61.16 23 PHE B C 1
ATOM 2562 O O . PHE B 1 23 ? -7.310 29.170 16.488 1.00 56.52 23 PHE B O 1
ATOM 2570 N N . PRO B 1 24 ? -8.566 31.046 16.226 1.00 66.21 24 PRO B N 1
ATOM 2571 C CA . PRO B 1 24 ? -8.689 32.487 16.089 1.00 60.68 24 PRO B CA 1
ATOM 2572 C C . PRO B 1 24 ? -9.168 33.230 17.333 1.00 66.54 24 PRO B C 1
ATOM 2573 O O . PRO B 1 24 ? -9.366 34.435 17.263 1.00 61.98 24 PRO B O 1
ATOM 2577 N N . ILE B 1 25 ? -9.330 32.542 18.462 1.00 67.44 25 ILE B N 1
ATOM 2578 C CA . ILE B 1 25 ? -9.785 33.236 19.678 1.00 74.52 25 ILE B CA 1
ATOM 2579 C C . ILE B 1 25 ? -8.642 34.034 20.380 1.00 75.40 25 ILE B C 1
ATOM 2580 O O . ILE B 1 25 ? -8.103 33.634 21.428 1.00 76.24 25 ILE B O 1
ATOM 2585 N N . VAL B 1 26 ? -8.303 35.175 19.778 1.00 67.92 26 VAL B N 1
ATOM 2586 C CA . VAL B 1 26 ? -7.222 36.040 20.248 1.00 74.31 26 VAL B CA 1
ATOM 2587 C C . VAL B 1 26 ? -7.619 37.524 20.216 1.00 80.79 26 VAL B C 1
ATOM 2588 O O . VAL B 1 26 ? -7.508 38.210 19.194 1.00 79.41 26 VAL B O 1
ATOM 2592 N N . GLN B 1 36 ? 8.013 35.775 12.689 1.00 84.50 36 GLN B N 1
ATOM 2593 C CA . GLN B 1 36 ? 8.057 36.200 14.087 1.00 99.38 36 GLN B CA 1
ATOM 2594 C C . GLN B 1 36 ? 7.365 35.169 14.980 1.00 95.44 36 GLN B C 1
ATOM 2595 O O . GLN B 1 36 ? 6.702 35.520 15.961 1.00 102.62 36 GLN B O 1
ATOM 2601 N N . ILE B 1 37 ? 7.545 33.895 14.636 1.00 95.39 37 ILE B N 1
ATOM 2602 C CA . ILE B 1 37 ? 6.828 32.803 15.290 1.00 90.00 37 ILE B CA 1
ATOM 2603 C C . ILE B 1 37 ? 7.588 31.455 15.213 1.00 76.73 37 ILE B C 1
ATOM 2604 O O . ILE B 1 37 ? 7.325 30.615 14.349 1.00 81.45 37 ILE B O 1
ATOM 2609 N N . ALA B 1 38 ? 8.524 31.272 16.148 1.00 73.43 38 ALA B N 1
ATOM 2610 C CA . ALA B 1 38 ? 9.497 30.162 16.156 1.00 66.41 38 ALA B CA 1
ATOM 2611 C C . ALA B 1 38 ? 8.845 28.801 16.398 1.00 58.24 38 ALA B C 1
ATOM 2612 O O . ALA B 1 38 ? 7.818 28.714 17.054 1.00 59.82 38 ALA B O 1
ATOM 2614 N N . PRO B 1 39 ? 9.433 27.730 15.854 1.00 59.68 39 PRO B N 1
ATOM 2615 C CA . PRO B 1 39 ? 8.952 26.420 16.257 1.00 57.36 39 PRO B CA 1
ATOM 2616 C C . PRO B 1 39 ? 9.406 26.076 17.679 1.00 63.85 39 PRO B C 1
ATOM 2617 O O . PRO B 1 39 ? 10.531 26.383 18.063 1.00 65.55 39 PRO B O 1
ATOM 2621 N N . GLN B 1 40 ? 8.526 25.458 18.457 1.00 52.06 40 GLN B N 1
ATOM 2622 C CA . GLN B 1 40 ? 8.834 25.138 19.847 1.00 50.85 40 GLN B CA 1
ATOM 2623 C C . GLN B 1 40 ? 8.643 23.659 20.124 1.00 47.45 40 GLN B C 1
ATOM 2624 O O . GLN B 1 40 ? 7.985 22.985 19.368 1.00 49.22 40 GLN B O 1
ATOM 2630 N N . TYR B 1 41 ? 9.227 23.164 21.203 1.00 45.58 41 TYR B N 1
ATOM 2631 C CA . TYR B 1 41 ? 9.075 21.776 21.633 1.00 43.71 41 TYR B CA 1
ATOM 2632 C C . TYR B 1 41 ? 9.065 21.737 23.178 1.00 50.11 41 TYR B C 1
ATOM 2633 O O . TYR B 1 41 ? 9.435 22.723 23.848 1.00 53.34 41 TYR B O 1
ATOM 2642 N N . ARG B 1 42 ? 8.614 20.614 23.738 1.00 47.79 42 ARG B N 1
ATOM 2643 C CA . ARG B 1 42 ? 8.676 20.369 25.188 1.00 44.62 42 ARG B CA 1
ATOM 2644 C C . ARG B 1 42 ? 8.662 18.854 25.366 1.00 48.38 42 ARG B C 1
ATOM 2645 O O . ARG B 1 42 ? 7.998 18.126 24.604 1.00 43.59 42 ARG B O 1
ATOM 2653 N N . ILE B 1 43 ? 9.430 18.390 26.343 1.00 51.94 43 ILE B N 1
ATOM 2654 C CA . ILE B 1 43 ? 9.448 16.983 26.704 1.00 45.01 43 ILE B CA 1
ATOM 2655 C C . ILE B 1 43 ? 8.969 16.774 28.126 1.00 43.34 43 ILE B C 1
ATOM 2656 O O . ILE B 1 43 ? 9.410 17.467 29.048 1.00 53.91 43 ILE B O 1
ATOM 2661 N N . GLN B 1 44 ? 8.085 15.806 28.318 1.00 41.61 44 GLN B N 1
ATOM 2662 C CA . GLN B 1 44 ? 7.711 15.386 29.669 1.00 42.99 44 GLN B CA 1
ATOM 2663 C C . GLN B 1 44 ? 8.171 13.939 29.910 1.00 45.52 44 GLN B C 1
ATOM 2664 O O . GLN B 1 44 ? 7.921 13.039 29.084 1.00 44.55 44 GLN B O 1
ATOM 2670 N N . ARG B 1 45 ? 8.853 13.723 31.039 1.00 44.74 45 ARG B N 1
ATOM 2671 C CA . ARG B 1 45 ? 9.368 12.393 31.377 1.00 48.73 45 ARG B CA 1
ATOM 2672 C C . ARG B 1 45 ? 8.423 11.804 32.399 1.00 49.80 45 ARG B C 1
ATOM 2673 O O . ARG B 1 45 ? 8.167 12.451 33.408 1.00 45.38 45 ARG B O 1
ATOM 2681 N N . LEU B 1 46 ? 7.917 10.594 32.130 1.00 51.36 46 LEU B N 1
ATOM 2682 C CA . LEU B 1 46 ? 7.023 9.864 33.050 1.00 50.77 46 LEU B CA 1
ATOM 2683 C C . LEU B 1 46 ? 7.653 8.577 33.546 1.00 47.86 46 LEU B C 1
ATOM 2684 O O . LEU B 1 46 ? 6.968 7.690 34.032 1.00 56.50 46 LEU B O 1
ATOM 2689 N N . ASP B 1 47 ? 8.963 8.486 33.403 1.00 61.76 47 ASP B N 1
ATOM 2690 C CA . ASP B 1 47 ? 9.703 7.257 33.644 1.00 65.17 47 ASP B CA 1
ATOM 2691 C C . ASP B 1 47 ? 9.479 6.795 35.073 1.00 64.48 47 ASP B C 1
ATOM 2692 O O . ASP B 1 47 ? 9.515 5.587 35.356 1.00 67.25 47 ASP B O 1
ATOM 2697 N N . SER B 1 48 ? 9.178 7.757 35.950 1.00 54.95 48 SER B N 1
ATOM 2698 C CA . SER B 1 48 ? 9.132 7.502 37.388 1.00 63.90 48 SER B CA 1
ATOM 2699 C C . SER B 1 48 ? 7.732 7.180 37.905 1.00 69.79 48 SER B C 1
ATOM 2700 O O . SER B 1 48 ? 7.595 6.563 38.975 1.00 80.83 48 SER B O 1
ATOM 2703 N N . TRP B 1 49 ? 6.746 7.440 37.064 1.00 65.67 49 TRP B N 1
ATOM 2704 C CA . TRP B 1 49 ? 5.367 7.359 37.408 1.00 66.98 49 TRP B CA 1
ATOM 2705 C C . TRP B 1 49 ? 5.132 5.967 37.856 1.00 73.19 49 TRP B C 1
ATOM 2706 O O . TRP B 1 49 ? 4.436 5.729 38.820 1.00 80.06 49 TRP B O 1
ATOM 2717 N N . THR B 1 50 ? 5.712 5.009 37.186 1.00 57.17 50 THR B N 1
ATOM 2718 C CA . THR B 1 50 ? 5.538 3.659 37.613 1.00 69.85 50 THR B CA 1
ATOM 2719 C C . THR B 1 50 ? 6.901 3.078 37.437 1.00 75.66 50 THR B C 1
ATOM 2720 O O . THR B 1 50 ? 7.704 3.659 36.740 1.00 81.93 50 THR B O 1
ATOM 2724 N N . ASP B 1 51 ? 7.148 1.894 37.951 1.00 73.06 51 ASP B N 1
ATOM 2725 C CA . ASP B 1 51 ? 8.445 1.292 37.770 1.00 80.85 51 ASP B CA 1
ATOM 2726 C C . ASP B 1 51 ? 8.464 0.562 36.456 1.00 85.83 51 ASP B C 1
ATOM 2727 O O . ASP B 1 51 ? 9.451 -0.071 36.116 1.00 91.33 51 ASP B O 1
ATOM 2732 N N . SER B 1 52 ? 7.370 0.650 35.714 1.00 80.81 52 SER B N 1
ATOM 2733 C CA . SER B 1 52 ? 7.306 0.051 34.398 1.00 73.41 52 SER B CA 1
ATOM 2734 C C . SER B 1 52 ? 8.412 0.732 33.613 1.00 84.71 52 SER B C 1
ATOM 2735 O O . SER B 1 52 ? 8.756 1.880 33.878 1.00 92.94 52 SER B O 1
ATOM 2738 N N . LYS B 1 53 ? 9.051 -0.005 32.726 1.00 80.15 53 LYS B N 1
ATOM 2739 C CA . LYS B 1 53 ? 10.249 0.498 32.083 1.00 81.71 53 LYS B CA 1
ATOM 2740 C C . LYS B 1 53 ? 9.948 1.475 30.986 1.00 76.73 53 LYS B C 1
ATOM 2741 O O . LYS B 1 53 ? 9.161 1.172 30.125 1.00 78.43 53 LYS B O 1
ATOM 2747 N N . GLU B 1 54 ? 10.613 2.620 30.963 1.00 77.74 54 GLU B N 1
ATOM 2748 C CA . GLU B 1 54 ? 10.310 3.612 29.940 1.00 84.80 54 GLU B CA 1
ATOM 2749 C C . GLU B 1 54 ? 10.562 2.955 28.623 1.00 76.06 54 GLU B C 1
ATOM 2750 O O . GLU B 1 54 ? 11.557 2.294 28.488 1.00 81.64 54 GLU B O 1
ATOM 2756 N N . ASP B 1 55 ? 9.696 3.115 27.638 1.00 60.89 55 ASP B N 1
ATOM 2757 C CA . ASP B 1 55 ? 10.014 2.432 26.386 1.00 68.93 55 ASP B CA 1
ATOM 2758 C C . ASP B 1 55 ? 9.510 3.171 25.155 1.00 61.18 55 ASP B C 1
ATOM 2759 O O . ASP B 1 55 ? 9.820 2.798 24.027 1.00 60.00 55 ASP B O 1
ATOM 2764 N N . SER B 1 56 ? 8.732 4.219 25.377 1.00 53.39 56 SER B N 1
ATOM 2765 C CA . SER B 1 56 ? 8.042 4.851 24.271 1.00 49.43 56 SER B CA 1
ATOM 2766 C C . SER B 1 56 ? 8.050 6.336 24.428 1.00 47.56 56 SER B C 1
ATOM 2767 O O . SER B 1 56 ? 8.218 6.850 25.533 1.00 47.24 56 SER B O 1
ATOM 2770 N N . VAL B 1 57 ? 7.882 7.016 23.300 1.00 45.74 57 VAL B N 1
ATOM 2771 C CA . VAL B 1 57 ? 7.774 8.467 23.248 1.00 43.79 57 VAL B CA 1
ATOM 2772 C C . VAL B 1 57 ? 6.531 8.792 22.419 1.00 45.64 57 VAL B C 1
ATOM 2773 O O . VAL B 1 57 ? 6.484 8.539 21.175 1.00 42.10 57 VAL B O 1
ATOM 2777 N N . PHE B 1 58 ? 5.531 9.347 23.095 1.00 39.04 58 PHE B N 1
ATOM 2778 C CA . PHE B 1 58 ? 4.302 9.753 22.432 1.00 39.19 58 PHE B CA 1
ATOM 2779 C C . PHE B 1 58 ? 4.513 11.120 21.853 1.00 40.01 58 PHE B C 1
ATOM 2780 O O . PHE B 1 58 ? 5.228 11.931 22.471 1.00 39.34 58 PHE B O 1
ATOM 2788 N N . ILE B 1 59 ? 3.955 11.359 20.659 1.00 31.43 59 ILE B N 1
ATOM 2789 C CA . ILE B 1 59 ? 4.121 12.662 20.000 1.00 39.14 59 ILE B CA 1
ATOM 2790 C C . ILE B 1 59 ? 2.773 13.317 19.734 1.00 41.31 59 ILE B C 1
ATOM 2791 O O . ILE B 1 59 ? 1.924 12.716 19.094 1.00 33.78 59 ILE B O 1
ATOM 2796 N N . THR B 1 60 ? 2.587 14.536 20.250 1.00 39.10 60 THR B N 1
ATOM 2797 C CA . THR B 1 60 ? 1.420 15.336 19.964 1.00 33.25 60 THR B CA 1
ATOM 2798 C C . THR B 1 60 ? 1.887 16.565 19.313 1.00 34.92 60 THR B C 1
ATOM 2799 O O . THR B 1 60 ? 2.653 17.305 19.905 1.00 35.63 60 THR B O 1
ATOM 2803 N N . THR B 1 61 ? 1.414 16.814 18.104 1.00 36.19 61 THR B N 1
ATOM 2804 C CA . THR B 1 61 ? 1.759 18.053 17.447 1.00 35.64 61 THR B CA 1
ATOM 2805 C C . THR B 1 61 ? 0.592 19.038 17.538 1.00 35.95 61 THR B C 1
ATOM 2806 O O . THR B 1 61 ? -0.597 18.643 17.675 1.00 33.59 61 THR B O 1
ATOM 2810 N N . TYR B 1 62 ? 0.948 20.324 17.504 1.00 33.19 62 TYR B N 1
ATOM 2811 C CA . TYR B 1 62 ? -0.010 21.437 17.441 1.00 34.58 62 TYR B CA 1
ATOM 2812 C C . TYR B 1 62 ? 0.456 22.342 16.292 1.00 37.01 62 TYR B C 1
ATOM 2813 O O . TYR B 1 62 ? 1.631 22.324 15.908 1.00 40.20 62 TYR B O 1
ATOM 2822 N N . GLY B 1 63 ? -0.462 23.105 15.713 1.00 36.91 63 GLY B N 1
ATOM 2823 C CA . GLY B 1 63 ? -0.126 24.017 14.651 1.00 30.89 63 GLY B CA 1
ATOM 2824 C C . GLY B 1 63 ? -1.353 24.639 14.073 1.00 35.68 63 GLY B C 1
ATOM 2825 O O . GLY B 1 63 ? -2.332 24.907 14.790 1.00 35.04 63 GLY B O 1
ATOM 2826 N N . PHE B 1 64 ? -1.293 24.880 12.760 1.00 40.03 64 PHE B N 1
ATOM 2827 C CA . PHE B 1 64 ? -2.269 25.718 12.108 1.00 39.75 64 PHE B CA 1
ATOM 2828 C C . PHE B 1 64 ? -2.719 25.168 10.806 1.00 36.99 64 PHE B C 1
ATOM 2829 O O . PHE B 1 64 ? -1.933 24.580 10.047 1.00 44.13 64 PHE B O 1
ATOM 2837 N N . ILE B 1 65 ? -4.003 25.397 10.555 1.00 42.32 65 ILE B N 1
ATOM 2838 C CA . ILE B 1 65 ? -4.638 25.080 9.290 1.00 40.24 65 ILE B CA 1
ATOM 2839 C C . ILE B 1 65 ? -4.687 26.331 8.414 1.00 43.16 65 ILE B C 1
ATOM 2840 O O . ILE B 1 65 ? -5.317 27.336 8.745 1.00 50.79 65 ILE B O 1
ATOM 2845 N N . PHE B 1 66 ? -3.982 26.249 7.299 1.00 46.22 66 PHE B N 1
ATOM 2846 C CA . PHE B 1 66 ? -3.949 27.291 6.284 1.00 49.15 66 PHE B CA 1
ATOM 2847 C C . PHE B 1 66 ? -4.770 26.881 5.046 1.00 42.39 66 PHE B C 1
ATOM 2848 O O . PHE B 1 66 ? -4.757 25.729 4.624 1.00 47.64 66 PHE B O 1
ATOM 2856 N N . GLN B 1 67 ? -5.457 27.847 4.470 1.00 42.02 67 GLN B N 1
ATOM 2857 C CA . GLN B 1 67 ? -6.099 27.717 3.196 1.00 52.17 67 GLN B CA 1
ATOM 2858 C C . GLN B 1 67 ? -5.043 28.101 2.140 1.00 61.35 67 GLN B C 1
ATOM 2859 O O . GLN B 1 67 ? -4.615 29.262 2.040 1.00 61.47 67 GLN B O 1
ATOM 2865 N N . VAL B 1 68 ? -4.603 27.105 1.375 1.00 56.82 68 VAL B N 1
ATOM 2866 C CA . VAL B 1 68 ? -3.507 27.293 0.419 1.00 65.92 68 VAL B CA 1
ATOM 2867 C C . VAL B 1 68 ? -4.012 28.066 -0.786 1.00 70.65 68 VAL B C 1
ATOM 2868 O O . VAL B 1 68 ? -4.930 27.604 -1.463 1.00 68.90 68 VAL B O 1
ATOM 2872 N N . GLY B 1 69 ? -3.420 29.238 -1.030 1.00 80.94 69 GLY B N 1
ATOM 2873 C CA . GLY B 1 69 ? -3.702 30.043 -2.232 1.00 91.46 69 GLY B CA 1
ATOM 2874 C C . GLY B 1 69 ? -5.109 30.628 -2.312 1.00 102.96 69 GLY B C 1
ATOM 2875 O O . GLY B 1 69 ? -6.082 29.920 -2.620 1.00 72.41 69 GLY B O 1
ATOM 2876 N N . LYS B 1 83 ? -4.671 35.247 0.219 1.00 95.64 83 LYS B N 1
ATOM 2877 C CA . LYS B 1 83 ? -4.129 34.065 -0.449 1.00 101.79 83 LYS B CA 1
ATOM 2878 C C . LYS B 1 83 ? -3.893 32.930 0.579 1.00 99.00 83 LYS B C 1
ATOM 2879 O O . LYS B 1 83 ? -4.851 32.247 0.954 1.00 103.80 83 LYS B O 1
ATOM 2885 N N . HIS B 1 84 ? -2.642 32.741 1.027 1.00 84.10 84 HIS B N 1
ATOM 2886 C CA . HIS B 1 84 ? -2.271 31.806 2.123 1.00 71.01 84 HIS B CA 1
ATOM 2887 C C . HIS B 1 84 ? -2.803 32.375 3.426 1.00 71.90 84 HIS B C 1
ATOM 2888 O O . HIS B 1 84 ? -2.278 33.365 3.943 1.00 92.57 84 HIS B O 1
ATOM 2895 N N . GLU B 1 85 ? -3.862 31.778 3.963 1.00 65.16 85 GLU B N 1
ATOM 2896 C CA . GLU B 1 85 ? -4.593 32.353 5.116 1.00 57.28 85 GLU B CA 1
ATOM 2897 C C . GLU B 1 85 ? -4.808 31.363 6.284 1.00 53.94 85 GLU B C 1
ATOM 2898 O O . GLU B 1 85 ? -5.332 30.251 6.088 1.00 50.52 85 GLU B O 1
ATOM 2904 N N . LEU B 1 86 ? -4.393 31.798 7.480 1.00 44.52 86 LEU B N 1
ATOM 2905 C CA . LEU B 1 86 ? -4.507 31.075 8.733 1.00 46.77 86 LEU B CA 1
ATOM 2906 C C . LEU B 1 86 ? -5.972 30.950 9.121 1.00 47.95 86 LEU B C 1
ATOM 2907 O O . LEU B 1 86 ? -6.607 31.968 9.411 1.00 48.53 86 LEU B O 1
ATOM 2912 N N . LEU B 1 87 ? -6.505 29.718 9.138 1.00 43.59 87 LEU B N 1
ATOM 2913 C CA . LEU B 1 87 ? -7.880 29.488 9.571 1.00 44.87 87 LEU B CA 1
ATOM 2914 C C . LEU B 1 87 ? -8.025 29.231 11.062 1.00 43.02 87 LEU B C 1
ATOM 2915 O O . LEU B 1 87 ? -8.891 29.804 11.711 1.00 48.58 87 LEU B O 1
ATOM 2920 N N . SER B 1 88 ? -7.177 28.391 11.628 1.00 44.86 88 SER B N 1
ATOM 2921 C CA . SER B 1 88 ? -7.464 27.908 12.975 1.00 41.73 88 SER B CA 1
ATOM 2922 C C . SER B 1 88 ? -6.262 27.151 13.453 1.00 39.64 88 SER B C 1
ATOM 2923 O O . SER B 1 88 ? -5.513 26.576 12.645 1.00 39.36 88 SER B O 1
ATOM 2926 N N . ALA B 1 89 ? -6.073 27.166 14.768 1.00 39.68 89 ALA B N 1
ATOM 2927 C CA . ALA B 1 89 ? -5.134 26.305 15.425 1.00 40.31 89 ALA B CA 1
ATOM 2928 C C . ALA B 1 89 ? -5.715 24.910 15.339 1.00 39.37 89 ALA B C 1
ATOM 2929 O O . ALA B 1 89 ? -6.937 24.770 15.217 1.00 42.57 89 ALA B O 1
ATOM 2931 N N . ALA B 1 90 ? -4.852 23.892 15.384 1.00 38.01 90 ALA B N 1
ATOM 2932 C CA . ALA B 1 90 ? -5.280 22.482 15.390 1.00 35.84 90 ALA B CA 1
ATOM 2933 C C . ALA B 1 90 ? -4.279 21.610 16.162 1.00 40.03 90 ALA B C 1
ATOM 2934 O O . ALA B 1 90 ? -3.118 22.026 16.363 1.00 37.93 90 ALA B O 1
ATOM 2936 N N . MET B 1 91 ? -4.726 20.418 16.585 1.00 36.97 91 MET B N 1
ATOM 2937 C CA . MET B 1 91 ? -3.876 19.445 17.249 1.00 36.01 91 MET B CA 1
ATOM 2938 C C . MET B 1 91 ? -3.938 18.086 16.551 1.00 40.06 91 MET B C 1
ATOM 2939 O O . MET B 1 91 ? -4.993 17.660 16.085 1.00 31.94 91 MET B O 1
ATOM 2944 N N . LEU B 1 92 ? -2.804 17.389 16.504 1.00 37.74 92 LEU B N 1
ATOM 2945 C CA . LEU B 1 92 ? -2.763 16.106 15.870 1.00 35.43 92 LEU B CA 1
ATOM 2946 C C . LEU B 1 92 ? -1.776 15.199 16.576 1.00 38.02 92 LEU B C 1
ATOM 2947 O O . LEU B 1 92 ? -0.561 15.427 16.462 1.00 37.25 92 LEU B O 1
ATOM 2952 N N . CYS B 1 93 ? -2.298 14.179 17.278 1.00 36.76 93 CYS B N 1
ATOM 2953 C CA . CYS B 1 93 ? -1.472 13.104 17.855 1.00 35.45 93 CYS B CA 1
ATOM 2954 C C . CYS B 1 93 ? -0.989 12.186 16.763 1.00 35.06 93 CYS B C 1
ATOM 2955 O O . CYS B 1 93 ? -1.754 11.875 15.854 1.00 38.60 93 CYS B O 1
ATOM 2958 N N . LEU B 1 94 ? 0.271 11.746 16.849 1.00 34.35 94 LEU B N 1
ATOM 2959 C CA . LEU B 1 94 ? 0.870 10.930 15.797 1.00 32.96 94 LEU B CA 1
ATOM 2960 C C . LEU B 1 94 ? 0.946 9.481 16.225 1.00 38.02 94 LEU B C 1
ATOM 2961 O O . LEU B 1 94 ? 1.238 8.610 15.406 1.00 33.25 94 LEU B O 1
ATOM 2966 N N . GLY B 1 95 ? 0.674 9.215 17.504 1.00 34.12 95 GLY B N 1
ATOM 2967 C CA . GLY B 1 95 ? 0.984 7.891 18.076 1.00 38.73 95 GLY B CA 1
ATOM 2968 C C . GLY B 1 95 ? 2.321 7.910 18.806 1.00 45.44 95 GLY B C 1
ATOM 2969 O O . GLY B 1 95 ? 2.687 8.914 19.408 1.00 38.95 95 GLY B O 1
ATOM 2970 N N . SER B 1 96 ? 3.079 6.811 18.765 1.00 43.19 96 SER B N 1
ATOM 2971 C CA . SER B 1 96 ? 4.329 6.789 19.499 1.00 40.98 96 SER B CA 1
ATOM 2972 C C . SER B 1 96 ? 5.418 6.022 18.760 1.00 44.66 96 SER B C 1
ATOM 2973 O O . SER B 1 96 ? 5.131 5.188 17.886 1.00 40.07 96 SER B O 1
ATOM 2976 N N . VAL B 1 97 ? 6.667 6.307 19.135 1.00 44.94 97 VAL B N 1
ATOM 2977 C CA . VAL B 1 97 ? 7.839 5.656 18.571 1.00 43.76 97 VAL B CA 1
ATOM 2978 C C . VAL B 1 97 ? 8.702 5.158 19.714 1.00 46.88 97 VAL B C 1
ATOM 2979 O O . VAL B 1 97 ? 8.475 5.532 20.856 1.00 48.06 97 VAL B O 1
ATOM 2983 N N . PRO B 1 98 ? 9.682 4.294 19.422 1.00 49.09 98 PRO B N 1
ATOM 2984 C CA . PRO B 1 98 ? 10.534 3.808 20.503 1.00 51.94 98 PRO B CA 1
ATOM 2985 C C . PRO B 1 98 ? 11.408 4.911 21.130 1.00 54.61 98 PRO B C 1
ATOM 2986 O O . PRO B 1 98 ? 11.865 5.833 20.410 1.00 48.66 98 PRO B O 1
ATOM 2990 N N . ASN B 1 99 ? 11.632 4.819 22.452 1.00 53.35 99 ASN B N 1
ATOM 2991 C CA . ASN B 1 99 ? 12.545 5.763 23.126 1.00 56.72 99 ASN B CA 1
ATOM 2992 C C . ASN B 1 99 ? 14.031 5.517 22.841 1.00 64.12 99 ASN B C 1
ATOM 2993 O O . ASN B 1 99 ? 14.660 4.668 23.463 1.00 71.63 99 ASN B O 1
ATOM 2998 N N . VAL B 1 100 ? 14.574 6.288 21.902 1.00 67.96 100 VAL B N 1
ATOM 2999 C CA . VAL B 1 100 ? 15.954 6.146 21.423 1.00 66.28 100 VAL B CA 1
ATOM 3000 C C . VAL B 1 100 ? 16.442 7.521 20.932 1.00 71.54 100 VAL B C 1
ATOM 3001 O O . VAL B 1 100 ? 15.634 8.391 20.590 1.00 70.96 100 VAL B O 1
ATOM 3005 N N . GLY B 1 101 ? 17.757 7.721 20.921 1.00 75.99 101 GLY B N 1
ATOM 3006 C CA . GLY B 1 101 ? 18.368 8.895 20.285 1.00 74.92 101 GLY B CA 1
ATOM 3007 C C . GLY B 1 101 ? 18.178 10.226 20.985 1.00 73.47 101 GLY B C 1
ATOM 3008 O O . GLY B 1 101 ? 17.700 10.283 22.126 1.00 64.39 101 GLY B O 1
ATOM 3009 N N . ASP B 1 102 ? 18.568 11.300 20.303 1.00 63.66 102 ASP B N 1
ATOM 3010 C CA . ASP B 1 102 ? 18.358 12.615 20.847 1.00 62.14 102 ASP B CA 1
ATOM 3011 C C . ASP B 1 102 ? 16.889 12.929 20.651 1.00 62.78 102 ASP B C 1
ATOM 3012 O O . ASP B 1 102 ? 16.382 12.911 19.542 1.00 60.39 102 ASP B O 1
ATOM 3017 N N . LEU B 1 103 ? 16.207 13.166 21.759 1.00 57.60 103 LEU B N 1
ATOM 3018 C CA . LEU B 1 103 ? 14.788 13.407 21.733 1.00 59.58 103 LEU B CA 1
ATOM 3019 C C . LEU B 1 103 ? 14.495 14.785 21.179 1.00 59.41 103 LEU B C 1
ATOM 3020 O O . LEU B 1 103 ? 13.415 15.015 20.661 1.00 57.29 103 LEU B O 1
ATOM 3025 N N . VAL B 1 104 ? 15.462 15.689 21.260 1.00 53.82 104 VAL B N 1
ATOM 3026 C CA . VAL B 1 104 ? 15.268 17.023 20.721 1.00 56.52 104 VAL B CA 1
ATOM 3027 C C . VAL B 1 104 ? 15.360 16.918 19.210 1.00 57.62 104 VAL B C 1
ATOM 3028 O O . VAL B 1 104 ? 14.680 17.669 18.489 1.00 50.96 104 VAL B O 1
ATOM 3032 N N . GLU B 1 105 ? 16.196 15.977 18.745 1.00 58.49 105 GLU B N 1
ATOM 3033 C CA . GLU B 1 105 ? 16.259 15.639 17.321 1.00 63.04 105 GLU B CA 1
ATOM 3034 C C . GLU B 1 105 ? 14.921 15.127 16.804 1.00 56.11 105 GLU B C 1
ATOM 3035 O O . GLU B 1 105 ? 14.432 15.621 15.787 1.00 50.02 105 GLU B O 1
ATOM 3041 N N . LEU B 1 106 ? 14.366 14.135 17.512 1.00 53.95 106 LEU B N 1
ATOM 3042 C CA . LEU B 1 106 ? 13.088 13.530 17.199 1.00 50.35 106 LEU B CA 1
ATOM 3043 C C . LEU B 1 106 ? 12.080 14.667 17.018 1.00 50.19 106 LEU B C 1
ATOM 3044 O O . LEU B 1 106 ? 11.293 14.655 16.065 1.00 52.78 106 LEU B O 1
ATOM 3049 N N . ALA B 1 107 ? 12.141 15.664 17.904 1.00 46.32 107 ALA B N 1
ATOM 3050 C CA . ALA B 1 107 ? 11.212 16.777 17.827 1.00 47.57 107 ALA B CA 1
ATOM 3051 C C . ALA B 1 107 ? 11.451 17.638 16.582 1.00 49.14 107 ALA B C 1
ATOM 3052 O O . ALA B 1 107 ? 10.502 17.948 15.869 1.00 48.04 107 ALA B O 1
ATOM 3054 N N . ARG B 1 108 ? 12.710 18.001 16.315 1.00 48.64 108 ARG B N 1
ATOM 3055 C CA . ARG B 1 108 ? 13.080 18.654 15.054 1.00 51.46 108 ARG B CA 1
ATOM 3056 C C . ARG B 1 108 ? 12.457 17.916 13.875 1.00 46.61 108 ARG B C 1
ATOM 3057 O O . ARG B 1 108 ? 11.728 18.488 13.092 1.00 52.15 108 ARG B O 1
ATOM 3065 N N . ALA B 1 109 ? 12.738 16.628 13.762 1.00 46.05 109 ALA B N 1
ATOM 3066 C CA . ALA B 1 109 ? 12.161 15.795 12.690 1.00 55.88 109 ALA B CA 1
ATOM 3067 C C . ALA B 1 109 ? 10.638 15.937 12.556 1.00 51.33 109 ALA B C 1
ATOM 3068 O O . ALA B 1 109 ? 10.112 15.884 11.451 1.00 51.99 109 ALA B O 1
ATOM 3070 N N . CYS B 1 110 ? 9.925 16.128 13.662 1.00 49.18 110 CYS B N 1
ATOM 3071 C CA . CYS B 1 110 ? 8.481 16.260 13.569 1.00 41.29 110 CYS B CA 1
ATOM 3072 C C . CYS B 1 110 ? 8.031 17.482 12.755 1.00 38.26 110 CYS B C 1
ATOM 3073 O O . CYS B 1 110 ? 6.979 17.441 12.137 1.00 37.81 110 CYS B O 1
ATOM 3076 N N . LEU B 1 111 ? 8.828 18.542 12.726 1.00 42.31 111 LEU B N 1
ATOM 3077 C CA . LEU B 1 111 ? 8.552 19.733 11.890 1.00 43.11 111 LEU B CA 1
ATOM 3078 C C . LEU B 1 111 ? 8.635 19.521 10.375 1.00 44.31 111 LEU B C 1
ATOM 3079 O O . LEU B 1 111 ? 8.134 20.340 9.614 1.00 42.18 111 LEU B O 1
ATOM 3084 N N . THR B 1 112 ? 9.311 18.472 9.917 1.00 47.64 112 THR B N 1
ATOM 3085 C CA . THR B 1 112 ? 9.485 18.303 8.462 1.00 42.54 112 THR B CA 1
ATOM 3086 C C . THR B 1 112 ? 8.367 17.466 7.842 1.00 40.08 112 THR B C 1
ATOM 3087 O O . THR B 1 112 ? 8.462 17.057 6.697 1.00 39.68 112 THR B O 1
ATOM 3091 N N . MET B 1 113 ? 7.317 17.193 8.613 1.00 40.03 113 MET B N 1
ATOM 3092 C CA . MET B 1 113 ? 6.185 16.502 8.061 1.00 41.18 113 MET B CA 1
ATOM 3093 C C . MET B 1 113 ? 5.448 17.415 7.149 1.00 41.39 113 MET B C 1
ATOM 3094 O O . MET B 1 113 ? 5.410 18.613 7.382 1.00 41.60 113 MET B O 1
ATOM 3099 N N . VAL B 1 114 ? 4.922 16.863 6.071 1.00 40.18 114 VAL B N 1
ATOM 3100 C CA . VAL B 1 114 ? 4.064 17.627 5.199 1.00 41.97 114 VAL B CA 1
ATOM 3101 C C . VAL B 1 114 ? 2.696 16.962 5.249 1.00 40.71 114 VAL B C 1
ATOM 3102 O O . VAL B 1 114 ? 2.550 15.753 4.943 1.00 38.41 114 VAL B O 1
ATOM 3106 N N . VAL B 1 115 ? 1.703 17.743 5.672 1.00 34.85 115 VAL B N 1
ATOM 3107 C CA . VAL B 1 115 ? 0.397 17.213 5.972 1.00 34.35 115 VAL B CA 1
ATOM 3108 C C . VAL B 1 115 ? -0.629 18.137 5.366 1.00 34.79 115 VAL B C 1
ATOM 3109 O O . VAL B 1 115 ? -0.506 19.380 5.480 1.00 32.31 115 VAL B O 1
ATOM 3113 N N . THR B 1 116 ? -1.619 17.550 4.697 1.00 31.98 116 THR B N 1
ATOM 3114 C CA . THR B 1 116 ? -2.804 18.333 4.326 1.00 35.83 116 THR B CA 1
ATOM 3115 C C . THR B 1 116 ? -4.044 17.768 5.011 1.00 35.33 116 THR B C 1
ATOM 3116 O O . THR B 1 116 ? -3.998 16.671 5.607 1.00 34.22 116 THR B O 1
ATOM 3120 N N . CYS B 1 117 ? -5.152 18.495 4.884 1.00 30.01 117 CYS B N 1
ATOM 3121 C CA . CYS B 1 117 ? -6.367 18.084 5.548 1.00 34.37 117 CYS B CA 1
ATOM 3122 C C . CYS B 1 117 ? -7.642 18.571 4.881 1.00 38.02 117 CYS B C 1
ATOM 3123 O O . CYS B 1 117 ? -7.621 19.510 4.087 1.00 37.83 117 CYS B O 1
ATOM 3126 N N . LYS B 1 118 ? -8.748 17.908 5.205 1.00 35.76 118 LYS B N 1
ATOM 3127 C CA . LYS B 1 118 ? -10.063 18.281 4.655 1.00 35.92 118 LYS B CA 1
ATOM 3128 C C . LYS B 1 118 ? -11.157 17.860 5.646 1.00 33.79 118 LYS B C 1
ATOM 3129 O O . LYS B 1 118 ? -10.957 16.958 6.455 1.00 30.85 118 LYS B O 1
ATOM 3135 N N . LYS B 1 119 ? -12.302 18.516 5.602 1.00 28.97 119 LYS B N 1
ATOM 3136 C CA . LYS B 1 119 ? -13.482 18.055 6.366 1.00 34.24 119 LYS B CA 1
ATOM 3137 C C . LYS B 1 119 ? -14.033 16.736 5.798 1.00 32.97 119 LYS B C 1
ATOM 3138 O O . LYS B 1 119 ? -14.006 16.496 4.580 1.00 34.71 119 LYS B O 1
ATOM 3144 N N . SER B 1 120 ? -14.487 15.864 6.672 1.00 31.80 120 SER B N 1
ATOM 3145 C CA . SER B 1 120 ? -15.373 14.749 6.305 1.00 30.07 120 SER B CA 1
ATOM 3146 C C . SER B 1 120 ? -16.416 14.696 7.467 1.00 32.05 120 SER B C 1
ATOM 3147 O O . SER B 1 120 ? -16.462 15.637 8.259 1.00 30.22 120 SER B O 1
ATOM 3150 N N . ALA B 1 121 ? -17.255 13.660 7.491 1.00 28.09 121 ALA B N 1
ATOM 3151 C CA . ALA B 1 121 ? -18.157 13.398 8.614 1.00 30.08 121 ALA B CA 1
ATOM 3152 C C . ALA B 1 121 ? -18.625 11.937 8.659 1.00 30.99 121 ALA B C 1
ATOM 3153 O O . ALA B 1 121 ? -18.639 11.255 7.634 1.00 28.31 121 ALA B O 1
ATOM 3155 N N . THR B 1 122 ? -19.023 11.467 9.841 1.00 31.30 122 THR B N 1
ATOM 3156 C CA . THR B 1 122 ? -19.691 10.171 9.984 1.00 32.12 122 THR B CA 1
ATOM 3157 C C . THR B 1 122 ? -21.007 10.355 10.739 1.00 37.63 122 THR B C 1
ATOM 3158 O O . THR B 1 122 ? -22.059 10.570 10.138 1.00 34.43 122 THR B O 1
ATOM 3162 N N . ASP B 1 123 ? -20.924 10.289 12.065 1.00 38.05 123 ASP B N 1
ATOM 3163 C CA . ASP B 1 123 ? -21.961 10.810 12.961 1.00 38.83 123 ASP B CA 1
ATOM 3164 C C . ASP B 1 123 ? -21.680 12.258 13.390 1.00 39.33 123 ASP B C 1
ATOM 3165 O O . ASP B 1 123 ? -22.578 12.944 13.854 1.00 33.17 123 ASP B O 1
ATOM 3170 N N . THR B 1 124 ? -20.434 12.712 13.249 1.00 34.05 124 THR B N 1
ATOM 3171 C CA . THR B 1 124 ? -20.126 14.097 13.539 1.00 31.75 124 THR B CA 1
ATOM 3172 C C . THR B 1 124 ? -19.086 14.531 12.516 1.00 32.84 124 THR B C 1
ATOM 3173 O O . THR B 1 124 ? -18.548 13.704 11.754 1.00 33.0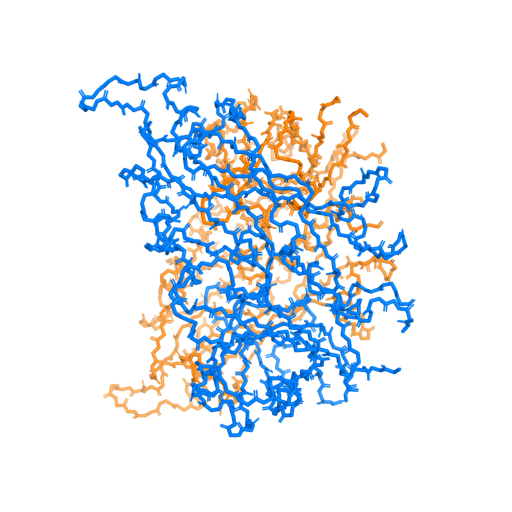0 124 THR B O 1
ATOM 3175 N N . GLU B 1 125 ? -18.793 15.831 12.512 1.00 28.46 125 GLU B N 1
ATOM 3176 C CA . GLU B 1 125 ? -17.786 16.378 11.652 1.00 29.56 125 GLU B CA 1
ATOM 3177 C C . GLU B 1 125 ? -16.424 15.781 11.988 1.00 33.67 125 GLU B C 1
ATOM 3178 O O . GLU B 1 125 ? -16.058 15.652 13.182 1.00 32.31 125 GLU B O 1
ATOM 3184 N N . ARG B 1 126 ? -15.665 15.441 10.939 1.00 29.30 126 ARG B N 1
ATOM 3185 C CA . ARG B 1 126 ? -14.296 14.959 11.105 1.00 28.98 126 ARG B CA 1
ATOM 3186 C C . ARG B 1 126 ? -13.345 15.861 10.359 1.00 31.20 126 ARG B C 1
ATOM 3187 O O . ARG B 1 126 ? -13.726 16.553 9.418 1.00 33.37 126 ARG B O 1
ATOM 3195 N N . MET B 1 127 ? -12.107 15.895 10.810 1.00 35.12 127 MET B N 1
ATOM 3196 C CA . MET B 1 127 ? -11.048 16.447 9.999 1.00 36.38 127 MET B CA 1
ATOM 3197 C C . MET B 1 127 ? -10.152 15.285 9.553 1.00 38.07 127 MET B C 1
ATOM 3198 O O . MET B 1 127 ? -9.733 14.456 10.360 1.00 35.51 127 MET B O 1
ATOM 3203 N N . VAL B 1 128 ? -9.872 15.218 8.261 1.00 37.15 128 VAL B N 1
ATOM 3204 C CA . VAL B 1 128 ? -9.073 14.140 7.747 1.00 34.65 128 VAL B CA 1
ATOM 3205 C C . VAL B 1 128 ? -7.688 14.642 7.363 1.00 33.77 128 VAL B C 1
ATOM 3206 O O . VAL B 1 128 ? -7.560 15.465 6.464 1.00 36.35 128 VAL B O 1
ATOM 3210 N N . PHE B 1 129 ? -6.650 14.168 8.053 1.00 30.82 129 PHE B N 1
ATOM 3211 C CA . PHE B 1 129 ? -5.266 14.580 7.708 1.00 29.79 129 PHE B CA 1
ATOM 3212 C C . PHE B 1 129 ? -4.587 13.549 6.829 1.00 30.69 129 PHE B C 1
ATOM 3213 O O . PHE B 1 129 ? -4.564 12.374 7.178 1.00 32.24 129 PHE B O 1
ATOM 3221 N N . SER B 1 130 ? -4.036 13.994 5.699 1.00 27.22 130 SER B N 1
ATOM 3222 C CA . SER B 1 130 ? -3.278 13.147 4.793 1.00 33.76 130 SER B CA 1
ATOM 3223 C C . SER B 1 130 ? -1.772 13.406 5.019 1.00 35.66 130 SER B C 1
ATOM 3224 O O . SER B 1 130 ? -1.317 14.546 4.949 1.00 29.62 130 SER B O 1
ATOM 3227 N N . VAL B 1 131 ? -1.019 12.350 5.321 1.00 31.53 131 VAL B N 1
ATOM 3228 C CA . VAL B 1 131 ? 0.383 12.515 5.523 1.00 32.89 131 VAL B CA 1
ATOM 3229 C C . VAL B 1 131 ? 1.038 12.474 4.136 1.00 34.66 131 VAL B C 1
ATOM 3230 O O . VAL B 1 131 ? 1.043 11.449 3.518 1.00 37.22 131 VAL B O 1
ATOM 3234 N N . VAL B 1 132 ? 1.591 13.571 3.640 1.00 35.55 132 VAL B N 1
ATOM 3235 C CA . VAL B 1 132 ? 2.218 13.561 2.314 1.00 33.43 132 VAL B CA 1
ATOM 3236 C C . VAL B 1 132 ? 3.724 13.204 2.381 1.00 40.53 132 VAL B C 1
ATOM 3237 O O . VAL B 1 132 ? 4.287 12.561 1.472 1.00 36.33 132 VAL B O 1
ATOM 3241 N N . GLN B 1 133 ? 4.369 13.651 3.463 1.00 38.51 133 GLN B N 1
ATOM 3242 C CA . GLN B 1 133 ? 5.761 13.351 3.731 1.00 39.04 133 GLN B CA 1
ATOM 3243 C C . GLN B 1 133 ? 5.993 13.313 5.212 1.00 37.68 133 GLN B C 1
ATOM 3244 O O . GLN B 1 133 ? 5.453 14.113 5.967 1.00 40.97 133 GLN B O 1
ATOM 3250 N N . ALA B 1 134 ? 6.809 12.354 5.620 1.00 41.54 134 ALA B N 1
ATOM 3251 C CA . ALA B 1 134 ? 7.177 12.173 7.001 1.00 42.53 134 ALA B CA 1
ATOM 3252 C C . ALA B 1 134 ? 8.634 11.712 7.071 1.00 44.36 134 ALA B C 1
ATOM 3253 O O . ALA B 1 134 ? 9.105 11.022 6.122 1.00 35.59 134 ALA B O 1
ATOM 3255 N N . PRO B 1 135 ? 9.347 12.064 8.184 1.00 43.25 135 PRO B N 1
ATOM 3256 C CA . PRO B 1 135 ? 10.736 11.604 8.338 1.00 45.68 135 PRO B CA 1
ATOM 3257 C C . PRO B 1 135 ? 10.827 10.111 8.753 1.00 49.27 135 PRO B C 1
ATOM 3258 O O . PRO B 1 135 ? 9.905 9.557 9.408 1.00 44.23 135 PRO B O 1
ATOM 3262 N N . GLN B 1 136 ? 11.929 9.473 8.362 1.00 45.08 136 GLN B N 1
ATOM 3263 C CA . GLN B 1 136 ? 12.155 8.048 8.659 1.00 47.38 136 GLN B CA 1
ATOM 3264 C C . GLN B 1 136 ? 11.829 7.673 10.085 1.00 49.26 136 GLN B C 1
ATOM 3265 O O . GLN B 1 136 ? 11.143 6.672 10.319 1.00 43.93 136 GLN B O 1
ATOM 3271 N N . VAL B 1 137 ? 12.321 8.472 11.033 1.00 45.87 137 VAL B N 1
ATOM 3272 C CA . VAL B 1 137 ? 12.159 8.126 12.442 1.00 45.72 137 VAL B CA 1
ATOM 3273 C C . VAL B 1 137 ? 10.681 8.039 12.881 1.00 48.54 137 VAL B C 1
ATOM 3274 O O . VAL B 1 137 ? 10.345 7.391 13.885 1.00 50.39 137 VAL B O 1
ATOM 3278 N N . LEU B 1 138 ? 9.795 8.658 12.111 1.00 48.01 138 LEU B N 1
ATOM 3279 C CA . LEU B 1 138 ? 8.363 8.586 12.411 1.00 46.81 138 LEU B CA 1
ATOM 3280 C C . LEU B 1 138 ? 7.634 7.397 11.746 1.00 44.22 138 LEU B C 1
ATOM 3281 O O . LEU B 1 138 ? 6.447 7.207 11.969 1.00 53.05 138 LEU B O 1
ATOM 3286 N N . GLN B 1 139 ? 8.348 6.577 10.979 1.00 41.48 139 GLN B N 1
ATOM 3287 C CA . GLN B 1 139 ? 7.698 5.625 10.081 1.00 50.42 139 GLN B CA 1
ATOM 3288 C C . GLN B 1 139 ? 6.841 4.563 10.780 1.00 48.67 139 GLN B C 1
ATOM 3289 O O . GLN B 1 139 ? 5.878 4.075 10.190 1.00 51.74 139 GLN B O 1
ATOM 3295 N N . SER B 1 140 ? 7.146 4.246 12.036 1.00 45.68 140 SER B N 1
ATOM 3296 C CA . SER B 1 140 ? 6.392 3.226 12.786 1.00 46.81 140 SER B CA 1
ATOM 3297 C C . SER B 1 140 ? 5.169 3.747 13.569 1.00 46.38 140 SER B C 1
ATOM 3298 O O . SER B 1 140 ? 4.362 2.966 14.078 1.00 48.41 140 SER B O 1
ATOM 3301 N N . CYS B 1 141 ? 5.032 5.058 13.694 1.00 44.02 141 CYS B N 1
ATOM 3302 C CA . CYS B 1 141 ? 3.931 5.582 14.452 1.00 41.54 141 CYS B CA 1
ATOM 3303 C C . CYS B 1 141 ? 2.626 5.380 13.654 1.00 45.69 141 CYS B C 1
ATOM 3304 O O . CYS B 1 141 ? 2.627 5.333 12.406 1.00 40.63 141 CYS B O 1
ATOM 3307 N N . ARG B 1 142 ? 1.538 5.196 14.396 1.00 45.91 142 ARG B N 1
ATOM 3308 C CA . ARG B 1 142 ? 0.173 5.065 13.840 1.00 51.15 142 ARG B CA 1
ATOM 3309 C C . ARG B 1 142 ? -0.168 5.921 12.573 1.00 43.41 142 ARG B C 1
ATOM 3310 O O . ARG B 1 142 ? -0.365 5.389 11.469 1.00 39.01 142 ARG B O 1
ATOM 3318 N N . VAL B 1 143 ? -0.224 7.238 12.741 1.00 39.97 143 VAL B N 1
ATOM 3319 C CA . VAL B 1 143 ? -0.573 8.145 11.664 1.00 35.41 143 VAL B CA 1
ATOM 3320 C C . VAL B 1 143 ? 0.339 7.996 10.461 1.00 39.58 143 VAL B C 1
ATOM 3321 O O . VAL B 1 143 ? -0.154 7.970 9.321 1.00 34.70 143 VAL B O 1
ATOM 3325 N N . VAL B 1 144 ? 1.655 7.890 10.682 1.00 38.30 144 VAL B N 1
ATOM 3326 C CA . VAL B 1 144 ? 2.569 7.864 9.530 1.00 36.87 144 VAL B CA 1
ATOM 3327 C C . VAL B 1 144 ? 2.493 6.520 8.790 1.00 36.72 144 VAL B C 1
ATOM 3328 O O . VAL B 1 144 ? 2.496 6.462 7.550 1.00 36.53 144 VAL B O 1
ATOM 3332 N N . ALA B 1 145 ? 2.368 5.431 9.533 1.00 36.31 145 ALA B N 1
ATOM 3333 C CA . ALA B 1 145 ? 2.270 4.135 8.882 1.00 40.47 145 ALA B CA 1
ATOM 3334 C C . ALA B 1 145 ? 0.944 4.017 8.104 1.00 39.95 145 ALA B C 1
ATOM 3335 O O . ALA B 1 145 ? 0.925 3.509 6.985 1.00 40.74 145 ALA B O 1
ATOM 3337 N N . ASN B 1 146 ? -0.138 4.528 8.688 1.00 38.16 146 ASN B N 1
ATOM 3338 C CA . ASN B 1 146 ? -1.430 4.564 8.025 1.00 41.39 146 ASN B CA 1
ATOM 3339 C C . ASN B 1 146 ? -1.530 5.562 6.906 1.00 37.97 146 ASN B C 1
ATOM 3340 O O . ASN B 1 146 ? -2.294 5.369 5.997 1.00 38.95 146 ASN B O 1
ATOM 3345 N N . LYS B 1 147 ? -0.767 6.641 7.013 1.00 37.43 147 LYS B N 1
ATOM 3346 C CA . LYS B 1 147 ? -0.661 7.709 6.012 1.00 36.51 147 LYS B CA 1
ATOM 3347 C C . LYS B 1 147 ? -1.792 8.723 6.129 1.00 33.15 147 LYS B C 1
ATOM 3348 O O . LYS B 1 147 ? -1.901 9.642 5.330 1.00 30.72 147 LYS B O 1
ATOM 3354 N N . TYR B 1 148 ? -2.607 8.603 7.164 1.00 30.09 148 TYR B N 1
ATOM 3355 C CA . TYR B 1 148 ? -3.690 9.540 7.349 1.00 26.71 148 TYR B CA 1
ATOM 3356 C C . TYR B 1 148 ? -4.132 9.448 8.794 1.00 28.49 148 TYR B C 1
ATOM 3357 O O . TYR B 1 148 ? -3.752 8.497 9.502 1.00 33.07 148 TYR B O 1
ATOM 3366 N N . SER B 1 149 ? -4.981 10.381 9.213 1.00 26.10 149 SER B N 1
ATOM 3367 C CA . SER B 1 149 ? -5.649 10.241 10.483 1.00 31.76 149 SER B CA 1
ATOM 3368 C C . SER B 1 149 ? -6.935 11.034 10.287 1.00 35.35 149 SER B C 1
ATOM 3369 O O . SER B 1 149 ? -6.896 12.142 9.740 1.00 36.12 149 SER B O 1
ATOM 3372 N N . SER B 1 150 ? -8.065 10.440 10.681 1.00 30.71 150 SER B N 1
ATOM 3373 C CA . SER B 1 150 ? -9.363 11.058 10.591 1.00 28.52 150 SER B CA 1
ATOM 3374 C C . SER B 1 150 ? -9.789 11.207 12.045 1.00 31.68 150 SER B C 1
ATOM 3375 O O . SER B 1 150 ? -9.941 10.197 12.754 1.00 28.44 150 SER B O 1
ATOM 3378 N N . VAL B 1 151 ? -10.019 12.428 12.501 1.00 26.31 151 VAL B N 1
ATOM 3379 C CA . VAL B 1 151 ? -10.368 12.609 13.908 1.00 28.82 151 VAL B CA 1
ATOM 3380 C C . VAL B 1 151 ? -11.594 13.517 14.042 1.00 30.42 151 VAL B C 1
ATOM 3381 O O . VAL B 1 151 ? -11.935 14.261 13.106 1.00 31.99 151 VAL B O 1
ATOM 3385 N N . ASN B 1 152 ? -12.245 13.462 15.200 1.00 27.93 152 ASN B N 1
ATOM 3386 C CA . ASN B 1 152 ? -13.333 14.346 15.479 1.00 26.47 152 ASN B CA 1
ATOM 3387 C C . ASN B 1 152 ? -12.915 15.830 15.318 1.00 29.84 152 ASN B C 1
ATOM 3388 O O . ASN B 1 152 ? -11.891 16.252 15.827 1.00 34.41 152 ASN B O 1
ATOM 3393 N N . ALA B 1 153 ? -13.708 16.627 14.613 1.00 31.03 153 ALA B N 1
ATOM 3394 C CA . ALA B 1 153 ? -13.272 17.982 14.237 1.00 31.01 153 ALA B CA 1
ATOM 3395 C C . ALA B 1 153 ? -13.226 18.928 15.440 1.00 34.05 153 ALA B C 1
ATOM 3396 O O . ALA B 1 153 ? -12.302 19.728 15.565 1.00 37.46 153 ALA B O 1
ATOM 3398 N N . VAL B 1 154 ? -14.239 18.858 16.310 1.00 35.60 154 VAL B N 1
ATOM 3399 C CA . VAL B 1 154 ? -14.332 19.807 17.411 1.00 32.18 154 VAL B CA 1
ATOM 3400 C C . VAL B 1 154 ? -13.196 19.610 18.444 1.00 31.84 154 VAL B C 1
ATOM 3401 O O . VAL B 1 154 ? -12.674 20.595 19.015 1.00 41.14 154 VAL B O 1
ATOM 3405 N N . LYS B 1 155 ? -12.765 18.366 18.633 1.00 29.85 155 LYS B N 1
ATOM 3406 C CA . LYS B 1 155 ? -11.704 18.052 19.597 1.00 33.45 155 LYS B CA 1
ATOM 3407 C C . LYS B 1 155 ? -10.296 18.397 19.108 1.00 37.40 155 LYS B C 1
ATOM 3408 O O . LYS B 1 155 ? -9.364 18.550 19.955 1.00 40.77 155 LYS B O 1
ATOM 3414 N N . HIS B 1 156 ? -10.129 18.490 17.774 1.00 30.06 156 HIS B N 1
ATOM 3415 C CA . HIS B 1 156 ? -8.819 18.783 17.147 1.00 29.30 156 HIS B CA 1
ATOM 3416 C C . HIS B 1 156 ? -8.686 20.036 16.366 1.00 31.39 156 HIS B C 1
ATOM 3417 O O . HIS B 1 156 ? -7.625 20.260 15.785 1.00 31.51 156 HIS B O 1
ATOM 3424 N N . VAL B 1 157 ? -9.729 20.857 16.288 1.00 32.88 157 VAL B N 1
ATOM 3425 C CA . VAL B 1 157 ? -9.590 22.111 15.504 1.00 36.54 157 VAL B CA 1
ATOM 3426 C C . VAL B 1 157 ? -10.169 23.167 16.425 1.00 37.51 157 VAL B C 1
ATOM 3427 O O . VAL B 1 157 ? -11.272 22.955 16.987 1.00 37.58 157 VAL B O 1
ATOM 3431 N N . LYS B 1 158 ? -9.452 24.266 16.624 1.00 33.62 158 LYS B N 1
ATOM 3432 C CA . LYS B 1 158 ? -10.027 25.332 17.472 1.00 44.07 158 LYS B CA 1
ATOM 3433 C C . LYS B 1 158 ? -11.407 25.800 16.949 1.00 37.63 158 LYS B C 1
ATOM 3434 O O . LYS B 1 158 ? -12.392 25.842 17.704 1.00 39.50 158 LYS B O 1
ATOM 3440 N N . ALA B 1 159 ? -11.495 26.076 15.654 1.00 38.02 159 ALA B N 1
ATOM 3441 C CA . ALA B 1 159 ? -12.734 26.622 15.099 1.00 37.92 159 ALA B CA 1
ATOM 3442 C C . ALA B 1 159 ? -13.141 25.891 13.833 1.00 35.76 159 ALA B C 1
ATOM 3443 O O . ALA B 1 159 ? -12.879 26.372 12.735 1.00 44.99 159 ALA B O 1
ATOM 3445 N N . PRO B 1 160 ? -13.772 24.716 13.959 1.00 38.43 160 PRO B N 1
ATOM 3446 C CA . PRO B 1 160 ? -14.148 23.982 12.727 1.00 40.14 160 PRO B CA 1
ATOM 3447 C C . PRO B 1 160 ? -15.134 24.728 11.817 1.00 41.23 160 PRO B C 1
ATOM 3448 O O . PRO B 1 160 ? -15.228 24.447 10.603 1.00 36.88 160 PRO B O 1
ATOM 3452 N N . GLU B 1 161 ? -15.876 25.650 12.415 1.00 41.90 161 GLU B N 1
ATOM 3453 C CA . GLU B 1 161 ? -16.872 26.438 11.714 1.00 44.73 161 GLU B CA 1
ATOM 3454 C C . GLU B 1 161 ? -16.198 27.382 10.706 1.00 40.23 161 GLU B C 1
ATOM 3455 O O . GLU B 1 161 ? -16.836 27.832 9.785 1.00 44.95 161 GLU B O 1
ATOM 3461 N N . LYS B 1 162 ? -14.900 27.616 10.874 1.00 40.63 162 LYS B N 1
ATOM 3462 C CA . LYS B 1 162 ? -14.129 28.525 10.002 1.00 42.59 162 LYS B CA 1
ATOM 3463 C C . LYS B 1 162 ? -13.347 27.696 8.965 1.00 46.30 162 LYS B C 1
ATOM 3464 O O . LYS B 1 162 ? -12.588 28.212 8.149 1.00 45.16 162 LYS B O 1
ATOM 3470 N N . ILE B 1 163 ? -13.479 26.384 9.030 1.00 46.28 163 ILE B N 1
ATOM 3471 C CA . ILE B 1 163 ? -12.783 25.532 8.062 1.00 46.03 163 ILE B CA 1
ATOM 3472 C C . ILE B 1 163 ? -13.746 25.350 6.878 1.00 42.30 163 ILE B C 1
ATOM 3473 O O . ILE B 1 163 ? -14.884 24.983 7.112 1.00 43.94 163 ILE B O 1
ATOM 3478 N N . PRO B 1 164 ? -13.318 25.652 5.623 1.00 38.43 164 PRO B N 1
ATOM 3479 C CA . PRO B 1 164 ? -14.274 25.453 4.509 1.00 42.96 164 PRO B CA 1
ATOM 3480 C C . PRO B 1 164 ? -14.428 23.970 4.158 1.00 44.37 164 PRO B C 1
ATOM 3481 O O . PRO B 1 164 ? -13.544 23.151 4.489 1.00 40.66 164 PRO B O 1
ATOM 3485 N N . GLY B 1 165 ? -15.527 23.638 3.477 1.00 39.11 165 GLY B N 1
ATOM 3486 C CA . GLY B 1 165 ? -15.797 22.292 2.986 1.00 40.69 165 GLY B CA 1
ATOM 3487 C C . GLY B 1 165 ? -15.003 21.851 1.771 1.00 40.48 165 GLY B C 1
ATOM 3488 O O . GLY B 1 165 ? -15.075 20.707 1.380 1.00 47.77 165 GLY B O 1
ATOM 3489 N N . SER B 1 166 ? -14.226 22.725 1.162 1.00 41.74 166 SER B N 1
ATOM 3490 C CA . SER B 1 166 ? -13.406 22.298 0.017 1.00 46.62 166 SER B CA 1
ATOM 3491 C C . SER B 1 166 ? -12.158 23.172 -0.134 1.00 51.61 166 SER B C 1
ATOM 3492 O O . SER B 1 166 ? -11.952 24.113 0.647 1.00 56.05 166 SER B O 1
ATOM 3495 N N . GLY B 1 167 ? -11.329 22.868 -1.130 1.00 50.19 167 GLY B N 1
ATOM 3496 C CA . GLY B 1 167 ? -10.076 23.600 -1.300 1.00 52.63 167 GLY B CA 1
ATOM 3497 C C . GLY B 1 167 ? -8.926 22.895 -0.602 1.00 52.99 167 GLY B C 1
ATOM 3498 O O . GLY B 1 167 ? -9.102 22.017 0.263 1.00 44.96 167 GLY B O 1
ATOM 3499 N N . THR B 1 168 ? -7.722 23.263 -0.973 1.00 53.88 168 THR B N 1
ATOM 3500 C CA . THR B 1 168 ? -6.573 22.537 -0.462 1.00 50.31 168 THR B CA 1
ATOM 3501 C C . THR B 1 168 ? -6.181 23.156 0.872 1.00 46.13 168 THR B C 1
ATOM 3502 O O . THR B 1 168 ? -6.096 24.384 0.990 1.00 41.60 168 THR B O 1
ATOM 3506 N N . LEU B 1 169 ? -5.970 22.317 1.879 1.00 40.83 169 LEU B N 1
ATOM 3507 C CA . LEU B 1 169 ? -5.645 22.823 3.200 1.00 39.22 169 LEU B CA 1
ATOM 3508 C C . LEU B 1 169 ? -4.383 22.202 3.741 1.00 35.63 169 LEU B C 1
ATOM 3509 O O . LEU B 1 169 ? -4.294 20.984 3.777 1.00 39.34 169 LEU B O 1
ATOM 3514 N N . GLU B 1 170 ? -3.442 23.036 4.196 1.00 34.76 170 GLU B N 1
ATOM 3515 C CA . GLU B 1 170 ? -2.176 22.566 4.766 1.00 42.35 170 GLU B CA 1
ATOM 3516 C C . GLU B 1 170 ? -2.244 22.575 6.298 1.00 44.11 170 GLU B C 1
ATOM 3517 O O . GLU B 1 170 ? -2.766 23.502 6.887 1.00 40.03 170 GLU B O 1
ATOM 3523 N N . TYR B 1 171 ? -1.736 21.539 6.950 1.00 43.22 171 TYR B N 1
ATOM 3524 C CA . TYR B 1 171 ? -1.683 21.596 8.391 1.00 39.76 171 TYR B CA 1
ATOM 3525 C C . TYR B 1 171 ? -0.226 21.749 8.695 1.00 45.78 171 TYR B C 1
ATOM 3526 O O . TYR B 1 171 ? 0.570 20.821 8.424 1.00 38.78 171 TYR B O 1
ATOM 3535 N N . LYS B 1 172 ? 0.119 22.922 9.228 1.00 43.26 172 LYS B N 1
ATOM 3536 C CA . LYS B 1 172 ? 1.502 23.291 9.477 1.00 44.34 172 LYS B CA 1
ATOM 3537 C C . LYS B 1 172 ? 1.874 23.015 10.907 1.00 43.25 172 LYS B C 1
ATOM 3538 O O . LYS B 1 172 ? 1.404 23.704 11.847 1.00 48.59 172 LYS B O 1
ATOM 3544 N N . VAL B 1 173 ? 2.746 22.027 11.078 1.00 37.30 173 VAL B N 1
ATOM 3545 C CA . VAL B 1 173 ? 3.201 21.690 12.419 1.00 42.56 173 VAL B CA 1
ATOM 3546 C C . VAL B 1 173 ? 4.113 22.803 12.949 1.00 47.40 173 VAL B C 1
ATOM 3547 O O . VAL B 1 173 ? 5.098 23.139 12.305 1.00 45.71 173 VAL B O 1
ATOM 3551 N N . ASN B 1 174 ? 3.771 23.391 14.095 1.00 46.73 174 ASN B N 1
ATOM 3552 C CA . ASN B 1 174 ? 4.667 24.378 14.719 1.00 49.21 174 ASN B CA 1
ATOM 3553 C C . ASN B 1 174 ? 5.118 24.028 16.159 1.00 54.53 174 ASN B C 1
ATOM 3554 O O . ASN B 1 174 ? 6.173 24.513 16.604 1.00 52.19 174 ASN B O 1
ATOM 3559 N N . PHE B 1 175 ? 4.349 23.181 16.861 1.00 40.35 175 PHE B N 1
ATOM 3560 C CA . PHE B 1 175 ? 4.697 22.800 18.239 1.00 42.50 175 PHE B CA 1
ATOM 3561 C C . PHE B 1 175 ? 4.782 21.302 18.345 1.00 41.68 175 PHE B C 1
ATOM 3562 O O . PHE B 1 175 ? 3.923 20.594 17.809 1.00 41.99 175 PHE B O 1
ATOM 3570 N N . VAL B 1 176 ? 5.818 20.806 19.004 1.00 38.14 176 VAL B N 1
ATOM 3571 C CA . VAL B 1 176 ? 5.970 19.355 19.151 1.00 39.13 176 VAL B CA 1
ATOM 3572 C C . VAL B 1 176 ? 6.019 19.025 20.636 1.00 41.76 176 VAL B C 1
ATOM 3573 O O . VAL B 1 176 ? 6.927 19.459 21.330 1.00 41.21 176 VAL B O 1
ATOM 3577 N N . SER B 1 177 ? 5.043 18.291 21.143 1.00 39.08 177 SER B N 1
ATOM 3578 C CA . SER B 1 177 ? 5.068 17.955 22.565 1.00 37.58 177 SER B CA 1
ATOM 3579 C C . SER B 1 177 ? 5.304 16.484 22.742 1.00 36.77 177 SER B C 1
ATOM 3580 O O . SER B 1 177 ? 4.521 15.644 22.239 1.00 35.59 177 SER B O 1
ATOM 3583 N N . LEU B 1 178 ? 6.368 16.149 23.452 1.00 31.80 178 LEU B N 1
ATOM 3584 C CA . LEU B 1 178 ? 6.753 14.730 23.529 1.00 35.59 178 LEU B CA 1
ATOM 3585 C C . LEU B 1 178 ? 6.531 14.159 24.927 1.00 34.84 178 LEU B C 1
ATOM 3586 O O . LEU B 1 178 ? 6.766 14.851 25.893 1.00 42.83 178 LEU B O 1
ATOM 3591 N N . THR B 1 179 ? 6.128 12.896 25.047 1.00 36.16 179 THR B N 1
ATOM 3592 C CA . THR B 1 179 ? 6.014 12.292 26.371 1.00 40.98 179 THR B CA 1
ATOM 3593 C C . THR B 1 179 ? 6.682 10.942 26.432 1.00 45.05 179 THR B C 1
ATOM 3594 O O . THR B 1 179 ? 6.259 10.015 25.728 1.00 40.87 179 THR B O 1
ATOM 3598 N N . VAL B 1 180 ? 7.713 10.826 27.279 1.00 39.82 180 VAL B N 1
ATOM 3599 C CA . VAL B 1 180 ? 8.434 9.585 27.420 1.00 39.32 180 VAL B CA 1
ATOM 3600 C C . VAL B 1 180 ? 7.755 8.747 28.471 1.00 42.07 180 VAL B C 1
ATOM 3601 O O . VAL B 1 180 ? 7.632 9.178 29.615 1.00 42.77 180 VAL B O 1
ATOM 3605 N N . VAL B 1 181 ? 7.303 7.560 28.094 1.00 38.96 181 VAL B N 1
ATOM 3606 C CA . VAL B 1 181 ? 6.483 6.805 29.027 1.00 42.60 181 VAL B CA 1
ATOM 3607 C C . VAL B 1 181 ? 6.454 5.334 28.635 1.00 48.47 181 VAL B C 1
ATOM 3608 O O . VAL B 1 181 ? 6.560 5.022 27.460 1.00 53.53 181 VAL B O 1
ATOM 3612 N N . PRO B 1 182 ? 6.345 4.426 29.621 1.00 56.66 182 PRO B N 1
ATOM 3613 C CA . PRO B 1 182 ? 6.045 3.039 29.274 1.00 57.25 182 PRO B CA 1
ATOM 3614 C C . PRO B 1 182 ? 4.681 2.961 28.578 1.00 57.06 182 PRO B C 1
ATOM 3615 O O . PRO B 1 182 ? 3.673 3.412 29.129 1.00 55.53 182 PRO B O 1
ATOM 3619 N N . ARG B 1 183 ? 4.666 2.423 27.365 1.00 58.05 183 ARG B N 1
ATOM 3620 C CA . ARG B 1 183 ? 3.434 2.207 26.605 1.00 60.04 183 ARG B CA 1
ATOM 3621 C C . ARG B 1 183 ? 2.340 1.621 27.500 1.00 52.68 183 ARG B C 1
ATOM 3622 O O . ARG B 1 183 ? 1.206 2.066 27.465 1.00 53.53 183 ARG B O 1
ATOM 3630 N N . LYS B 1 184 ? 2.733 0.633 28.305 1.00 55.03 184 LYS B N 1
ATOM 3631 C CA . LYS B 1 184 ? 1.942 -0.012 29.373 1.00 60.95 184 LYS B CA 1
ATOM 3632 C C . LYS B 1 184 ? 1.114 0.964 30.225 1.00 57.02 184 LYS B C 1
ATOM 3633 O O . LYS B 1 184 ? -0.017 0.662 30.626 1.00 54.75 184 LYS B O 1
ATOM 3639 N N . ASP B 1 185 ? 1.703 2.109 30.551 1.00 55.66 185 ASP B N 1
ATOM 3640 C CA . ASP B 1 185 ? 1.136 2.980 31.586 1.00 50.75 185 ASP B CA 1
ATOM 3641 C C . ASP B 1 185 ? 0.111 3.924 30.998 1.00 52.15 185 ASP B C 1
ATOM 3642 O O . ASP B 1 185 ? -0.728 4.479 31.729 1.00 55.79 185 ASP B O 1
ATOM 3647 N N . VAL B 1 186 ? 0.205 4.154 29.690 1.00 49.09 186 VAL B N 1
ATOM 3648 C CA . VAL B 1 186 ? -0.756 5.021 29.057 1.00 50.37 186 VAL B CA 1
ATOM 3649 C C . VAL B 1 186 ? -1.933 4.165 28.585 1.00 48.49 186 VAL B C 1
ATOM 3650 O O . VAL B 1 186 ? -1.955 3.590 27.501 1.00 59.08 186 VAL B O 1
ATOM 3654 N N . TYR B 1 187 ? -2.885 4.054 29.493 1.00 45.36 187 TYR B N 1
ATOM 3655 C CA . TYR B 1 187 ? -4.052 3.203 29.337 1.00 50.80 187 TYR B CA 1
ATOM 3656 C C . TYR B 1 187 ? -5.319 4.065 29.398 1.00 48.49 187 TYR B C 1
ATOM 3657 O O . TYR B 1 187 ? -5.682 4.586 30.452 1.00 45.81 187 TYR B O 1
ATOM 3666 N N . LYS B 1 188 ? -5.974 4.209 28.255 1.00 49.61 188 LYS B N 1
ATOM 3667 C CA . LYS B 1 188 ? -7.243 4.932 28.121 1.00 49.06 188 LYS B CA 1
ATOM 3668 C C . LYS B 1 188 ? -8.349 3.965 28.467 1.00 49.92 188 LYS B C 1
ATOM 3669 O O . LYS B 1 188 ? -8.387 2.870 27.910 1.00 57.23 188 LYS B O 1
ATOM 3675 N N . ILE B 1 189 ? -9.233 4.348 29.390 1.00 50.39 189 ILE B N 1
ATOM 3676 C CA . ILE B 1 189 ? -10.381 3.510 29.768 1.00 49.29 189 ILE B CA 1
ATOM 3677 C C . ILE B 1 189 ? -11.352 3.366 28.589 1.00 55.49 189 ILE B C 1
ATOM 3678 O O . ILE B 1 189 ? -11.747 4.385 28.005 1.00 50.40 189 ILE B O 1
ATOM 3683 N N . PRO B 1 190 ? -11.725 2.116 28.220 1.00 54.87 190 PRO B N 1
ATOM 3684 C CA . PRO B 1 190 ? -12.651 1.899 27.102 1.00 55.33 190 PRO B CA 1
ATOM 3685 C C . PRO B 1 190 ? -14.032 2.492 27.430 1.00 52.27 190 PRO B C 1
ATOM 3686 O O . PRO B 1 190 ? -14.460 2.448 28.585 1.00 55.50 190 PRO B O 1
ATOM 3690 N N . THR B 1 191 ? -14.727 3.040 26.435 1.00 49.71 191 THR B N 1
ATOM 3691 C CA . THR B 1 191 ? -15.880 3.911 26.742 1.00 57.73 191 THR B CA 1
ATOM 3692 C C . THR B 1 191 ? -17.070 3.124 27.316 1.00 55.13 191 THR B C 1
ATOM 3693 O O . THR B 1 191 ? -17.790 3.600 28.228 1.00 49.40 191 THR B O 1
ATOM 3697 N N . ALA B 1 192 ? -17.213 1.895 26.823 1.00 48.67 192 ALA B N 1
ATOM 3698 C CA . ALA B 1 192 ? -18.171 0.939 27.328 1.00 50.19 192 ALA B CA 1
ATOM 3699 C C . ALA B 1 192 ? -18.091 0.860 28.842 1.00 50.79 192 ALA B C 1
ATOM 3700 O O . ALA B 1 192 ? -19.107 0.790 29.540 1.00 51.38 192 ALA B O 1
ATOM 3702 N N . ALA B 1 193 ? -16.864 0.862 29.348 1.00 49.87 193 ALA B N 1
ATOM 3703 C CA . ALA B 1 193 ? -16.616 0.752 30.781 1.00 48.61 193 ALA B CA 1
ATOM 3704 C C . ALA B 1 193 ? -17.007 2.026 31.565 1.00 50.70 193 ALA B C 1
ATOM 3705 O O . ALA B 1 193 ? -17.554 1.971 32.691 1.00 60.62 193 ALA B O 1
ATOM 3707 N N . LEU B 1 194 ? -16.712 3.177 30.970 1.00 49.56 194 LEU B N 1
ATOM 3708 C CA . LEU B 1 194 ? -17.055 4.451 31.561 1.00 46.39 194 LEU B CA 1
ATOM 3709 C C . LEU B 1 194 ? -18.570 4.635 31.561 1.00 43.38 194 LEU B C 1
ATOM 3710 O O . LEU B 1 194 ? -19.092 5.483 32.265 1.00 45.81 194 LEU B O 1
ATOM 3715 N N . LYS B 1 195 ? -19.278 3.861 30.752 1.00 50.99 195 LYS B N 1
ATOM 3716 C CA . LYS B 1 195 ? -20.731 4.043 30.639 1.00 50.22 195 LYS B CA 1
ATOM 3717 C C . LYS B 1 195 ? -21.527 3.082 31.480 1.00 56.06 195 LYS B C 1
ATOM 3718 O O . LYS B 1 195 ? -22.732 3.168 31.496 1.00 58.20 195 LYS B O 1
ATOM 3724 N N . VAL B 1 196 ? -20.859 2.166 32.178 1.00 60.80 196 VAL B N 1
ATOM 3725 C CA . VAL B 1 196 ? -21.549 1.298 33.120 1.00 55.74 196 VAL B CA 1
ATOM 3726 C C . VAL B 1 196 ? -22.153 2.140 34.230 1.00 57.38 196 VAL B C 1
ATOM 3727 O O . VAL B 1 196 ? -21.537 3.086 34.692 1.00 55.52 196 VAL B O 1
ATOM 3731 N N . SER B 1 197 ? -23.365 1.776 34.644 1.00 63.62 197 SER B N 1
ATOM 3732 C CA . SER B 1 197 ? -24.046 2.403 35.771 1.00 63.58 197 SER B CA 1
ATOM 3733 C C . SER B 1 197 ? -24.949 1.353 36.419 1.00 64.29 197 SER B C 1
ATOM 3734 O O . SER B 1 197 ? -25.216 0.304 35.814 1.00 54.68 197 SER B O 1
ATOM 3737 N N . GLY B 1 198 ? -25.394 1.636 37.645 1.00 58.22 198 GLY B N 1
ATOM 3738 C CA . GLY B 1 198 ? -26.275 0.741 38.366 1.00 59.90 198 GLY B CA 1
ATOM 3739 C C . GLY B 1 198 ? -26.937 1.434 39.532 1.00 63.05 198 GLY B C 1
ATOM 3740 O O . GLY B 1 198 ? -26.358 2.314 40.152 1.00 57.24 198 GLY B O 1
ATOM 3741 N N . SER B 1 199 ? -28.162 1.025 39.827 1.00 71.06 199 SER B N 1
ATOM 3742 C CA . SER B 1 199 ? -28.956 1.601 40.905 1.00 69.46 199 SER B CA 1
ATOM 3743 C C . SER B 1 199 ? -28.315 1.430 42.266 1.00 74.30 199 SER B C 1
ATOM 3744 O O . SER B 1 199 ? -28.548 2.220 43.175 1.00 72.65 199 SER B O 1
ATOM 3747 N N . SER B 1 200 ? -27.512 0.388 42.406 1.00 77.07 200 SER B N 1
ATOM 3748 C CA . SER B 1 200 ? -26.737 0.225 43.617 1.00 79.57 200 SER B CA 1
ATOM 3749 C C . SER B 1 200 ? -25.234 0.193 43.308 1.00 85.74 200 SER B C 1
ATOM 3750 O O . SER B 1 200 ? -24.509 -0.732 43.677 1.00 87.70 200 SER B O 1
ATOM 3753 N N . LEU B 1 201 ? -24.792 1.220 42.598 1.00 80.17 201 LEU B N 1
ATOM 3754 C CA . LEU B 1 201 ? -23.392 1.570 42.522 1.00 70.56 201 LEU B CA 1
ATOM 3755 C C . LEU B 1 201 ? -23.344 3.045 42.845 1.00 79.42 201 LEU B C 1
ATOM 3756 O O . LEU B 1 201 ? -24.335 3.768 42.679 1.00 85.27 201 LEU B O 1
ATOM 3761 N N . TYR B 1 202 ? -22.207 3.489 43.350 1.00 81.45 202 TYR B N 1
ATOM 3762 C CA . TYR B 1 202 ? -21.949 4.902 43.442 1.00 80.12 202 TYR B CA 1
ATOM 3763 C C . TYR B 1 202 ? -21.114 5.261 42.238 1.00 73.90 202 TYR B C 1
ATOM 3764 O O . TYR B 1 202 ? -20.407 4.409 41.695 1.00 64.84 202 TYR B O 1
ATOM 3773 N N . ASN B 1 203 ? -21.229 6.506 41.794 1.00 67.79 203 ASN B N 1
ATOM 3774 C CA . ASN B 1 203 ? -20.378 6.996 40.725 1.00 57.43 203 ASN B CA 1
ATOM 3775 C C . ASN B 1 203 ? -19.192 7.742 41.321 1.00 57.12 203 ASN B C 1
ATOM 3776 O O . ASN B 1 203 ? -19.344 8.798 41.944 1.00 65.06 203 ASN B O 1
ATOM 3781 N N . LEU B 1 204 ? -18.006 7.170 41.137 1.00 51.42 204 LEU B N 1
ATOM 3782 C CA . LEU B 1 204 ? -16.772 7.776 41.614 1.00 49.39 204 LEU B CA 1
ATOM 3783 C C . LEU B 1 204 ? -16.236 8.746 40.590 1.00 41.80 204 LEU B C 1
ATOM 3784 O O . LEU B 1 204 ? -15.869 8.352 39.471 1.00 46.30 204 LEU B O 1
ATOM 3789 N N . ALA B 1 205 ? -16.169 10.012 40.994 1.00 46.20 205 ALA B N 1
ATOM 3790 C CA . ALA B 1 205 ? -15.660 11.072 40.138 1.00 48.10 205 ALA B CA 1
ATOM 3791 C C . ALA B 1 205 ? -14.643 11.985 40.833 1.00 49.41 205 ALA B C 1
ATOM 3792 O O . ALA B 1 205 ? -14.425 11.887 42.037 1.00 49.76 205 ALA B O 1
ATOM 3794 N N . LEU B 1 206 ? -14.011 12.859 40.060 1.00 45.44 206 LEU B N 1
ATOM 3795 C CA . LEU B 1 206 ? -13.131 13.871 40.603 1.00 46.95 206 LEU B CA 1
ATOM 3796 C C . LEU B 1 206 ? -13.700 15.200 40.192 1.00 45.80 206 LEU B C 1
ATOM 3797 O O . LEU B 1 206 ? -14.128 15.385 39.050 1.00 53.49 206 LEU B O 1
ATOM 3802 N N . ASN B 1 207 ? -13.705 16.124 41.131 1.00 50.26 207 ASN B N 1
ATOM 3803 C CA . ASN B 1 207 ? -13.930 17.514 40.852 1.00 50.86 207 ASN B CA 1
ATOM 3804 C C . ASN B 1 207 ? -12.528 18.079 40.694 1.00 55.38 207 ASN B C 1
ATOM 3805 O O . ASN B 1 207 ? -11.783 18.153 41.669 1.00 59.73 207 ASN B O 1
ATOM 3810 N N . VAL B 1 208 ? -12.165 18.432 39.464 1.00 53.78 208 VAL B N 1
ATOM 3811 C CA . VAL B 1 208 ? -10.832 18.888 39.139 1.00 48.40 208 VAL B CA 1
ATOM 3812 C C . VAL B 1 208 ? -10.802 20.388 38.812 1.00 50.92 208 VAL B C 1
ATOM 3813 O O . VAL B 1 208 ? -11.504 20.880 37.925 1.00 45.50 208 VAL B O 1
ATOM 3817 N N . THR B 1 209 ? -9.968 21.137 39.509 1.00 49.25 209 THR B N 1
ATOM 3818 C CA . THR B 1 209 ? -9.794 22.520 39.084 1.00 53.93 209 THR B CA 1
ATOM 3819 C C . THR B 1 209 ? -8.369 22.672 38.569 1.00 51.20 209 THR B C 1
ATOM 3820 O O . THR B 1 209 ? -7.439 22.070 39.113 1.00 43.59 209 THR B O 1
ATOM 3824 N N . ILE B 1 210 ? -8.215 23.453 37.509 1.00 49.33 210 ILE B N 1
ATOM 3825 C CA . ILE B 1 210 ? -6.960 23.566 36.826 1.00 48.10 210 ILE B CA 1
ATOM 3826 C C . ILE B 1 210 ? -6.552 25.014 36.729 1.00 50.95 210 ILE B C 1
ATOM 3827 O O . ILE B 1 210 ? -7.205 25.791 36.030 1.00 52.72 210 ILE B O 1
ATOM 3832 N N . ASP B 1 211 ? -5.462 25.374 37.396 1.00 48.05 211 ASP B N 1
ATOM 3833 C CA . ASP B 1 211 ? -4.955 26.733 37.315 1.00 56.43 211 ASP B CA 1
ATOM 3834 C C . ASP B 1 211 ? -4.356 26.846 35.954 1.00 56.84 211 ASP B C 1
ATOM 3835 O O . ASP B 1 211 ? -3.545 26.007 35.579 1.00 63.94 211 ASP B O 1
ATOM 3840 N N . VAL B 1 212 ? -4.775 27.850 35.194 1.00 52.39 212 VAL B N 1
ATOM 3841 C CA . VAL B 1 212 ? -4.253 28.020 33.856 1.00 54.55 212 VAL B CA 1
ATOM 3842 C C . VAL B 1 212 ? -3.564 29.363 33.805 1.00 55.25 212 VAL B C 1
ATOM 3843 O O . VAL B 1 212 ? -4.163 30.376 34.168 1.00 57.37 212 VAL B O 1
ATOM 3847 N N . GLU B 1 213 ? -2.289 29.362 33.404 1.00 57.20 213 GLU B N 1
ATOM 3848 C CA . GLU B 1 213 ? -1.557 30.617 33.202 1.00 65.30 213 GLU B CA 1
ATOM 3849 C C . GLU B 1 213 ? -2.048 31.297 31.934 1.00 65.30 213 GLU B C 1
ATOM 3850 O O . GLU B 1 213 ? -1.881 30.785 30.835 1.00 67.60 213 GLU B O 1
ATOM 3856 N N . VAL B 1 214 ? -2.662 32.453 32.125 1.00 59.08 214 VAL B N 1
ATOM 3857 C CA . VAL B 1 214 ? -3.219 33.256 31.055 1.00 63.36 214 VAL B CA 1
ATOM 3858 C C . VAL B 1 214 ? -3.112 34.717 31.475 1.00 64.73 214 VAL B C 1
ATOM 3859 O O . VAL B 1 214 ? -3.464 35.089 32.604 1.00 68.43 214 VAL B O 1
ATOM 3863 N N . ASP B 1 215 ? -2.570 35.529 30.578 1.00 70.54 215 ASP B N 1
ATOM 3864 C CA . ASP B 1 215 ? -2.633 36.975 30.684 1.00 71.90 215 ASP B CA 1
ATOM 3865 C C . ASP B 1 215 ? -4.045 37.326 31.134 1.00 76.27 215 ASP B C 1
ATOM 3866 O O . ASP B 1 215 ? -5.003 36.873 30.511 1.00 84.64 215 ASP B O 1
ATOM 3871 N N . PRO B 1 216 ? -4.193 38.114 32.224 1.00 81.49 216 PRO B N 1
ATOM 3872 C CA . PRO B 1 216 ? -5.540 38.569 32.603 1.00 82.69 216 PRO B CA 1
ATOM 3873 C C . PRO B 1 216 ? -6.341 39.255 31.469 1.00 84.75 216 PRO B C 1
ATOM 3874 O O . PRO B 1 216 ? -7.560 39.427 31.605 1.00 95.54 216 PRO B O 1
ATOM 3878 N N . LYS B 1 217 ? -5.683 39.621 30.368 1.00 69.25 217 LYS B N 1
ATOM 3879 C CA . LYS B 1 217 ? -6.347 40.394 29.319 1.00 74.90 217 LYS B CA 1
ATOM 3880 C C . LYS B 1 217 ? -6.693 39.579 28.074 1.00 73.35 217 LYS B C 1
ATOM 3881 O O . LYS B 1 217 ? -7.211 40.121 27.094 1.00 69.78 217 LYS B O 1
ATOM 3887 N N . SER B 1 218 ? -6.399 38.283 28.113 1.00 72.70 218 SER B N 1
ATOM 3888 C CA . SER B 1 218 ? -6.794 37.358 27.041 1.00 78.24 218 SER B CA 1
ATOM 3889 C C . SER B 1 218 ? -8.339 37.179 26.961 1.00 79.76 218 SER B C 1
ATOM 3890 O O . SER B 1 218 ? -9.028 37.192 27.998 1.00 76.24 218 SER B O 1
ATOM 3893 N N . PRO B 1 219 ? -8.885 37.028 25.730 1.00 75.55 219 PRO B N 1
ATOM 3894 C CA . PRO B 1 219 ? -10.330 36.819 25.514 1.00 71.96 219 PRO B CA 1
ATOM 3895 C C . PRO B 1 219 ? -10.842 35.505 26.118 1.00 69.47 219 PRO B C 1
ATOM 3896 O O . PRO B 1 219 ? -12.052 35.312 26.282 1.00 70.46 219 PRO B O 1
ATOM 3900 N N . LEU B 1 220 ? -9.906 34.619 26.439 1.00 60.39 220 LEU B N 1
ATOM 3901 C CA . LEU B 1 220 ? -10.191 33.295 27.013 1.00 67.78 220 LEU B CA 1
ATOM 3902 C C . LEU B 1 220 ? -10.697 33.398 28.446 1.00 76.68 220 LEU B C 1
ATOM 3903 O O . LEU B 1 220 ? -11.506 32.578 28.894 1.00 78.63 220 LEU B O 1
ATOM 3908 N N . VAL B 1 221 ? -10.213 34.422 29.146 1.00 73.70 221 VAL B N 1
ATOM 3909 C CA . VAL B 1 221 ? -10.536 34.653 30.532 1.00 69.88 221 VAL B CA 1
ATOM 3910 C C . VAL B 1 221 ? -12.060 34.659 30.715 1.00 73.07 221 VAL B C 1
ATOM 3911 O O . VAL B 1 221 ? -12.559 34.153 31.713 1.00 76.61 221 VAL B O 1
ATOM 3915 N N . LYS B 1 222 ? -12.787 35.143 29.708 1.00 70.77 222 LYS B N 1
ATOM 3916 C CA . LYS B 1 222 ? -14.247 35.228 29.763 1.00 71.16 222 LYS B CA 1
ATOM 3917 C C . LYS B 1 222 ? -14.961 33.926 30.155 1.00 66.97 222 LYS B C 1
ATOM 3918 O O . LYS B 1 222 ? -16.059 33.975 30.706 1.00 65.22 222 LYS B O 1
ATOM 3924 N N . SER B 1 223 ? -14.333 32.778 29.897 1.00 54.55 223 SER B N 1
ATOM 3925 C CA . SER B 1 223 ? -14.971 31.483 30.135 1.00 51.78 223 SER B CA 1
ATOM 3926 C C . SER B 1 223 ? -14.358 30.697 31.301 1.00 52.96 223 SER B C 1
ATOM 3927 O O . SER B 1 223 ? -14.759 29.563 31.594 1.00 55.79 223 SER B O 1
ATOM 3930 N N . LEU B 1 224 ? -13.428 31.322 32.012 1.00 54.73 224 LEU B N 1
ATOM 3931 C CA . LEU B 1 224 ? -12.834 30.689 33.186 1.00 57.21 224 LEU B CA 1
ATOM 3932 C C . LEU B 1 224 ? -13.417 31.277 34.459 1.00 58.31 224 LEU B C 1
ATOM 3933 O O . LEU B 1 224 ? -14.109 32.285 34.408 1.00 57.59 224 LEU B O 1
ATOM 3938 N N . SER B 1 225 ? -13.158 30.635 35.594 1.00 60.08 225 SER B N 1
ATOM 3939 C CA . SER B 1 225 ? -13.428 31.259 36.886 1.00 68.74 225 SER B CA 1
ATOM 3940 C C . SER B 1 225 ? -12.202 32.054 37.323 1.00 74.21 225 SER B C 1
ATOM 3941 O O . SER B 1 225 ? -11.103 31.755 36.883 1.00 71.72 225 SER B O 1
ATOM 3944 N N . LYS B 1 226 ? -12.395 33.035 38.200 1.00 79.39 226 LYS B N 1
ATOM 3945 C CA . LYS B 1 226 ? -11.307 33.805 38.799 1.00 75.03 226 LYS B CA 1
ATOM 3946 C C . LYS B 1 226 ? -11.242 33.492 40.255 1.00 73.09 226 LYS B C 1
ATOM 3947 O O . LYS B 1 226 ? -12.255 33.315 40.890 1.00 83.97 226 LYS B O 1
ATOM 3953 N N . SER B 1 227 ? -10.046 33.450 40.799 1.00 72.85 227 SER B N 1
ATOM 3954 C CA . SER B 1 227 ? -9.882 33.359 42.240 1.00 89.57 227 SER B CA 1
ATOM 3955 C C . SER B 1 227 ? -8.787 34.292 42.687 1.00 91.00 227 SER B C 1
ATOM 3956 O O . SER B 1 227 ? -7.905 34.621 41.923 1.00 90.22 227 SER B O 1
ATOM 3959 N N . ASP B 1 228 ? -8.673 34.544 43.967 1.00 89.48 228 ASP B N 1
ATOM 3960 C CA . ASP B 1 228 ? -7.878 35.665 44.340 1.00 92.89 228 ASP B CA 1
ATOM 3961 C C . ASP B 1 228 ? -6.549 35.477 43.630 1.00 106.14 228 ASP B C 1
ATOM 3962 O O . ASP B 1 228 ? -6.020 36.410 43.064 1.00 112.95 228 ASP B O 1
ATOM 3964 N N . SER B 1 229 ? -6.018 34.270 43.613 1.00 103.42 229 SER B N 1
ATOM 3965 C CA . SER B 1 229 ? -4.781 34.022 42.889 1.00 103.87 229 SER B CA 1
ATOM 3966 C C . SER B 1 229 ? -4.792 34.185 41.351 1.00 94.64 229 SER B C 1
ATOM 3967 O O . SER B 1 229 ? -3.880 34.768 40.779 1.00 95.59 229 SER B O 1
ATOM 3970 N N . GLY B 1 230 ? -5.819 33.680 40.689 1.00 90.72 230 GLY B N 1
ATOM 3971 C CA . GLY B 1 230 ? -5.792 33.534 39.241 1.00 86.59 230 GLY B CA 1
ATOM 3972 C C . GLY B 1 230 ? -6.920 32.664 38.717 1.00 83.89 230 GLY B C 1
ATOM 3973 O O . GLY B 1 230 ? -7.896 32.473 39.412 1.00 90.79 230 GLY B O 1
ATOM 3974 N N . TYR B 1 231 ? -6.821 32.260 37.464 1.00 71.51 231 TYR B N 1
ATOM 3975 C CA . TYR B 1 231 ? -7.957 31.672 36.798 1.00 69.19 231 TYR B CA 1
ATOM 3976 C C . TYR B 1 231 ? -7.855 30.194 36.750 1.00 68.99 231 TYR B C 1
ATOM 3977 O O . TYR B 1 231 ? -6.796 29.649 36.579 1.00 84.96 231 TYR B O 1
ATOM 3986 N N . TYR B 1 232 ? -8.991 29.556 36.926 1.00 78.93 232 TYR B N 1
ATOM 3987 C CA . TYR B 1 232 ? -9.060 28.147 36.898 1.00 57.68 232 TYR B CA 1
ATOM 3988 C C . TYR B 1 232 ? -10.166 27.671 35.999 1.00 60.89 232 TYR B C 1
ATOM 3989 O O . TYR B 1 232 ? -11.021 28.418 35.620 1.00 58.91 232 TYR B O 1
ATOM 3998 N N . ALA B 1 233 ? -10.078 26.427 35.581 1.00 53.80 233 ALA B N 1
ATOM 3999 C CA . ALA B 1 233 ? -11.068 25.827 34.758 1.00 51.01 233 ALA B CA 1
ATOM 4000 C C . ALA B 1 233 ? -11.546 24.657 35.517 1.00 55.23 233 ALA B C 1
ATOM 4001 O O . ALA B 1 233 ? -10.787 24.011 36.174 1.00 57.64 233 ALA B O 1
ATOM 4003 N N . ASN B 1 234 ? -12.828 24.407 35.456 1.00 48.09 234 ASN B N 1
ATOM 4004 C CA . ASN B 1 234 ? -13.431 23.283 36.183 1.00 50.56 234 ASN B CA 1
ATOM 4005 C C . ASN B 1 234 ? -13.677 22.106 35.288 1.00 44.06 234 ASN B C 1
ATOM 4006 O O . ASN B 1 234 ? -14.092 22.254 34.157 1.00 41.27 234 ASN B O 1
ATOM 4011 N N . LEU B 1 235 ? -13.439 20.923 35.818 1.00 42.94 235 LEU B N 1
ATOM 4012 C CA . LEU B 1 235 ? -13.572 19.726 35.031 1.00 48.60 235 LEU B CA 1
ATOM 4013 C C . LEU B 1 235 ? -14.081 18.713 36.027 1.00 50.57 235 LEU B C 1
ATOM 4014 O O . LEU B 1 235 ? -13.495 18.550 37.119 1.00 45.02 235 LEU B O 1
ATOM 4019 N N . PHE B 1 236 ? -15.211 18.100 35.675 1.00 44.07 236 PHE B N 1
ATOM 4020 C CA . PHE B 1 236 ? -15.773 17.010 36.460 1.00 50.28 236 PHE B CA 1
ATOM 4021 C C . PHE B 1 236 ? -15.529 15.713 35.680 1.00 49.61 236 PHE B C 1
ATOM 4022 O O . PHE B 1 236 ? -15.894 15.628 34.521 1.00 54.08 236 PHE B O 1
ATOM 4030 N N . LEU B 1 237 ? -14.906 14.717 36.313 1.00 54.22 237 LEU B N 1
ATOM 4031 C CA . LEU B 1 237 ? -14.423 13.514 35.616 1.00 42.39 237 LEU B CA 1
ATOM 4032 C C . LEU B 1 237 ? -14.796 12.218 36.310 1.00 45.78 237 LEU B C 1
ATOM 4033 O O . LEU B 1 237 ? -14.496 12.041 37.466 1.00 46.25 237 LEU B O 1
ATOM 4038 N N . HIS B 1 238 ? -15.412 11.303 35.576 1.00 45.75 238 HIS B N 1
ATOM 4039 C CA . HIS B 1 238 ? -15.891 10.057 36.130 1.00 44.63 238 HIS B CA 1
ATOM 4040 C C . HIS B 1 238 ? -14.740 9.106 36.053 1.00 43.29 238 HIS B C 1
ATOM 4041 O O . HIS B 1 238 ? -14.182 8.903 34.987 1.00 47.33 238 HIS B O 1
ATOM 4048 N N . ILE B 1 239 ? -14.358 8.516 37.178 1.00 38.23 239 ILE B N 1
ATOM 4049 C CA . ILE B 1 239 ? -13.044 7.864 37.301 1.00 43.05 239 ILE B CA 1
ATOM 4050 C C . ILE B 1 239 ? -13.198 6.391 37.730 1.00 49.88 239 ILE B C 1
ATOM 4051 O O . ILE B 1 239 ? -12.235 5.623 37.673 1.00 47.78 239 ILE B O 1
ATOM 4056 N N . GLY B 1 240 ? -14.406 5.997 38.151 1.00 49.28 240 GLY B N 1
ATOM 4057 C CA . GLY B 1 240 ? -14.639 4.637 38.618 1.00 48.43 240 GLY B CA 1
ATOM 4058 C C . GLY B 1 240 ? -16.017 4.389 39.196 1.00 53.74 240 GLY B C 1
ATOM 4059 O O . GLY B 1 240 ? -16.841 5.304 39.273 1.00 68.53 240 GLY B O 1
ATOM 4060 N N . LEU B 1 241 ? -16.255 3.157 39.624 1.00 49.31 241 LEU B N 1
ATOM 4061 C CA . LEU B 1 241 ? -17.530 2.745 40.235 1.00 55.85 241 LEU B CA 1
ATOM 4062 C C . LEU B 1 241 ? -17.314 2.138 41.628 1.00 65.55 241 LEU B C 1
ATOM 4063 O O . LEU B 1 241 ? -16.416 1.313 41.804 1.00 65.16 241 LEU B O 1
ATOM 4068 N N . MET B 1 242 ? -18.142 2.511 42.608 1.00 72.36 242 MET B N 1
ATOM 4069 C CA . MET B 1 242 ? -18.063 1.914 43.963 1.00 77.39 242 MET B CA 1
ATOM 4070 C C . MET B 1 242 ? -19.387 1.369 44.440 1.00 81.54 242 MET B C 1
ATOM 4071 O O . MET B 1 242 ? -20.425 1.967 44.188 1.00 83.71 242 MET B O 1
ATOM 4076 N N . SER B 1 243 ? -19.396 0.268 45.167 1.00 77.99 243 SER B N 1
ATOM 4077 C CA . SER B 1 243 ? -20.655 -0.289 45.644 1.00 87.31 243 SER B CA 1
ATOM 4078 C C . SER B 1 243 ? -21.330 0.439 46.778 1.00 91.87 243 SER B C 1
ATOM 4079 O O . SER B 1 243 ? -20.692 0.949 47.673 1.00 89.89 243 SER B O 1
ATOM 4082 N N . THR B 1 244 ? -22.645 0.532 46.680 1.00 87.39 244 THR B N 1
ATOM 4083 C CA . THR B 1 244 ? -23.516 0.903 47.773 1.00 89.84 244 THR B CA 1
ATOM 4084 C C . THR B 1 244 ? -23.582 -0.158 48.866 1.00 88.16 244 THR B C 1
ATOM 4085 O O . THR B 1 244 ? -23.696 0.157 50.038 1.00 85.00 244 THR B O 1
ATOM 4089 N N . VAL B 1 245 ? -23.386 -1.401 48.450 1.00 30.00 245 VAL B N 1
ATOM 4090 C CA . VAL B 1 245 ? -23.551 -2.590 49.274 1.00 30.00 245 VAL B CA 1
ATOM 4091 C C . VAL B 1 245 ? -22.244 -3.289 49.696 1.00 30.00 245 VAL B C 1
ATOM 4092 O O . VAL B 1 245 ? -21.468 -3.723 48.857 1.00 30.00 245 VAL B O 1
ATOM 4096 N N . ASP B 1 246 ? -22.015 -3.387 51.006 1.00 30.00 246 ASP B N 1
ATOM 4097 C CA . ASP B 1 246 ? -21.046 -4.323 51.587 1.00 30.00 246 ASP B CA 1
ATOM 4098 C C . ASP B 1 246 ? -21.618 -5.698 51.660 1.00 30.00 246 ASP B C 1
ATOM 4099 O O . ASP B 1 246 ? -22.813 -5.874 51.732 1.00 30.00 246 ASP B O 1
ATOM 4104 N N . LYS B 1 247 ? -20.739 -6.690 51.541 1.00 112.32 247 LYS B N 1
ATOM 4105 C CA . LYS B 1 247 ? -20.980 -8.062 51.982 1.00 104.29 247 LYS B CA 1
ATOM 4106 C C . LYS B 1 247 ? -21.911 -8.878 51.087 1.00 111.78 247 LYS B C 1
ATOM 4107 O O . LYS B 1 247 ? -22.262 -10.010 51.419 1.00 114.06 247 LYS B O 1
ATOM 4113 N N . LYS B 1 248 ? -22.420 -8.299 50.017 1.00 117.50 248 LYS B N 1
ATOM 4114 C CA . LYS B 1 248 ? -23.433 -9.054 49.329 1.00 117.02 248 LYS B CA 1
ATOM 4115 C C . LYS B 1 248 ? -24.443 -9.123 50.442 1.00 121.10 248 LYS B C 1
ATOM 4116 O O . LYS B 1 248 ? -25.225 -10.061 50.557 1.00 119.57 248 LYS B O 1
ATOM 4122 N N . GLY B 1 249 ? -24.334 -8.145 51.319 1.00 122.86 249 GLY B N 1
ATOM 4123 C CA . GLY B 1 249 ? -25.381 -7.768 52.211 1.00 114.67 249 GLY B CA 1
ATOM 4124 C C . GLY B 1 249 ? -25.357 -6.309 51.885 1.00 115.48 249 GLY B C 1
ATOM 4125 O O . GLY B 1 249 ? -24.641 -5.906 50.989 1.00 111.86 249 GLY B O 1
ATOM 4126 N N . LYS B 1 250 ? -26.053 -5.515 52.668 1.00 114.22 250 LYS B N 1
ATOM 4127 C CA . LYS B 1 250 ? -26.180 -4.105 52.427 1.00 101.01 250 LYS B CA 1
ATOM 4128 C C . LYS B 1 250 ? -25.600 -3.807 53.772 1.00 99.75 250 LYS B C 1
ATOM 4129 O O . LYS B 1 250 ? -25.500 -4.714 54.573 1.00 96.30 250 LYS B O 1
ATOM 4135 N N . LYS B 1 251 ? -25.114 -2.602 54.035 1.00 94.69 251 LYS B N 1
ATOM 4136 C CA . LYS B 1 251 ? -24.997 -1.449 53.153 1.00 96.80 251 LYS B CA 1
ATOM 4137 C C . LYS B 1 251 ? -23.781 -0.631 53.570 1.00 103.97 251 LYS B C 1
ATOM 4138 O O . LYS B 1 251 ? -23.609 -0.321 54.749 1.00 103.35 251 LYS B O 1
ATOM 4144 N N . VAL B 1 252 ? -22.935 -0.288 52.605 1.00 97.30 252 VAL B N 1
ATOM 4145 C CA . VAL B 1 252 ? -21.670 0.439 52.904 1.00 90.36 252 VAL B CA 1
ATOM 4146 C C . VAL B 1 252 ? -21.932 1.834 53.515 1.00 86.12 252 VAL B C 1
ATOM 4147 O O . VAL B 1 252 ? -22.969 2.437 53.269 1.00 83.23 252 VAL B O 1
ATOM 4151 N N . THR B 1 253 ? -21.003 2.343 54.321 1.00 87.17 253 THR B N 1
ATOM 4152 C CA . THR B 1 253 ? -21.225 3.625 55.005 1.00 91.09 253 THR B CA 1
ATOM 4153 C C . THR B 1 253 ? -20.130 4.652 54.681 1.00 92.33 253 THR B C 1
ATOM 4154 O O . THR B 1 253 ? -19.110 4.307 54.081 1.00 82.29 253 THR B O 1
ATOM 4158 N N . PHE B 1 254 ? -20.344 5.906 55.092 1.00 104.93 254 PHE B N 1
ATOM 4159 C CA . PHE B 1 254 ? -19.382 6.999 54.841 1.00 96.58 254 PHE B CA 1
ATOM 4160 C C . PHE B 1 254 ? -18.051 6.753 55.547 1.00 91.31 254 PHE B C 1
ATOM 4161 O O . PHE B 1 254 ? -17.037 7.394 55.235 1.00 99.97 254 PHE B O 1
ATOM 4169 N N . ASP B 1 255 ? -18.076 5.806 56.486 1.00 92.84 255 ASP B N 1
ATOM 4170 C CA . ASP B 1 255 ? -16.881 5.324 57.175 1.00 87.07 255 ASP B CA 1
ATOM 4171 C C . ASP B 1 255 ? -16.032 4.577 56.165 1.00 77.47 255 ASP B C 1
ATOM 4172 O O . ASP B 1 255 ? -15.021 5.092 55.733 1.00 86.58 255 ASP B O 1
ATOM 4177 N N . LYS B 1 256 ? -16.489 3.391 55.757 1.00 70.07 256 LYS B N 1
ATOM 4178 C CA . LYS B 1 256 ? -15.681 2.455 54.965 1.00 84.81 256 LYS B CA 1
ATOM 4179 C C . LYS B 1 256 ? -15.638 2.750 53.446 1.00 89.95 256 LYS B C 1
ATOM 4180 O O . LYS B 1 256 ? -15.195 1.905 52.659 1.00 89.83 256 LYS B O 1
ATOM 4186 N N . LEU B 1 257 ? -16.099 3.942 53.047 1.00 89.94 257 LEU B N 1
ATOM 4187 C CA . LEU B 1 257 ? -15.870 4.457 51.688 1.00 85.04 257 LEU B CA 1
ATOM 4188 C C . LEU B 1 257 ? -14.716 5.459 51.725 1.00 79.61 257 LEU B C 1
ATOM 4189 O O . LEU B 1 257 ? -13.896 5.511 50.804 1.00 80.53 257 LEU B O 1
ATOM 4194 N N . GLU B 1 258 ? -14.640 6.236 52.805 1.00 77.16 258 GLU B N 1
ATOM 4195 C CA . GLU B 1 258 ? -13.475 7.074 53.044 1.00 83.18 258 GLU B CA 1
ATOM 4196 C C . GLU B 1 258 ? -12.266 6.156 53.218 1.00 82.57 258 GLU B C 1
ATOM 4197 O O . GLU B 1 258 ? -11.142 6.521 52.867 1.00 82.95 258 GLU B O 1
ATOM 4203 N N . ARG B 1 259 ? -12.528 4.953 53.730 1.00 80.40 259 ARG B N 1
ATOM 4204 C CA . ARG B 1 259 ? -11.485 3.970 54.048 1.00 82.61 259 ARG B CA 1
ATOM 4205 C C . ARG B 1 259 ? -11.152 3.167 52.807 1.00 80.79 259 ARG B C 1
ATOM 4206 O O . ARG B 1 259 ? -9.993 2.815 52.597 1.00 87.37 259 ARG B O 1
ATOM 4214 N N . LYS B 1 260 ? -12.153 2.881 51.980 1.00 72.10 260 LYS B N 1
ATOM 4215 C CA . LYS B 1 260 ? -11.879 2.178 50.736 1.00 70.04 260 LYS B CA 1
ATOM 4216 C C . LYS B 1 260 ? -11.026 3.030 49.776 1.00 69.75 260 LYS B C 1
ATOM 4217 O O . LYS B 1 260 ? -9.981 2.574 49.294 1.00 65.76 260 LYS B O 1
ATOM 4223 N N . ILE B 1 261 ? -11.454 4.270 49.541 1.00 65.71 261 ILE B N 1
ATOM 4224 C CA . ILE B 1 261 ? -10.726 5.253 48.698 1.00 69.54 261 ILE B CA 1
ATOM 4225 C C . ILE B 1 261 ? -9.302 5.642 49.181 1.00 74.79 261 ILE B C 1
ATOM 4226 O O . ILE B 1 261 ? -8.386 5.832 48.362 1.00 66.88 261 ILE B O 1
ATOM 4231 N N . ARG B 1 262 ? -9.117 5.776 50.494 1.00 67.91 262 ARG B N 1
ATOM 4232 C CA . ARG B 1 262 ? -7.804 6.118 51.027 1.00 68.68 262 ARG B CA 1
ATOM 4233 C C . ARG B 1 262 ? -6.775 4.989 50.775 1.00 70.87 262 ARG B C 1
ATOM 4234 O O . ARG B 1 262 ? -5.647 5.251 50.361 1.00 61.92 262 ARG B O 1
ATOM 4242 N N . ARG B 1 263 ? -7.177 3.740 51.011 1.00 68.72 263 ARG B N 1
ATOM 4243 C CA . ARG B 1 263 ? -6.370 2.565 50.673 1.00 67.65 263 ARG B CA 1
ATOM 4244 C C . ARG B 1 263 ? -6.146 2.435 49.149 1.00 70.83 263 ARG B C 1
ATOM 4245 O O . ARG B 1 263 ? -5.160 1.839 48.697 1.00 67.10 263 ARG B O 1
ATOM 4253 N N . LEU B 1 264 ? -7.056 2.987 48.356 1.00 67.56 264 LEU B N 1
ATOM 4254 C CA . LEU B 1 264 ? -6.820 3.035 46.923 1.00 67.03 264 LEU B CA 1
ATOM 4255 C C . LEU B 1 264 ? -5.631 3.955 46.644 1.00 62.61 264 LEU B C 1
ATOM 4256 O O . LEU B 1 264 ? -4.804 3.646 45.792 1.00 61.98 264 LEU B O 1
ATOM 4261 N N . ASP B 1 265 ? -5.547 5.057 47.388 1.00 59.89 265 ASP B N 1
ATOM 4262 C CA . ASP B 1 265 ? -4.387 5.934 47.389 1.00 57.88 265 ASP B CA 1
ATOM 4263 C C . ASP B 1 265 ? -4.127 6.473 45.984 1.00 59.99 265 ASP B C 1
ATOM 4264 O O . ASP B 1 265 ? -3.223 5.994 45.278 1.00 57.56 265 ASP B O 1
ATOM 4269 N N . LEU B 1 266 ? -4.942 7.464 45.599 1.00 51.49 266 LEU B N 1
ATOM 4270 C CA . LEU B 1 266 ? -4.901 8.108 44.301 1.00 53.69 266 LEU B CA 1
ATOM 4271 C C . LEU B 1 266 ? -3.993 9.329 44.203 1.00 54.26 266 LEU B C 1
ATOM 4272 O O . LEU B 1 266 ? -3.983 10.165 45.088 1.00 58.32 266 LEU B O 1
ATOM 4277 N N . SER B 1 267 ? -3.264 9.430 43.090 1.00 44.61 267 SER B N 1
ATOM 4278 C CA . SER B 1 267 ? -2.553 10.651 42.704 1.00 50.35 267 SER B CA 1
ATOM 4279 C C . SER B 1 267 ? -2.888 10.983 41.263 1.00 49.89 267 SER B C 1
ATOM 4280 O O . SER B 1 267 ? -3.078 10.091 40.445 1.00 48.42 267 SER B O 1
ATOM 4283 N N . VAL B 1 268 ? -2.940 12.271 40.963 1.00 48.45 268 VAL B N 1
ATOM 4284 C CA . VAL B 1 268 ? -3.565 12.759 39.760 1.00 46.08 268 VAL B CA 1
ATOM 4285 C C . VAL B 1 268 ? -2.633 13.824 39.247 1.00 51.22 268 VAL B C 1
ATOM 4286 O O . VAL B 1 268 ? -2.037 14.541 40.049 1.00 54.22 268 VAL B O 1
ATOM 4290 N N . GLY B 1 269 ? -2.487 13.909 37.926 1.00 50.57 269 GLY B N 1
ATOM 4291 C CA . GLY B 1 269 ? -1.621 14.900 37.289 1.00 50.06 269 GLY B CA 1
ATOM 4292 C C . GLY B 1 269 ? -2.135 15.271 35.910 1.00 50.38 269 GLY B C 1
ATOM 4293 O O . GLY B 1 269 ? -3.152 14.764 35.461 1.00 47.72 269 GLY B O 1
ATOM 4294 N N . LEU B 1 270 ? -1.427 16.171 35.237 1.00 46.04 270 LEU B N 1
ATOM 4295 C CA . LEU B 1 270 ? -1.776 16.591 33.903 1.00 43.54 270 LEU B CA 1
ATOM 4296 C C . LEU B 1 270 ? -0.659 16.224 32.962 1.00 44.95 270 LEU B C 1
ATOM 4297 O O . LEU B 1 270 ? 0.478 16.153 33.383 1.00 43.31 270 LEU B O 1
ATOM 4302 N N . SER B 1 271 ? -0.991 16.006 31.689 1.00 42.56 271 SER B N 1
ATOM 4303 C CA . SER B 1 271 ? -0.033 15.561 30.667 1.00 44.76 271 SER B CA 1
ATOM 4304 C C . SER B 1 271 ? -0.533 15.829 29.268 1.00 40.06 271 SER B C 1
ATOM 4305 O O . SER B 1 271 ? -1.726 16.052 29.036 1.00 42.93 271 SER B O 1
ATOM 4308 N N . ASP B 1 272 ? 0.394 15.738 28.332 1.00 41.13 272 ASP B N 1
ATOM 4309 C CA . ASP B 1 272 ? 0.075 15.818 26.926 1.00 48.30 272 ASP B CA 1
ATOM 4310 C C . ASP B 1 272 ? 0.053 14.505 26.138 1.00 46.26 272 ASP B C 1
ATOM 4311 O O . ASP B 1 272 ? -0.269 14.585 24.971 1.00 39.68 272 ASP B O 1
ATOM 4316 N N . VAL B 1 273 ? 0.436 13.342 26.699 1.00 43.73 273 VAL B N 1
ATOM 4317 C CA . VAL B 1 273 ? 0.350 12.072 25.939 1.00 44.57 273 VAL B CA 1
ATOM 4318 C C . VAL B 1 273 ? -1.032 12.123 25.395 1.00 42.94 273 VAL B C 1
ATOM 4319 O O . VAL B 1 273 ? -1.915 12.614 26.079 1.00 65.27 273 VAL B O 1
ATOM 4323 N N . LEU B 1 274 ? -1.314 11.621 24.230 1.00 48.67 274 LEU B N 1
ATOM 4324 C CA . LEU B 1 274 ? -2.759 11.684 23.840 1.00 52.41 274 LEU B CA 1
ATOM 4325 C C . LEU B 1 274 ? -3.443 13.071 23.858 1.00 36.66 274 LEU B C 1
ATOM 4326 O O . LEU B 1 274 ? -4.650 13.166 24.046 1.00 39.53 274 LEU B O 1
ATOM 4331 N N . GLY B 1 275 ? -2.710 14.160 23.681 1.00 38.73 275 GLY B N 1
ATOM 4332 C CA . GLY B 1 275 ? -3.339 15.484 23.859 1.00 37.71 275 GLY B CA 1
ATOM 4333 C C . GLY B 1 275 ? -3.554 15.770 25.331 1.00 36.72 275 GLY B C 1
ATOM 4334 O O . GLY B 1 275 ? -3.277 14.893 26.165 1.00 43.99 275 GLY B O 1
ATOM 4335 N N . PRO B 1 276 ? -4.022 16.989 25.680 1.00 34.17 276 PRO B N 1
ATOM 4336 C CA . PRO B 1 276 ? -4.194 17.301 27.101 1.00 37.23 276 PRO B CA 1
ATOM 4337 C C . PRO B 1 276 ? -5.053 16.288 27.856 1.00 38.11 276 PRO B C 1
ATOM 4338 O O . PRO B 1 276 ? -6.194 15.978 27.467 1.00 33.79 276 PRO B O 1
ATOM 4342 N N . SER B 1 277 ? -4.481 15.780 28.936 1.00 34.65 277 SER B N 1
ATOM 4343 C CA . SER B 1 277 ? -5.015 14.604 29.571 1.00 36.44 277 SER B CA 1
ATOM 4344 C C . SER B 1 277 ? -4.859 14.750 31.087 1.00 42.91 277 SER B C 1
ATOM 4345 O O . SER B 1 277 ? -3.947 15.433 31.564 1.00 44.80 277 SER B O 1
ATOM 4348 N N . VAL B 1 278 ? -5.773 14.133 31.828 1.00 34.55 278 VAL B N 1
ATOM 4349 C CA . VAL B 1 278 ? -5.610 13.938 33.223 1.00 39.62 278 VAL B CA 1
ATOM 4350 C C . VAL B 1 278 ? -4.986 12.538 33.432 1.00 41.96 278 VAL B C 1
ATOM 4351 O O . VAL B 1 278 ? -5.453 11.555 32.854 1.00 44.51 278 VAL B O 1
ATOM 4355 N N . LEU B 1 279 ? -3.929 12.463 34.246 1.00 41.20 279 LEU B N 1
ATOM 4356 C CA . LEU B 1 279 ? -3.334 11.180 34.663 1.00 43.35 279 LEU B CA 1
ATOM 4357 C C . LEU B 1 279 ? -3.773 10.818 36.075 1.00 43.47 279 LEU B C 1
ATOM 4358 O O . LEU B 1 279 ? -3.674 11.633 36.977 1.00 44.51 279 LEU B O 1
ATOM 4363 N N . VAL B 1 280 ? -4.257 9.605 36.282 1.00 41.04 280 VAL B N 1
ATOM 4364 C CA . VAL B 1 280 ? -4.603 9.185 37.637 1.00 45.72 280 VAL B CA 1
ATOM 4365 C C . VAL B 1 280 ? -3.873 7.884 37.958 1.00 48.04 280 VAL B C 1
ATOM 4366 O O . VAL B 1 280 ? -3.749 6.987 37.106 1.00 45.90 280 VAL B O 1
ATOM 4370 N N . LYS B 1 281 ? -3.368 7.789 39.179 1.00 45.02 281 LYS B N 1
ATOM 4371 C CA . LYS B 1 281 ? -2.684 6.585 39.606 1.00 51.03 281 LYS B CA 1
ATOM 4372 C C . LYS B 1 281 ? -3.231 6.172 40.958 1.00 53.31 281 LYS B C 1
ATOM 4373 O O . LYS B 1 281 ? -3.405 7.015 41.856 1.00 52.58 281 LYS B O 1
ATOM 4379 N N . ALA B 1 282 ? -3.502 4.877 41.092 1.00 51.00 282 ALA B N 1
ATOM 4380 C CA . ALA B 1 282 ? -3.837 4.279 42.376 1.00 58.14 282 ALA B CA 1
ATOM 4381 C C . ALA B 1 282 ? -2.679 3.435 42.862 1.00 64.28 282 ALA B C 1
ATOM 4382 O O . ALA B 1 282 ? -2.255 2.515 42.176 1.00 64.99 282 ALA B O 1
ATOM 4384 N N . ARG B 1 283 ? -2.178 3.705 44.054 1.00 58.22 283 ARG B N 1
ATOM 4385 C CA . ARG B 1 283 ? -1.136 2.851 44.578 1.00 62.17 283 ARG B CA 1
ATOM 4386 C C . ARG B 1 283 ? -1.646 1.554 45.211 1.00 70.47 283 ARG B C 1
ATOM 4387 O O . ARG B 1 283 ? -0.889 0.580 45.344 1.00 64.31 283 ARG B O 1
ATOM 4395 N N . GLY B 1 284 ? -2.930 1.534 45.575 1.00 68.97 284 GLY B N 1
ATOM 4396 C CA . GLY B 1 284 ? -3.522 0.392 46.273 1.00 66.47 284 GLY B CA 1
ATOM 4397 C C . GLY B 1 284 ? -4.398 -0.461 45.380 1.00 56.72 284 GLY B C 1
ATOM 4398 O O . GLY B 1 284 ? -4.971 0.041 44.426 1.00 66.77 284 GLY B O 1
ATOM 4399 N N . ALA B 1 285 ? -4.517 -1.747 45.708 1.00 58.97 285 ALA B N 1
ATOM 4400 C CA . ALA B 1 285 ? -5.265 -2.730 44.895 1.00 65.02 285 ALA B CA 1
ATOM 4401 C C . ALA B 1 285 ? -6.720 -2.329 44.628 1.00 63.51 285 ALA B C 1
ATOM 4402 O O . ALA B 1 285 ? -7.366 -1.696 45.466 1.00 69.60 285 ALA B O 1
ATOM 4404 N N . ARG B 1 286 ? -7.227 -2.702 43.457 1.00 62.58 286 ARG B N 1
ATOM 4405 C CA . ARG B 1 286 ? -8.556 -2.298 43.038 1.00 69.19 286 ARG B CA 1
ATOM 4406 C C . ARG B 1 286 ? -9.567 -3.308 43.468 1.00 74.69 286 ARG B C 1
ATOM 4407 O O . ARG B 1 286 ? -9.370 -4.503 43.229 1.00 84.84 286 ARG B O 1
ATOM 4415 N N . THR B 1 287 ? -10.656 -2.841 44.080 1.00 76.11 287 THR B N 1
ATOM 4416 C CA . THR B 1 287 ? -11.832 -3.693 44.274 1.00 79.94 287 THR B CA 1
ATOM 4417 C C . THR B 1 287 ? -12.212 -4.290 42.903 1.00 70.74 287 THR B C 1
ATOM 4418 O O . THR B 1 287 ? -11.734 -3.834 41.868 1.00 75.26 287 THR B O 1
ATOM 4422 N N . ARG B 1 288 ? -13.051 -5.312 42.901 1.00 67.40 288 ARG B N 1
ATOM 4423 C CA . ARG B 1 288 ? -13.534 -5.935 41.677 1.00 77.45 288 ARG B CA 1
ATOM 4424 C C . ARG B 1 288 ? -14.125 -4.918 40.693 1.00 79.72 288 ARG B C 1
ATOM 4425 O O . ARG B 1 288 ? -13.957 -5.032 39.474 1.00 73.48 288 ARG B O 1
ATOM 4433 N N . LEU B 1 289 ? -14.827 -3.929 41.239 1.00 85.80 289 LEU B N 1
ATOM 4434 C CA . LEU B 1 289 ? -15.528 -2.922 40.451 1.00 78.14 289 LEU B CA 1
ATOM 4435 C C . LEU B 1 289 ? -14.621 -1.897 39.804 1.00 79.83 289 LEU B C 1
ATOM 4436 O O . LEU B 1 289 ? -14.904 -1.454 38.699 1.00 73.11 289 LEU B O 1
ATOM 4441 N N . LEU B 1 290 ? -13.557 -1.499 40.505 1.00 80.39 290 LEU B N 1
ATOM 4442 C CA . LEU B 1 290 ? -12.654 -0.438 40.043 1.00 66.31 290 LEU B CA 1
ATOM 4443 C C . LEU B 1 290 ? -11.637 -0.906 39.034 1.00 67.35 290 LEU B C 1
ATOM 4444 O O . LEU B 1 290 ? -10.929 -0.095 38.451 1.00 79.62 290 LEU B O 1
ATOM 4449 N N . ALA B 1 291 ? -11.555 -2.211 38.829 1.00 62.89 291 ALA B N 1
ATOM 4450 C CA . ALA B 1 291 ? -10.461 -2.777 38.089 1.00 59.40 291 ALA B CA 1
ATOM 4451 C C . ALA B 1 291 ? -10.424 -2.393 36.598 1.00 58.63 291 ALA B C 1
ATOM 4452 O O . ALA B 1 291 ? -9.334 -2.239 36.038 1.00 60.69 291 ALA B O 1
ATOM 4454 N N . PRO B 1 292 ? -11.598 -2.221 35.942 1.00 59.96 292 PRO B N 1
ATOM 4455 C CA . PRO B 1 292 ? -11.506 -1.832 34.530 1.00 61.79 292 PRO B CA 1
ATOM 4456 C C . PRO B 1 292 ? -11.064 -0.394 34.354 1.00 53.18 292 PRO B C 1
ATOM 4457 O O . PRO B 1 292 ? -10.752 0.030 33.238 1.00 58.79 292 PRO B O 1
ATOM 4461 N N . PHE B 1 293 ? -11.008 0.336 35.458 1.00 49.94 293 PHE B N 1
ATOM 4462 C CA . PHE B 1 293 ? -10.678 1.751 35.422 1.00 51.23 293 PHE B CA 1
ATOM 4463 C C . PHE B 1 293 ? -9.186 2.064 35.608 1.00 55.29 293 PHE B C 1
ATOM 4464 O O . PHE B 1 293 ? -8.810 3.246 35.749 1.00 50.37 293 PHE B O 1
ATOM 4472 N N . PHE B 1 294 ? -8.342 1.023 35.602 1.00 54.19 294 PHE B N 1
ATOM 4473 C CA . PHE B 1 294 ? -6.889 1.180 35.813 1.00 52.06 294 PHE B CA 1
ATOM 4474 C C . PHE B 1 294 ? -6.100 0.143 35.041 1.00 52.14 294 PHE B C 1
ATOM 4475 O O . PHE B 1 294 ? -6.521 -1.002 34.963 1.00 59.31 294 PHE B O 1
ATOM 4483 N N . SER B 1 295 ? -4.950 0.524 34.486 1.00 50.83 295 SER B N 1
ATOM 4484 C CA . SER B 1 295 ? -4.108 -0.445 33.814 1.00 50.39 295 SER B CA 1
ATOM 4485 C C . SER B 1 295 ? -3.669 -1.468 34.829 1.00 52.01 295 SER B C 1
ATOM 4486 O O . SER B 1 295 ? -4.002 -1.363 35.995 1.00 48.30 295 SER B O 1
ATOM 4489 N N . SER B 1 296 ? -2.916 -2.461 34.389 1.00 60.52 296 SER B N 1
ATOM 4490 C CA . SER B 1 296 ? -2.390 -3.470 35.307 1.00 57.38 296 SER B CA 1
ATOM 4491 C C . SER B 1 296 ? -1.253 -2.893 36.179 1.00 63.04 296 SER B C 1
ATOM 4492 O O . SER B 1 296 ? -0.827 -3.510 37.153 1.00 72.29 296 SER B O 1
ATOM 4495 N N . SER B 1 297 ? -0.758 -1.706 35.841 1.00 58.20 297 SER B N 1
ATOM 4496 C CA . SER B 1 297 ? 0.216 -1.061 36.708 1.00 56.89 297 SER B CA 1
ATOM 4497 C C . SER B 1 297 ? -0.444 0.091 37.476 1.00 57.40 297 SER B C 1
ATOM 4498 O O . SER B 1 297 ? 0.229 1.000 37.933 1.00 67.11 297 SER B O 1
ATOM 4501 N N . GLY B 1 298 ? -1.768 0.045 37.611 1.00 52.42 298 GLY B N 1
ATOM 4502 C CA . GLY B 1 298 ? -2.513 1.021 38.405 1.00 50.00 298 GLY B CA 1
ATOM 4503 C C . GLY B 1 298 ? -2.743 2.410 37.799 1.00 55.17 298 GLY B C 1
ATOM 4504 O O . GLY B 1 298 ? -3.069 3.342 38.533 1.00 56.10 298 GLY B O 1
ATOM 4505 N N . THR B 1 299 ? -2.595 2.571 36.480 1.00 49.84 299 THR B N 1
ATOM 4506 C CA . THR B 1 299 ? -2.693 3.906 35.873 1.00 46.42 299 THR B CA 1
ATOM 4507 C C . THR B 1 299 ? -3.863 4.044 34.918 1.00 44.35 299 THR B C 1
ATOM 4508 O O . THR B 1 299 ? -4.352 3.053 34.389 1.00 44.92 299 THR B O 1
ATOM 4512 N N . ALA B 1 300 ? -4.295 5.290 34.699 1.00 45.36 300 ALA B N 1
ATOM 4513 C CA . ALA B 1 300 ? -5.341 5.630 33.719 1.00 41.75 300 ALA B CA 1
ATOM 4514 C C . ALA B 1 300 ? -5.104 7.002 33.149 1.00 41.65 300 ALA B C 1
ATOM 4515 O O . ALA B 1 300 ? -4.774 7.934 33.868 1.00 38.26 300 ALA B O 1
ATOM 4517 N N . CYS B 1 301 ? -5.308 7.129 31.850 1.00 43.27 301 CYS B N 1
ATOM 4518 C CA . CYS B 1 301 ? -5.152 8.395 31.154 1.00 38.08 301 CYS B CA 1
ATOM 4519 C C . CYS B 1 301 ? -6.525 8.780 30.568 1.00 37.24 301 CYS B C 1
ATOM 4520 O O . CYS B 1 301 ? -7.145 7.999 29.845 1.00 36.33 301 CYS B O 1
ATOM 4523 N N . TYR B 1 302 ? -6.990 9.975 30.918 1.00 33.85 302 TYR B N 1
ATOM 4524 C CA . TYR B 1 302 ? -8.261 10.516 30.483 1.00 31.83 302 TYR B CA 1
ATOM 4525 C C . TYR B 1 302 ? -8.016 11.717 29.589 1.00 34.27 302 TYR B C 1
ATOM 4526 O O . TYR B 1 302 ? -7.728 12.820 30.063 1.00 34.89 302 TYR B O 1
ATOM 4535 N N . PRO B 1 303 ? -8.125 11.524 28.280 1.00 35.89 303 PRO B N 1
ATOM 4536 C CA . PRO B 1 303 ? -7.868 12.718 27.492 1.00 37.65 303 PRO B CA 1
ATOM 4537 C C . PRO B 1 303 ? -8.987 13.729 27.749 1.00 36.65 303 PRO B C 1
ATOM 4538 O O . PRO B 1 303 ? -10.166 13.387 27.740 1.00 34.11 303 PRO B O 1
ATOM 4542 N N . ILE B 1 304 ? -8.607 14.961 28.014 1.00 32.92 304 ILE B N 1
ATOM 4543 C CA . ILE B 1 304 ? -9.586 15.973 28.334 1.00 34.92 304 ILE B CA 1
ATOM 4544 C C . ILE B 1 304 ? -10.401 16.283 27.090 1.00 31.10 304 ILE B C 1
ATOM 4545 O O . ILE B 1 304 ? -11.538 16.707 27.188 1.00 41.99 304 ILE B O 1
ATOM 4550 N N . SER B 1 305 ? -9.810 16.063 25.923 1.00 34.55 305 SER B N 1
ATOM 4551 C CA . SER B 1 305 ? -10.494 16.170 24.614 1.00 37.94 305 SER B CA 1
ATOM 4552 C C . SER B 1 305 ? -11.846 15.416 24.627 1.00 36.97 305 SER B C 1
ATOM 4553 O O . SER B 1 305 ? -12.846 15.888 24.079 1.00 36.15 305 SER B O 1
ATOM 4555 N N . ASN B 1 306 ? -11.894 14.261 25.280 1.00 38.35 306 ASN B N 1
ATOM 4556 C CA . ASN B 1 306 ? -13.150 13.542 25.406 1.00 38.84 306 ASN B CA 1
ATOM 4557 C C . ASN B 1 306 ? -13.954 13.981 26.626 1.00 37.91 306 ASN B C 1
ATOM 4558 O O . ASN B 1 306 ? -15.164 13.996 26.591 1.00 41.16 306 ASN B O 1
ATOM 4563 N N . ALA B 1 307 ? -13.289 14.308 27.717 1.00 37.29 307 ALA B N 1
ATOM 4564 C CA . ALA B 1 307 ? -14.033 14.689 28.927 1.00 45.03 307 ALA B CA 1
ATOM 4565 C C . ALA B 1 307 ? -14.665 16.070 28.807 1.00 55.25 307 ALA B C 1
ATOM 4566 O O . ALA B 1 307 ? -15.860 16.259 29.083 1.00 50.38 307 ALA B O 1
ATOM 4568 N N . SER B 1 308 ? -13.860 17.038 28.394 1.00 45.37 308 SER B N 1
ATOM 4569 C CA . SER B 1 308 ? -14.369 18.380 28.248 1.00 44.42 308 SER B CA 1
ATOM 4570 C C . SER B 1 308 ? -13.584 19.087 27.158 1.00 44.51 308 SER B C 1
ATOM 4571 O O . SER B 1 308 ? -12.518 19.658 27.437 1.00 53.37 308 SER B O 1
ATOM 4574 N N . PRO B 1 309 ? -14.103 19.042 25.910 1.00 36.76 309 PRO B N 1
ATOM 4575 C CA . PRO B 1 309 ? -13.331 19.484 24.736 1.00 40.04 309 PRO B CA 1
ATOM 4576 C C . PRO B 1 309 ? -12.919 20.963 24.832 1.00 43.14 309 PRO B C 1
ATOM 4577 O O . PRO B 1 309 ? -11.868 21.353 24.313 1.00 46.76 309 PRO B O 1
ATOM 4581 N N . GLN B 1 310 ? -13.731 21.795 25.441 1.00 43.98 310 GLN B N 1
ATOM 4582 C CA . GLN B 1 310 ? -13.324 23.169 25.656 1.00 45.68 310 GLN B CA 1
ATOM 4583 C C . GLN B 1 310 ? -12.185 23.388 26.633 1.00 46.63 310 GLN B C 1
ATOM 4584 O O . GLN B 1 310 ? -11.308 24.139 26.336 1.00 51.80 310 GLN B O 1
ATOM 4590 N N . VAL B 1 311 ? -12.172 22.693 27.760 1.00 44.90 311 VAL B N 1
ATOM 4591 C CA . VAL B 1 311 ? -11.003 22.691 28.656 1.00 43.85 311 VAL B CA 1
ATOM 4592 C C . VAL B 1 311 ? -9.768 22.263 27.890 1.00 40.90 311 VAL B C 1
ATOM 4593 O O . VAL B 1 311 ? -8.731 22.926 27.968 1.00 42.67 311 VAL B O 1
ATOM 4597 N N . ALA B 1 312 ? -9.872 21.165 27.150 1.00 35.91 312 ALA B N 1
ATOM 4598 C CA . ALA B 1 312 ? -8.748 20.697 26.348 1.00 36.71 312 ALA B CA 1
ATOM 4599 C C . ALA B 1 312 ? -8.156 21.751 25.427 1.00 37.84 312 ALA B C 1
ATOM 4600 O O . ALA B 1 312 ? -6.940 21.857 25.365 1.00 46.43 312 ALA B O 1
ATOM 4602 N N . LYS B 1 313 ? -8.967 22.498 24.681 1.00 36.72 313 LYS B N 1
ATOM 4603 C CA . LYS B 1 313 ? -8.366 23.439 23.690 1.00 43.92 313 LYS B CA 1
ATOM 4604 C C . LYS B 1 313 ? -7.759 24.670 24.364 1.00 44.38 313 LYS B C 1
ATOM 4605 O O . LYS B 1 313 ? -6.821 25.302 23.833 1.00 42.99 313 LYS B O 1
ATOM 4611 N N . ILE B 1 314 ? -8.247 24.981 25.562 1.00 43.90 314 ILE B N 1
ATOM 4612 C CA . ILE B 1 314 ? -7.631 26.080 26.341 1.00 48.94 314 ILE B CA 1
ATOM 4613 C C . ILE B 1 314 ? -6.226 25.627 26.665 1.00 49.09 314 ILE B C 1
ATOM 4614 O O . ILE B 1 314 ? -5.285 26.387 26.494 1.00 58.06 314 ILE B O 1
ATOM 4619 N N . LEU B 1 315 ? -6.097 24.366 27.076 1.00 46.05 315 LEU B N 1
ATOM 4620 C CA . LEU B 1 315 ? -4.800 23.786 27.387 1.00 50.18 315 LEU B CA 1
ATOM 4621 C C . LEU B 1 315 ? -3.831 23.585 26.186 1.00 52.63 315 LEU B C 1
ATOM 4622 O O . LEU B 1 315 ? -2.658 23.266 26.393 1.00 43.23 315 LEU B O 1
ATOM 4627 N N . TRP B 1 316 ? -4.302 23.794 24.949 1.00 41.87 316 TRP B N 1
ATOM 4628 C CA . TRP B 1 316 ? -3.401 23.848 23.821 1.00 46.19 316 TRP B CA 1
ATOM 4629 C C . TRP B 1 316 ? -2.530 25.080 23.957 1.00 55.86 316 TRP B C 1
ATOM 4630 O O . TRP B 1 316 ? -1.311 25.031 23.713 1.00 49.28 316 TRP B O 1
ATOM 4641 N N . SER B 1 317 ? -3.152 26.203 24.329 1.00 52.49 317 SER B N 1
ATOM 4642 C CA . SER B 1 317 ? -2.468 27.494 24.307 1.00 56.44 317 SER B CA 1
ATOM 4643 C C . SER B 1 317 ? -1.808 27.913 25.609 1.00 55.17 317 SER B C 1
ATOM 4644 O O . SER B 1 317 ? -0.864 28.680 25.565 1.00 60.28 317 SER B O 1
ATOM 4647 N N . GLN B 1 318 ? -2.297 27.428 26.751 1.00 51.78 318 GLN B N 1
ATOM 4648 C CA . GLN B 1 318 ? -1.818 27.896 28.078 1.00 45.55 318 GLN B CA 1
ATOM 4649 C C . GLN B 1 318 ? -1.096 26.787 28.847 1.00 51.17 318 GLN B C 1
ATOM 4650 O O . GLN B 1 318 ? -1.471 25.606 28.731 1.00 52.67 318 GLN B O 1
ATOM 4656 N N . THR B 1 319 ? -0.095 27.146 29.660 1.00 52.59 319 THR B N 1
ATOM 4657 C CA . THR B 1 319 ? 0.450 26.172 30.616 1.00 53.04 319 THR B CA 1
ATOM 4658 C C . THR B 1 319 ? -0.541 26.082 31.749 1.00 49.78 319 THR B C 1
ATOM 4659 O O . THR B 1 319 ? -1.389 26.954 31.904 1.00 50.38 319 THR B O 1
ATOM 4663 N N . ALA B 1 320 ? -0.442 25.027 32.544 1.00 45.26 320 ALA B N 1
ATOM 4664 C CA . ALA B 1 320 ? -1.497 24.749 33.476 1.00 49.43 320 ALA B CA 1
ATOM 4665 C C . ALA B 1 320 ? -0.989 23.743 34.477 1.00 51.43 320 ALA B C 1
ATOM 4666 O O . ALA B 1 320 ? -0.153 22.901 34.147 1.00 50.92 320 ALA B O 1
ATOM 4668 N N . ARG B 1 321 ? -1.474 23.856 35.706 1.00 48.18 321 ARG B N 1
ATOM 4669 C CA . ARG B 1 321 ? -1.252 22.825 36.693 1.00 52.09 321 ARG B CA 1
ATOM 4670 C C . ARG B 1 321 ? -2.517 22.642 37.499 1.00 50.62 321 ARG B C 1
ATOM 4671 O O . ARG B 1 321 ? -3.364 23.536 37.590 1.00 47.75 321 ARG B O 1
ATOM 4679 N N . LEU B 1 322 ? -2.625 21.459 38.079 1.00 53.85 322 LEU B N 1
ATOM 4680 C CA . LEU B 1 322 ? -3.736 21.110 38.954 1.00 54.45 322 LEU B CA 1
ATOM 4681 C C . LEU B 1 322 ? -3.809 21.981 40.185 1.00 60.20 322 LEU B C 1
ATOM 4682 O O . LEU B 1 322 ? -2.822 22.122 40.900 1.00 50.95 322 LEU B O 1
ATOM 4687 N N . ARG B 1 323 ? -4.988 22.547 40.434 1.00 65.40 323 ARG B N 1
ATOM 4688 C CA . ARG B 1 323 ? -5.243 23.333 41.647 1.00 63.53 323 ARG B CA 1
ATOM 4689 C C . ARG B 1 323 ? -5.716 22.451 42.814 1.00 64.52 323 ARG B C 1
ATOM 4690 O O . ARG B 1 323 ? -5.101 22.457 43.870 1.00 72.22 323 ARG B O 1
ATOM 4698 N N . SER B 1 324 ? -6.805 21.705 42.627 1.00 60.40 324 SER B N 1
ATOM 4699 C CA . SER B 1 324 ? -7.221 20.686 43.590 1.00 59.46 324 SER B CA 1
ATOM 4700 C C . SER B 1 324 ? -8.032 19.598 42.909 1.00 55.02 324 SER B C 1
ATOM 4701 O O . SER B 1 324 ? -8.619 19.795 41.849 1.00 61.84 324 SER B O 1
ATOM 4704 N N . VAL B 1 325 ? -8.052 18.433 43.519 1.00 54.79 325 VAL B N 1
ATOM 4705 C CA . VAL B 1 325 ? -8.759 17.313 42.947 1.00 54.72 325 VAL B CA 1
ATOM 4706 C C . VAL B 1 325 ? -9.415 16.636 44.120 1.00 61.65 325 VAL B C 1
ATOM 4707 O O . VAL B 1 325 ? -8.744 15.980 44.952 1.00 57.09 325 VAL B O 1
ATOM 4711 N N . LYS B 1 326 ? -10.726 16.835 44.205 1.00 56.73 326 LYS B N 1
ATOM 4712 C CA . LYS B 1 326 ? -11.497 16.277 45.293 1.00 58.76 326 LYS B CA 1
ATOM 4713 C C . LYS B 1 326 ? -12.252 15.094 44.732 1.00 56.47 326 LYS B C 1
ATOM 4714 O O . LYS B 1 326 ? -12.866 15.207 43.666 1.00 57.00 326 LYS B O 1
ATOM 4720 N N . VAL B 1 327 ? -12.129 13.956 45.420 1.00 48.18 327 VAL B N 1
ATOM 4721 C CA . VAL B 1 327 ? -12.833 12.740 45.091 1.00 51.81 327 VAL B CA 1
ATOM 4722 C C . VAL B 1 327 ? -14.278 12.896 45.575 1.00 62.63 327 VAL B C 1
ATOM 4723 O O . VAL B 1 327 ? -14.531 13.156 46.783 1.00 56.13 327 VAL B O 1
ATOM 4727 N N . ILE B 1 328 ? -15.194 12.758 44.608 1.00 58.57 328 ILE B N 1
ATOM 4728 C CA . ILE B 1 328 ? -16.641 12.868 44.785 1.00 56.20 328 ILE B CA 1
ATOM 4729 C C . ILE B 1 328 ? -17.304 11.504 44.565 1.00 53.38 328 ILE B C 1
ATOM 4730 O O . ILE B 1 328 ? -16.905 10.725 43.687 1.00 51.22 328 ILE B O 1
ATOM 4735 N N . ILE B 1 329 ? -18.286 11.209 45.411 1.00 58.50 329 ILE B N 1
ATOM 4736 C CA . ILE B 1 329 ? -19.205 10.102 45.193 1.00 65.83 329 ILE B CA 1
ATOM 4737 C C . ILE B 1 329 ? -20.572 10.712 44.852 1.00 63.73 329 ILE B C 1
ATOM 4738 O O . ILE B 1 329 ? -21.061 11.580 45.570 1.00 60.65 329 ILE B O 1
ATOM 4743 N N . GLN B 1 330 ? -21.140 10.294 43.722 1.00 67.98 330 GLN B N 1
ATOM 4744 C CA . GLN B 1 330 ? -22.474 10.716 43.258 1.00 51.47 330 GLN B CA 1
ATOM 4745 C C . GLN B 1 330 ? -23.287 9.458 43.180 1.00 54.35 330 GLN B C 1
ATOM 4746 O O . GLN B 1 330 ? -22.721 8.361 43.212 1.00 49.42 330 GLN B O 1
ATOM 4752 N N . ALA B 1 331 ? -24.601 9.598 43.035 1.00 55.49 331 ALA B N 1
ATOM 4753 C CA . ALA B 1 331 ? -25.457 8.427 42.788 1.00 53.95 331 ALA B CA 1
ATOM 4754 C C . ALA B 1 331 ? -25.024 7.679 41.507 1.00 55.83 331 ALA B C 1
ATOM 4755 O O . ALA B 1 331 ? -24.471 8.295 40.588 1.00 55.09 331 ALA B O 1
ATOM 4757 N N . GLY B 1 332 ? -25.280 6.368 41.449 1.00 57.55 332 GLY B N 1
ATOM 4758 C CA . GLY B 1 332 ? -24.819 5.526 40.343 1.00 53.51 332 GLY B CA 1
ATOM 4759 C C . GLY B 1 332 ? -25.629 5.516 39.045 1.00 57.91 332 GLY B C 1
ATOM 4760 O O . GLY B 1 332 ? -25.296 4.793 38.090 1.00 59.01 332 GLY B O 1
ATOM 4761 N N . THR B 1 333 ? -26.704 6.291 39.006 1.00 54.42 333 THR B N 1
ATOM 4762 C CA . THR B 1 333 ? -27.414 6.530 37.757 1.00 55.08 333 THR B CA 1
ATOM 4763 C C . THR B 1 333 ? -27.768 7.998 37.691 1.00 50.93 333 THR B C 1
ATOM 4764 O O . THR B 1 333 ? -28.056 8.631 38.716 1.00 45.68 333 THR B O 1
ATOM 4768 N N . GLN B 1 334 ? -27.797 8.501 36.467 1.00 47.66 334 GLN B N 1
ATOM 4769 C CA . GLN B 1 334 ? -28.114 9.877 36.211 1.00 45.21 334 GLN B CA 1
ATOM 4770 C C . GLN B 1 334 ? -29.465 10.271 36.786 1.00 50.98 334 GLN B C 1
ATOM 4771 O O . GLN B 1 334 ? -29.580 11.377 37.326 1.00 52.44 334 GLN B O 1
ATOM 4777 N N . ARG B 1 335 ? -30.478 9.392 36.704 1.00 55.32 335 ARG B N 1
ATOM 4778 C CA . ARG B 1 335 ? -31.773 9.729 37.324 1.00 60.39 335 ARG B CA 1
ATOM 4779 C C . ARG B 1 335 ? -31.607 10.076 38.824 1.00 59.46 335 ARG B C 1
ATOM 4780 O O . ARG B 1 335 ? -32.112 11.090 39.338 1.00 56.36 335 ARG B O 1
ATOM 4788 N N . ALA B 1 336 ? -30.859 9.246 39.518 1.00 60.70 336 ALA B N 1
ATOM 4789 C CA . ALA B 1 336 ? -30.697 9.411 40.948 1.00 62.22 336 ALA B CA 1
ATOM 4790 C C . ALA B 1 336 ? -29.850 10.649 41.313 1.00 56.72 336 ALA B C 1
ATOM 4791 O O . ALA B 1 336 ? -30.110 11.360 42.289 1.00 67.56 336 ALA B O 1
ATOM 4793 N N . VAL B 1 337 ? -28.857 10.908 40.487 1.00 54.83 337 VAL B N 1
ATOM 4794 C CA . VAL B 1 337 ? -27.932 12.021 40.670 1.00 51.99 337 VAL B CA 1
ATOM 4795 C C . VAL B 1 337 ? -28.667 13.361 40.757 1.00 51.30 337 VAL B C 1
ATOM 4796 O O . VAL B 1 337 ? -28.289 14.225 41.540 1.00 53.55 337 VAL B O 1
ATOM 4800 N N . ALA B 1 338 ? -29.703 13.504 39.928 1.00 51.75 338 ALA B N 1
ATOM 4801 C CA . ALA B 1 338 ? -30.591 14.654 39.895 1.00 52.31 338 ALA B CA 1
ATOM 4802 C C . ALA B 1 338 ? -31.170 15.041 41.233 1.00 55.71 338 ALA B C 1
ATOM 4803 O O . ALA B 1 338 ? -31.287 16.241 41.521 1.00 52.81 338 ALA B O 1
ATOM 4805 N N . VAL B 1 339 ? -31.567 14.044 42.025 1.00 55.41 339 VAL B N 1
ATOM 4806 C CA . VAL B 1 339 ? -32.307 14.317 43.260 1.00 63.89 339 VAL B CA 1
ATOM 4807 C C . VAL B 1 339 ? -31.519 13.997 44.519 1.00 74.70 339 VAL B C 1
ATOM 4808 O O . VAL B 1 339 ? -32.063 14.050 45.630 1.00 72.92 339 VAL B O 1
ATOM 4812 N N . THR B 1 340 ? -30.243 13.656 44.352 1.00 79.65 340 THR B N 1
ATOM 4813 C CA . THR B 1 340 ? -29.402 13.313 45.492 1.00 72.78 340 THR B CA 1
ATOM 4814 C C . THR B 1 340 ? -28.107 14.156 45.521 1.00 71.17 340 THR B C 1
ATOM 4815 O O . THR B 1 340 ? -27.468 14.402 44.486 1.00 57.89 340 THR B O 1
ATOM 4819 N N . ALA B 1 341 ? -27.746 14.614 46.718 1.00 67.37 341 ALA B N 1
ATOM 4820 C CA . ALA B 1 341 ? -26.537 15.414 46.943 1.00 70.17 341 ALA B CA 1
ATOM 4821 C C . ALA B 1 341 ? -25.243 14.614 46.686 1.00 68.46 341 ALA B C 1
ATOM 4822 O O . ALA B 1 341 ? -25.160 13.428 47.030 1.00 68.59 341 ALA B O 1
ATOM 4824 N N . ASP B 1 342 ? -24.260 15.255 46.052 1.00 67.34 342 ASP B N 1
ATOM 4825 C CA . ASP B 1 342 ? -22.896 14.724 45.959 1.00 67.43 342 ASP B CA 1
ATOM 4826 C C . ASP B 1 342 ? -22.263 14.603 47.349 1.00 65.70 342 ASP B C 1
ATOM 4827 O O . ASP B 1 342 ? -22.537 15.427 48.213 1.00 61.18 342 ASP B O 1
ATOM 4832 N N . HIS B 1 343 ? -21.413 13.599 47.566 1.00 65.01 343 HIS B N 1
ATOM 4833 C CA . HIS B 1 343 ? -20.637 13.535 48.811 1.00 73.75 343 HIS B CA 1
ATOM 4834 C C . HIS B 1 343 ? -19.138 13.544 48.593 1.00 69.93 343 HIS B C 1
ATOM 4835 O O . HIS B 1 343 ? -18.570 12.584 48.062 1.00 69.31 343 HIS B O 1
ATOM 4842 N N . GLU B 1 344 ? -18.501 14.637 49.012 1.00 60.25 344 GLU B N 1
ATOM 4843 C CA . GLU B 1 344 ? -17.065 14.850 48.875 1.00 66.89 344 GLU B CA 1
ATOM 4844 C C . GLU B 1 344 ? -16.338 14.030 49.909 1.00 70.94 344 GLU B C 1
ATOM 4845 O O . GLU B 1 344 ? -16.591 14.179 51.103 1.00 83.20 344 GLU B O 1
ATOM 4851 N N . VAL B 1 345 ? -15.429 13.172 49.464 1.00 68.87 345 VAL B N 1
ATOM 4852 C CA . VAL B 1 345 ? -14.763 12.264 50.385 1.00 68.97 345 VAL B CA 1
ATOM 4853 C C . VAL B 1 345 ? -13.451 12.807 50.936 1.00 70.68 345 VAL B C 1
ATOM 4854 O O . VAL B 1 345 ? -13.271 12.910 52.149 1.00 64.77 345 VAL B O 1
ATOM 4858 N N . THR B 1 346 ? -12.550 13.155 50.027 1.00 73.30 346 THR B N 1
ATOM 4859 C CA . THR B 1 346 ? -11.173 13.513 50.354 1.00 74.14 346 THR B CA 1
ATOM 4860 C C . THR B 1 346 ? -10.547 14.161 49.128 1.00 65.53 346 THR B C 1
ATOM 4861 O O . THR B 1 346 ? -11.218 14.388 48.135 1.00 63.96 346 THR B O 1
ATOM 4865 N N . SER B 1 347 ? -9.258 14.448 49.201 1.00 67.56 347 SER B N 1
ATOM 4866 C CA . SER B 1 347 ? -8.526 14.877 48.033 1.00 63.89 347 SER B CA 1
ATOM 4867 C C . SER B 1 347 ? -7.630 13.756 47.572 1.00 62.84 347 SER B C 1
ATOM 4868 O O . SER B 1 347 ? -7.479 12.741 48.252 1.00 71.18 347 SER B O 1
ATOM 4871 N N . THR B 1 348 ? -7.065 13.916 46.392 1.00 54.83 348 THR B N 1
ATOM 4872 C CA . THR B 1 348 ? -5.978 13.067 45.985 1.00 53.40 348 THR B CA 1
ATOM 4873 C C . THR B 1 348 ? -4.652 13.831 46.206 1.00 54.85 348 THR B C 1
ATOM 4874 O O . THR B 1 348 ? -4.642 15.065 46.293 1.00 54.54 348 THR B O 1
ATOM 4878 N N . LYS B 1 349 ? -3.535 13.111 46.283 1.00 55.90 349 LYS B N 1
ATOM 4879 C CA . LYS B 1 349 ? -2.243 13.747 46.041 1.00 56.41 349 LYS B CA 1
ATOM 4880 C C . LYS B 1 349 ? -2.307 14.366 44.634 1.00 56.83 349 LYS B C 1
ATOM 4881 O O . LYS B 1 349 ? -2.908 13.785 43.709 1.00 52.54 349 LYS B O 1
ATOM 4887 N N . ILE B 1 350 ? -1.732 15.560 44.493 1.00 52.47 350 ILE B N 1
ATOM 4888 C CA . ILE B 1 350 ? -1.501 16.186 43.194 1.00 48.11 350 ILE B CA 1
ATOM 4889 C C . ILE B 1 350 ? -0.055 15.848 42.871 1.00 53.99 350 ILE B C 1
ATOM 4890 O O . ILE B 1 350 ? 0.825 16.066 43.706 1.00 54.14 350 ILE B O 1
ATOM 4895 N N . GLU B 1 351 ? 0.207 15.310 41.686 1.00 50.81 351 GLU B N 1
ATOM 4896 C CA . GLU B 1 351 ? 1.587 15.163 41.244 1.00 54.56 351 GLU B CA 1
ATOM 4897 C C . GLU B 1 351 ? 2.034 16.479 40.606 1.00 51.96 351 GLU B C 1
ATOM 4898 O O . GLU B 1 351 ? 1.733 16.753 39.455 1.00 56.57 351 GLU B O 1
ATOM 4904 N N . LYS B 1 352 ? 2.762 17.286 41.364 1.00 58.56 352 LYS B N 1
ATOM 4905 C CA . LYS B 1 352 ? 3.200 18.597 40.885 1.00 56.37 352 LYS B CA 1
ATOM 4906 C C . LYS B 1 352 ? 4.264 18.544 39.748 1.00 50.67 352 LYS B C 1
ATOM 4907 O O . LYS B 1 352 ? 4.427 19.539 39.029 1.00 48.04 352 LYS B O 1
ATOM 4913 N N . ARG B 1 353 ? 4.944 17.397 39.555 1.00 50.56 353 ARG B N 1
ATOM 4914 C CA . ARG B 1 353 ? 5.848 17.209 38.384 1.00 54.78 353 ARG B CA 1
ATOM 4915 C C . ARG B 1 353 ? 5.073 17.023 37.096 1.00 48.95 353 ARG B C 1
ATOM 4916 O O . ARG B 1 353 ? 5.613 17.223 36.029 1.00 59.87 353 ARG B O 1
ATOM 4924 N N . HIS B 1 354 ? 3.810 16.626 37.192 1.00 49.07 354 HIS B N 1
ATOM 4925 C CA . HIS B 1 354 ? 3.027 16.341 35.975 1.00 46.31 354 HIS B CA 1
ATOM 4926 C C . HIS B 1 354 ? 2.095 17.437 35.616 1.00 40.94 354 HIS B C 1
ATOM 4927 O O . HIS B 1 354 ? 0.970 17.468 36.095 1.00 48.05 354 HIS B O 1
ATOM 4934 N N . THR B 1 355 ? 2.538 18.350 34.764 1.00 41.85 355 THR B N 1
ATOM 4935 C CA . THR B 1 355 ? 1.730 19.536 34.433 1.00 48.09 355 THR B CA 1
ATOM 4936 C C . THR B 1 355 ? 1.663 19.667 32.928 1.00 47.43 355 THR B C 1
ATOM 4937 O O . THR B 1 355 ? 2.288 18.890 32.260 1.00 49.59 355 THR B O 1
ATOM 4941 N N . ILE B 1 356 ? 0.929 20.651 32.393 1.00 47.22 356 ILE B N 1
ATOM 4942 C CA . ILE B 1 356 ? 1.043 21.003 30.984 1.00 43.71 356 ILE B CA 1
ATOM 4943 C C . ILE B 1 356 ? 2.130 22.070 30.956 1.00 48.08 356 ILE B C 1
ATOM 4944 O O . ILE B 1 356 ? 1.898 23.215 31.382 1.00 46.16 356 ILE B O 1
ATOM 4949 N N . ALA B 1 357 ? 3.329 21.704 30.496 1.00 42.26 357 ALA B N 1
ATOM 4950 C CA . ALA B 1 357 ? 4.494 22.610 30.678 1.00 52.52 357 ALA B CA 1
ATOM 4951 C C . ALA B 1 357 ? 4.757 23.627 29.561 1.00 54.25 357 ALA B C 1
ATOM 4952 O O . ALA B 1 357 ? 4.133 23.619 28.504 1.00 54.52 357 ALA B O 1
ATOM 4954 N N . LYS B 1 358 ? 5.720 24.496 29.836 1.00 52.89 358 LYS B N 1
ATOM 4955 C CA . LYS B 1 358 ? 6.126 25.590 28.973 1.00 57.10 358 LYS B CA 1
ATOM 4956 C C . LYS B 1 358 ? 6.950 25.075 27.798 1.00 57.79 358 LYS B C 1
ATOM 4957 O O . LYS B 1 358 ? 7.774 24.156 27.960 1.00 48.31 358 LYS B O 1
ATOM 4963 N N . TYR B 1 359 ? 6.703 25.642 26.615 1.00 53.69 359 TYR B N 1
ATOM 4964 C CA . TYR B 1 359 ? 7.482 25.309 25.422 1.00 57.26 359 TYR B CA 1
ATOM 4965 C C . TYR B 1 359 ? 8.841 25.994 25.417 1.00 59.18 359 TYR B C 1
ATOM 4966 O O . TYR B 1 359 ? 9.021 27.007 26.084 1.00 65.89 359 TYR B O 1
ATOM 4975 N N . ASN B 1 360 ? 9.784 25.420 24.676 1.00 59.92 360 ASN B N 1
ATOM 4976 C CA . ASN B 1 360 ? 11.107 26.013 24.470 1.00 61.47 360 ASN B CA 1
ATOM 4977 C C . ASN B 1 360 ? 11.335 26.112 23.001 1.00 54.24 360 ASN B C 1
ATOM 4978 O O . ASN B 1 360 ? 10.983 25.183 22.288 1.00 53.40 360 ASN B O 1
ATOM 4983 N N . PRO B 1 361 ? 11.949 27.178 22.524 1.00 53.35 361 PRO B N 1
ATOM 4984 C CA . PRO B 1 361 ? 12.275 27.315 21.107 1.00 55.03 361 PRO B CA 1
ATOM 4985 C C . PRO B 1 361 ? 13.452 26.457 20.738 1.00 54.72 361 PRO B C 1
ATOM 4986 O O . PRO B 1 361 ? 14.152 26.024 21.593 1.00 57.56 361 PRO B O 1
ATOM 4990 N N . PHE B 1 362 ? 13.647 26.230 19.443 1.00 61.87 362 PHE B N 1
ATOM 4991 C CA . PHE B 1 362 ? 14.783 25.456 18.948 1.00 64.74 362 PHE B CA 1
ATOM 4992 C C . PHE B 1 362 ? 16.097 26.222 19.094 1.00 77.51 362 PHE B C 1
ATOM 4993 O O . PHE B 1 362 ? 16.110 27.453 19.091 1.00 78.86 362 PHE B O 1
ATOM 5001 N N . LYS B 1 363 ? 17.199 25.485 19.199 1.00 84.93 363 LYS B N 1
ATOM 5002 C CA . LYS B 1 363 ? 18.520 26.093 19.318 1.00 86.26 363 LYS B CA 1
ATOM 5003 C C . LYS B 1 363 ? 18.834 26.877 18.051 1.00 91.90 363 LYS B C 1
ATOM 5004 O O . LYS B 1 363 ? 18.474 26.459 16.950 1.00 93.47 363 LYS B O 1
ATOM 5010 N N . LYS B 1 364 ? 19.492 28.022 18.205 1.00 89.70 364 LYS B N 1
ATOM 5011 C CA . LYS B 1 364 ? 19.699 28.921 17.076 1.00 94.80 364 LYS B CA 1
ATOM 5012 C C . LYS B 1 364 ? 19.651 28.165 15.753 1.00 84.30 364 LYS B C 1
ATOM 5013 O O . LYS B 1 364 ? 20.526 27.351 15.460 1.00 82.89 364 LYS B O 1
#

Secondary structure (DSSP, 8-state):
--S-S-GGGGTTS-------EEEEEE-TTTSSSPP-EEEEEEEEEEEE---EEEEEEEEEEEEEES-S-HHHHHHHHTT-EEEEEEEESSSEEEEEEEEE--GGGTTSHHHHHTEEEEEHHHHBS-GGGS-SSS-EEEEEEEEEEEEE-TTT--PPPTTGGG---TTEEEEEEEEEEEE---TTSGGGGGSEEETTEEEEEEEEEEEEEESEETTTEE--HHHHHHHHHHH-EEEEEE-BTBSEEEEEE-S---TTTGGGS-TTSEEEEEHHHH-HHHHHHHHHS-EEEEEEEEEEEESSHHHHTTS--EEEEEPEE-TT-SBPPPEE-/-GGGGGTT------EEEEEE-TTTSSSPP-EEEEEEEEEEEE----EEEEEEEEEEEEEES-S-HHHHHHHHTT-EEEEEEEESSSEEEEEEEEE--GGGTTSHHHHHTEEEEEHHHHBS-GGGS-SSS-EEEEEEEEEEEEE-GGG--BPPHHHHT---TTEEEEEEEEEEEE---TTSGGGGGSEEETTEEEEEEEEEEEEEES-SBTBS---HHHHHHHHHHH-EEEEEE-TTSSEEEEEE-SPPPTTTGGGS-TTSEEEEEHHHH-HHHHHHHHHS-EEEEEEEEEEEESSHHHHHHS--EEEEEPEE-TT-SBPPPEEPP-

Sequence (655 aa):
SALPSSNLLAFPIVLQQIAPQYRIQRLDSWTDSKEDSVFITTYGFIFQVGHELLSAAMLCLGSVPNVGDLVELARACLTMVVTCKKSATDTERMVFSVVQAPQVLQSCRVVANKYSSVNAVKHVKAPEKIPGSGTLEYKVNFVSLTVVPRKDVYKIPTAALKVSGSSLYNLALNVTIDVEVDPKSPLVKSLSKSDSGYYANLFLHIGLMSTVDKKGKKVTFDKLERKIRRLDLSVGLSDVLGPSVLVKARGARTRLLAPFFSSSGTACYPISNASPQVAKILWSQTARLRSVKVIIQAGTQRAVAVTADHEVTSTKIEKRHTIAKYNPFSSNLLAFPIVQIAPQYRIQRLDSWTDSKEDSVFITTYGFIFQVGKHELLSAAMLCLGSVPNVGDLVELARACLTMVVTCKKSATDTERMVFSVVQAPQVLQSCRVVANKYSSVNAVKHVKAPEKIPGSGTLEYKVNFVSLTVVPRKDVYKIPTAALKVSGSSLYNLALNVTIDVEVDPKSPLVKSLSKSDSGYYANLFLHIGLMSTVDKKGKKVTFDKLERKIRRLDLSVGLSDVLGPSVLVKARGARTRLLAPFFSSSGTACYPISNASPQVAKILWSQTARLRSVKVIIQAGTQRAVAVTADHEVTSTKIEKRHTIAKYNPFKK

InterPro domains:
  IPR000982 Matrix protein, N-terminal domain [PF00661] (6-183)
  IPR042539 Viral matrix protein, C-terminal domain [G3DSA:2.70.20.60] (192-356)
  IPR042540 Viral matrix protein, N-terminal domain [G3DSA:2.70.20.50] (1-191)
  IPR055413 Matrix protein, C-terminal, Paramyxoviridae [PF23765] (187-346)

Radius of gyration: 24.91 Å; Cα contacts (8 Å, |Δi|>4): 1728; chains: 2; bounding box: 74×56×72 Å

B-factor: mean 60.06, std 20.33, range [20.0, 147.42]

Foldseek 3Di:
DPDLLLQLLLPVQHPPVLFQWEEEAECCVVFDDDWFWKWKKFKFFKAFDCNHTQWIWIDTQATAGDDPDVVVVQVQVQPWWKWWAWDDDPAIKIKIFGPDGDPRSCPTPDVVVRMDIGHDLLTTNPPVRGDRDHIMTTGGRYMYIYGGHPLFAAAQDPVLLVDFDQFKWFKKKWWKKFWDDDPPRSCQVVFDQDPSGTIHTFIGGQWIDGQADDVGDGDDVVNVLVVVVQQQKEWFWDCSPQIKIKIFGPGDDDPGRVSRGRPSRIYIGQVSVRPSVVSSSLSRTKMITDWMWIKIARGDPVVSVVDDIDTRGTHHYPRSHISDRIGGD/DLLCLLPPQFVAFFWEEEAECCPVFVQHFWKKWKKFKFFKFFVPVTDTQWIWIDTQAIATPDDDVVVVQVQQQPWWKKWAWDDDPAIKIKIFTPDHDPRSCPTDCNVVRMDIGHDLLTTSCVVRGDRDHIMTTGTRYMYMYTGDPLQEAAQDVVLLPDFDQFKWFKKKWWKKFWDDDPPRSLQVQFDADPVGTIHIFIGGQWIGGQQDPVHDGDDLVVVLVVVVQQAKEWWWAQRVATWIKMFGPHDDDPGNVSRAGPRRIHIGHVSVRPSVVRSSLSRTKIIIDWIWIKIARRDPVRNVPDDIDTRGTHHYPRSHISDDIDGDDD

CATH classification: 2.70.20.50 (+1 more: 2.70.20.60)

Solvent-accessible surface area: 26768 Å² total; per-residue (Å²): 138,109,83,52,32,3,32,63,0,2,38,4,44,14,80,168,212,87,41,50,16,35,18,58,27,136,2,68,75,16,18,143,24,176,55,44,9,0,7,1,1,0,0,0,3,0,24,48,66,118,152,99,52,9,0,0,0,5,2,21,0,12,26,4,82,58,123,62,84,14,49,77,11,0,105,18,0,40,86,23,59,5,50,6,38,2,0,2,24,56,18,5,55,0,1,0,6,9,87,114,16,39,148,76,0,66,69,1,134,1,2,60,61,126,42,11,23,23,40,0,13,46,27,0,18,0,0,5,36,0,26,4,60,53,97,6,68,5,85,9,2,8,0,2,1,1,1,0,2,132,115,0,4,74,110,6,68,80,78,23,18,108,77,63,20,109,63,27,42,8,0,0,0,18,0,17,0,38,5,135,20,48,102,167,14,14,8,25,63,8,2,18,136,21,111,79,24,32,42,0,6,3,1,6,7,0,0,7,3,28,21,51,74,187,210,39,170,127,10,66,76,90,95,8,60,104,35,4,171,112,2,64,9,5,0,1,0,0,7,2,42,1,0,0,0,1,0,40,3,108,18,71,72,52,226,61,2,48,73,3,10,13,125,35,1,0,0,1,11,16,0,12,51,5,1,10,31,0,2,3,6,0,2,0,6,25,5,115,14,86,28,2,54,1,8,14,2,15,8,38,31,125,31,0,14,124,54,96,43,66,103,15,44,63,17,107,46,21,154,148,7,22,3,43,144,8,62,97,72,98,16,64,67,0,2,40,5,43,81,233,87,57,52,17,35,17,57,27,128,1,43,100,21,13,141,24,128,41,56,1,0,22,2,1,0,0,0,12,0,39,42,65,66,208,109,99,42,13,0,0,0,2,0,22,0,9,12,2,81,40,117,65,85,19,23,96,10,0,77,21,0,37,88,6,57,0,40,6,41,2,0,3,25,46,19,5,57,0,0,0,19,18,89,114,25,19,152,78,0,93,80,0,128,0,6,66,55,145,41,12,18,22,30,0,14,50,24,0,20,1,1,2,32,0,32,11,74,52,85,2,38,2,90,6,16,0,0,4,1,2,0,0,0,125,97,0,22,75,100,7,67,78,80,16,16,116,75,67,20,111,64,30,45,8,0,0,0,20,0,11,0,53,7,133,12,78,80,173,20,40,12,32,63,10,5,17,135,27,102,115,24,41,41,1,4,1,0,6,6,0,0,5,5,29,25,50,64,157,201,23,165,125,9,66,124,91,90,4,72,132,68,5,165,134,5,44,9,11,1,1,0,0,7,1,45,0,0,0,0,2,0,38,4,107,13,91,65,52,224,56,4,49,65,2,9,9,123,34,2,0,0,0,11,15,0,8,54,4,1,8,30,0,0,2,7,1,1,0,6,41,5,136,14,111,27,1,69,0,4,6,2,18,8,36,28,132,32,0,12,120,61,99,37,73,92,24,46,57,12,122,51,50,162,194,10,22,3,44,147,21,61,80,32,130,235

Organism: Newcastle disease virus (strain Chicken/Australia-Victoria/32) (NCBI:txid11177)

Nearest PDB structures (foldseek):
  4g1o-assembly1_A  TM=1.003E+00  e=4.354E-69  Newcastle disease virus (STRAIN AUSTRALIA-VICTORIA/32)
  4g1o-assembly1_B  TM=9.953E-01  e=2.524E-62  Newcastle disease virus (STRAIN AUSTRALIA-VICTORIA/32)
  4g1g-assembly1_B  TM=9.940E-01  e=2.109E-60  Newcastle disease virus (STRAIN AUSTRALIA-VICTORIA/32)
  4g1l-assembly1_A  TM=9.620E-01  e=1.058E-57  Newcastle disease virus (STRAIN AUSTRALIA-VICTORIA/32)
  4g1g-assembly1_A  TM=9.564E-01  e=2.060E-56  Newcastle disease virus (STRAIN AUSTRALIA-VICTORIA/32)

GO terms:
  GO:0042802 identical protein binding (F, IPI)